Protein AF-0000000081606521 (afdb_homodimer)

Radius of gyration: 26.26 Å; Cα contacts (8 Å, |Δi|>4): 1120; chains: 2; bounding box: 60×81×57 Å

Structure (mmCIF, N/CA/C/O backbone):
data_AF-0000000081606521-model_v1
#
loop_
_entity.id
_entity.type
_entity.pdbx_description
1 polymer 'Uncharacterized protein LOC102197502 isoform X1'
#
loop_
_atom_site.group_PDB
_atom_site.id
_atom_site.type_symbol
_atom_site.label_atom_id
_atom_site.label_alt_id
_atom_site.label_comp_id
_atom_site.label_asym_id
_atom_site.label_entity_id
_atom_site.label_seq_id
_atom_site.pdbx_PDB_ins_code
_atom_site.Cartn_x
_atom_site.Cartn_y
_atom_site.Cartn_z
_atom_site.occupancy
_atom_site.B_iso_or_equiv
_atom_site.auth_seq_id
_atom_site.auth_comp_id
_atom_site.auth_asym_id
_atom_site.auth_atom_id
_atom_site.pdbx_PDB_model_num
ATOM 1 N N . MET A 1 1 ? -26.219 29.359 -15.219 1 22.7 1 MET A N 1
ATOM 2 C CA . MET A 1 1 ? -26.047 30.172 -14.016 1 22.7 1 MET A CA 1
ATOM 3 C C . MET A 1 1 ? -25.797 29.281 -12.797 1 22.7 1 MET A C 1
ATOM 5 O O . MET A 1 1 ? -26.672 28.5 -12.398 1 22.7 1 MET A O 1
ATOM 9 N N . GLY A 1 2 ? -24.594 28.656 -12.562 1 34.66 2 GLY A N 1
ATOM 10 C CA . GLY A 1 2 ? -24.344 27.672 -11.523 1 34.66 2 GLY A CA 1
ATOM 11 C C . GLY A 1 2 ? -24.641 28.188 -10.125 1 34.66 2 GLY A C 1
ATOM 12 O O . GLY A 1 2 ? -24.25 29.312 -9.789 1 34.66 2 GLY A O 1
ATOM 13 N N . ILE A 1 3 ? -25.75 27.969 -9.555 1 41.88 3 ILE A N 1
ATOM 14 C CA . ILE A 1 3 ? -26.125 28.422 -8.219 1 41.88 3 ILE A CA 1
ATOM 15 C C . ILE A 1 3 ? -24.969 28.188 -7.25 1 41.88 3 ILE A C 1
ATOM 17 O O . ILE A 1 3 ? -24.469 27.062 -7.137 1 41.88 3 ILE A O 1
ATOM 21 N N . PRO A 1 4 ? -24.359 29.312 -6.758 1 51.28 4 PRO A N 1
ATOM 22 C CA . PRO A 1 4 ? -23.281 29.188 -5.781 1 51.28 4 PRO A CA 1
ATOM 23 C C . PRO A 1 4 ? -23.656 28.297 -4.59 1 51.28 4 PRO A C 1
ATOM 25 O O . PRO A 1 4 ? -24.734 28.469 -4.008 1 51.28 4 PRO A O 1
ATOM 28 N N . TYR A 1 5 ? -23.391 27.062 -4.586 1 57.47 5 TYR A N 1
ATOM 29 C CA . TYR A 1 5 ? -23.609 26.125 -3.494 1 57.47 5 TYR A CA 1
ATOM 30 C C . TYR A 1 5 ? -23.094 26.688 -2.176 1 57.47 5 TYR A C 1
ATOM 32 O O . TYR A 1 5 ? -22 27.234 -2.119 1 57.47 5 TYR A O 1
ATOM 40 N N . ASN A 1 6 ? -24.125 27.016 -1.238 1 65.62 6 ASN A N 1
ATOM 41 C CA . ASN A 1 6 ? -23.797 27.375 0.134 1 65.62 6 ASN A CA 1
ATOM 42 C C . ASN A 1 6 ? -23.609 26.141 1.013 1 65.62 6 ASN A C 1
ATOM 44 O O . ASN A 1 6 ? -24.594 25.453 1.344 1 65.62 6 ASN A O 1
ATOM 48 N N . PRO A 1 7 ? -22.5 25.797 1.419 1 71.38 7 PRO A N 1
ATOM 49 C CA . PRO A 1 7 ? -22.234 24.578 2.189 1 71.38 7 PRO A CA 1
ATOM 50 C C . PRO A 1 7 ? -22.984 24.547 3.523 1 71.38 7 PRO A C 1
ATOM 52 O O . PRO A 1 7 ? -23.188 23.484 4.105 1 71.38 7 PRO A O 1
ATOM 55 N N . ALA A 1 8 ? -23.391 25.719 3.961 1 75.62 8 ALA A N 1
ATOM 56 C CA . ALA A 1 8 ? -24.125 25.781 5.23 1 75.62 8 ALA A CA 1
ATOM 57 C C . ALA A 1 8 ? -25.562 25.312 5.062 1 75.62 8 ALA A C 1
ATOM 59 O O . ALA A 1 8 ? -26.234 24.984 6.043 1 75.62 8 ALA A O 1
ATOM 60 N N . LYS A 1 9 ? -26 25.25 3.855 1 82.62 9 LYS A N 1
ATOM 61 C CA . LYS A 1 9 ? -27.406 24.953 3.631 1 82.62 9 LYS A CA 1
ATOM 62 C C . LYS A 1 9 ? -27.609 23.484 3.248 1 82.62 9 LYS A C 1
ATOM 64 O O . LYS A 1 9 ? -28.719 22.953 3.318 1 82.62 9 LYS A O 1
ATOM 69 N N . GLY A 1 10 ? -26.625 22.891 2.896 1 88.62 10 GLY A N 1
ATOM 70 C CA . GLY A 1 10 ? -26.797 21.5 2.496 1 88.62 10 GLY A CA 1
ATOM 71 C C . GLY A 1 10 ? -25.516 20.844 2.047 1 88.62 10 GLY A C 1
ATOM 72 O O . GLY A 1 10 ? -24.422 21.406 2.229 1 88.62 10 GLY A O 1
ATOM 73 N N . THR A 1 11 ? -25.75 19.531 1.666 1 90.38 11 THR A N 1
ATOM 74 C CA . THR A 1 11 ? -24.641 18.734 1.149 1 90.38 11 THR A CA 1
ATOM 75 C C . THR A 1 11 ? -24.922 18.312 -0.293 1 90.38 11 THR A C 1
ATOM 77 O O . THR A 1 11 ? -26.031 17.938 -0.637 1 90.38 11 THR A O 1
ATOM 80 N N . ILE A 1 12 ? -23.922 18.5 -1.172 1 90.69 12 ILE A N 1
ATOM 81 C CA . ILE A 1 12 ? -24.062 18.078 -2.562 1 90.69 12 ILE A CA 1
ATOM 82 C C . ILE A 1 12 ? -23.281 16.797 -2.801 1 90.69 12 ILE A C 1
ATOM 84 O O . ILE A 1 12 ? -22.062 16.766 -2.604 1 90.69 12 ILE A O 1
ATOM 88 N N . CYS A 1 13 ? -23.969 15.727 -3.164 1 92.31 13 CYS A N 1
ATOM 89 C CA . CYS A 1 13 ? -23.344 14.453 -3.5 1 92.31 13 CYS A CA 1
ATOM 90 C C . CYS A 1 13 ? -23.531 14.125 -4.977 1 92.31 13 CYS A C 1
ATOM 92 O O . CYS A 1 13 ? -24.656 13.867 -5.422 1 92.31 13 CYS A O 1
ATOM 94 N N . CYS A 1 14 ? -22.438 13.992 -5.746 1 89.88 14 CYS A N 1
ATOM 95 C CA . CYS A 1 14 ? -22.5 13.711 -7.176 1 89.88 14 CYS A CA 1
ATOM 96 C C . CYS A 1 14 ? -23.594 14.539 -7.84 1 89.88 14 CYS A C 1
ATOM 98 O O . CYS A 1 14 ? -24.453 14 -8.539 1 89.88 14 CYS A O 1
ATOM 100 N N . SER A 1 15 ? -23.672 15.875 -7.566 1 86.06 15 SER A N 1
ATOM 101 C CA . SER A 1 15 ? -24.531 16.891 -8.18 1 86.06 15 SER A CA 1
ATOM 102 C C . SER A 1 15 ? -25.953 16.812 -7.625 1 86.06 15 SER A C 1
ATOM 104 O O . SER A 1 15 ? -26.875 17.438 -8.164 1 86.06 15 SER A O 1
ATOM 106 N N . GLN A 1 16 ? -26.234 16.016 -6.766 1 90.62 16 GLN A N 1
ATOM 107 C CA . GLN A 1 16 ? -27.547 15.953 -6.105 1 90.62 16 GLN A CA 1
ATOM 108 C C . GLN A 1 16 ? -27.516 16.688 -4.766 1 90.62 16 GLN A C 1
ATOM 110 O O . GLN A 1 16 ? -26.688 16.375 -3.9 1 90.62 16 GLN A O 1
ATOM 115 N N . PHE A 1 17 ? -28.406 17.547 -4.562 1 92.56 17 PHE A N 1
ATOM 116 C CA . PHE A 1 17 ? -28.453 18.359 -3.359 1 92.56 17 PHE A CA 1
ATOM 117 C C . PHE A 1 17 ? -29.234 17.672 -2.256 1 92.56 17 PHE A C 1
ATOM 119 O O . PHE A 1 17 ? -30.297 17.109 -2.51 1 92.56 17 PHE A O 1
ATOM 126 N N . HIS A 1 18 ? -28.672 17.703 -1.11 1 92.94 18 HIS A N 1
ATOM 127 C CA . HIS A 1 18 ? -29.328 17.234 0.104 1 92.94 18 HIS A CA 1
ATOM 128 C C . HIS A 1 18 ? -29.422 18.344 1.144 1 92.94 18 HIS A C 1
ATOM 130 O O . HIS A 1 18 ? -28.406 18.953 1.511 1 92.94 18 HIS A O 1
ATOM 136 N N . GLY A 1 19 ? -30.453 18.688 1.64 1 89.81 19 GLY A N 1
ATOM 137 C CA . GLY A 1 19 ? -30.703 19.812 2.543 1 89.81 19 GLY A CA 1
ATOM 138 C C . GLY A 1 19 ? -30.109 19.594 3.926 1 89.81 19 GLY A C 1
ATOM 139 O O . GLY A 1 19 ? -30.625 20.125 4.914 1 89.81 19 GLY A O 1
ATOM 140 N N . SER A 1 20 ? -29.266 18.688 4.137 1 89.44 20 SER A N 1
ATOM 141 C CA . SER A 1 20 ? -28.578 18.422 5.391 1 89.44 20 SER A CA 1
ATOM 142 C C . SER A 1 20 ? -27.078 18.734 5.27 1 89.44 20 SER A C 1
ATOM 144 O O . SER A 1 20 ? -26.328 17.969 4.656 1 89.44 20 SER A O 1
ATOM 146 N N . PRO A 1 21 ? -26.734 19.828 5.941 1 86.5 21 PRO A N 1
ATOM 147 C CA . PRO A 1 21 ? -25.328 20.234 5.801 1 86.5 21 PRO A CA 1
ATOM 148 C C . PRO A 1 21 ? -24.375 19.312 6.559 1 86.5 21 PRO A C 1
ATOM 150 O O . PRO A 1 21 ? -24.75 18.719 7.574 1 86.5 21 PRO A O 1
ATOM 153 N N . GLY A 1 22 ? -23.188 19.125 6.105 1 86.94 22 GLY A N 1
ATOM 154 C CA . GLY A 1 22 ? -22.125 18.469 6.832 1 86.94 22 GLY A CA 1
ATOM 155 C C . GLY A 1 22 ? -22.234 16.953 6.82 1 86.94 22 GLY A C 1
ATOM 156 O O . GLY A 1 22 ? -21.703 16.281 7.703 1 86.94 22 GLY A O 1
ATOM 157 N N . GLN A 1 23 ? -22.969 16.438 5.836 1 91.19 23 GLN A N 1
ATOM 158 C CA . GLN A 1 23 ? -23.156 15 5.762 1 91.19 23 GLN A CA 1
ATOM 159 C C . GLN A 1 23 ? -22.094 14.352 4.871 1 91.19 23 GLN A C 1
ATOM 161 O O . GLN A 1 23 ? -21.406 15.039 4.109 1 91.19 23 GLN A O 1
ATOM 166 N N . HIS A 1 24 ? -21.922 13.102 5.012 1 95.19 24 HIS A N 1
ATOM 167 C CA . HIS A 1 24 ? -21.031 12.328 4.152 1 95.19 24 HIS A CA 1
ATOM 168 C C . HIS A 1 24 ? -21.781 11.773 2.941 1 95.19 24 HIS A C 1
ATOM 170 O O . HIS A 1 24 ? -22.953 11.422 3.041 1 95.19 24 HIS A O 1
ATOM 176 N N . CYS A 1 25 ? -21.031 11.781 1.863 1 94.88 25 CYS A N 1
ATOM 177 C CA . CYS A 1 25 ? -21.641 11.289 0.631 1 94.88 25 CYS A CA 1
ATOM 178 C C . CYS A 1 25 ? -21.266 9.836 0.386 1 94.88 25 CYS A C 1
ATOM 180 O O . CYS A 1 25 ? -20.125 9.43 0.63 1 94.88 25 CYS A O 1
ATOM 182 N N . CYS A 1 26 ? -22.172 8.984 -0.071 1 96.06 26 CYS A N 1
ATOM 183 C CA . CYS A 1 26 ? -22.031 7.648 -0.64 1 96.06 26 CYS A CA 1
ATOM 184 C C . CYS A 1 26 ? -22.734 7.555 -1.987 1 96.06 26 CYS A C 1
ATOM 186 O O . CYS A 1 26 ? -23.922 7.242 -2.051 1 96.06 26 CYS A O 1
ATOM 188 N N . GLY A 1 27 ? -21.969 7.77 -3.041 1 93.88 27 GLY A N 1
ATOM 189 C CA . GLY A 1 27 ? -22.609 7.945 -4.332 1 93.88 27 GLY A CA 1
ATOM 190 C C . GLY A 1 27 ? -23.438 9.211 -4.422 1 93.88 27 GLY A C 1
ATOM 191 O O . GLY A 1 27 ? -22.922 10.305 -4.152 1 93.88 27 GLY A O 1
ATOM 192 N N . THR A 1 28 ? -24.688 9.125 -4.742 1 94.31 28 THR A N 1
ATOM 193 C CA . THR A 1 28 ? -25.562 10.281 -4.867 1 94.31 28 THR A CA 1
ATOM 194 C C . THR A 1 28 ? -26.312 10.539 -3.562 1 94.31 28 THR A C 1
ATOM 196 O O . THR A 1 28 ? -27.031 11.531 -3.438 1 94.31 28 THR A O 1
ATOM 199 N N . GLU A 1 29 ? -26.062 9.664 -2.621 1 94.38 29 GLU A N 1
ATOM 200 C CA . GLU A 1 29 ? -26.812 9.766 -1.376 1 94.38 29 GLU A CA 1
ATOM 201 C C . GLU A 1 29 ? -25.906 10.18 -0.217 1 94.38 29 GLU A C 1
ATOM 203 O O . GLU A 1 29 ? -24.688 10.094 -0.315 1 94.38 29 GLU A O 1
ATOM 208 N N . ILE A 1 30 ? -26.562 10.711 0.779 1 95.38 30 ILE A N 1
ATOM 209 C CA . ILE A 1 30 ? -25.859 10.922 2.039 1 95.38 30 ILE A CA 1
ATOM 210 C C . ILE A 1 30 ? -25.922 9.648 2.885 1 95.38 30 ILE A C 1
ATOM 212 O O . ILE A 1 30 ? -26.844 8.836 2.725 1 95.38 30 ILE A O 1
ATOM 216 N N . TYR A 1 31 ? -24.969 9.414 3.736 1 95.38 31 TYR A N 1
ATOM 217 C CA . TYR A 1 31 ? -25 8.281 4.652 1 95.38 31 TYR A CA 1
ATOM 218 C C . TYR A 1 31 ? -24.375 8.648 5.992 1 95.38 31 TYR A C 1
ATOM 220 O O . TYR A 1 31 ? -23.766 9.711 6.133 1 95.38 31 TYR A O 1
ATOM 228 N N . ARG A 1 32 ? -24.625 7.848 7.004 1 94.94 32 ARG A N 1
ATOM 229 C CA . ARG A 1 32 ? 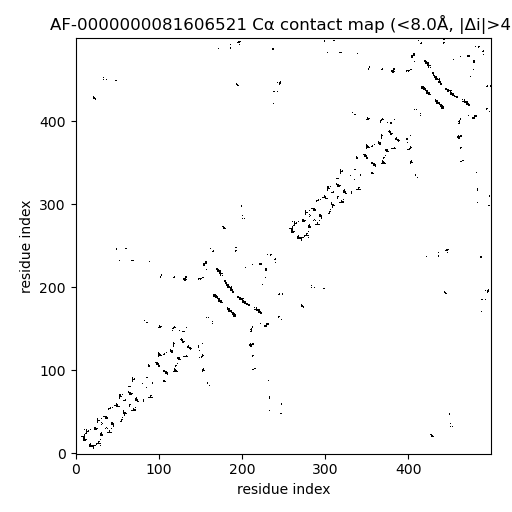-24.109 8.047 8.352 1 94.94 32 ARG A CA 1
ATOM 230 C C . ARG A 1 32 ? -23.016 7.043 8.664 1 94.94 32 ARG A C 1
ATOM 232 O O . ARG A 1 32 ? -23.281 5.891 9.008 1 94.94 32 ARG A O 1
ATOM 239 N N . PRO A 1 33 ? -21.75 7.461 8.594 1 95.56 33 PRO A N 1
ATOM 240 C CA . PRO A 1 33 ? -20.625 6.535 8.742 1 95.56 33 PRO A CA 1
ATOM 241 C C . PRO A 1 33 ? -20.578 5.875 10.117 1 95.56 33 PRO A C 1
ATOM 243 O O . PRO A 1 33 ? -19.875 4.879 10.305 1 95.56 33 PRO A O 1
ATOM 246 N N . ASP A 1 34 ? -21.281 6.395 11.109 1 92.69 34 ASP A N 1
ATOM 247 C CA . ASP A 1 34 ? -21.297 5.816 12.453 1 92.69 34 ASP A CA 1
ATOM 248 C C . ASP A 1 34 ? -22.078 4.504 12.477 1 92.69 34 ASP A C 1
ATOM 250 O O . ASP A 1 34 ? -21.812 3.633 13.312 1 92.69 34 ASP A O 1
ATOM 254 N N . VAL A 1 35 ? -23.031 4.355 11.555 1 95.38 35 VAL A N 1
ATOM 255 C CA . VAL A 1 35 ? -23.875 3.174 11.633 1 95.38 35 VAL A CA 1
ATOM 256 C C . VAL A 1 35 ? -24 2.529 10.25 1 95.38 35 VAL A C 1
ATOM 258 O O . VAL A 1 35 ? -24.734 1.552 10.078 1 95.38 35 VAL A O 1
ATOM 261 N N . GLU A 1 36 ? -23.312 3.154 9.281 1 96.94 36 GLU A N 1
ATOM 262 C CA . GLU A 1 36 ? -23.406 2.639 7.922 1 96.94 36 GLU A CA 1
ATOM 263 C C . GLU A 1 36 ? -22.031 2.529 7.281 1 96.94 36 GLU A C 1
ATOM 265 O O . GLU A 1 36 ? -21.094 3.236 7.676 1 96.94 36 GLU A O 1
ATOM 270 N N . ILE A 1 37 ? -21.906 1.601 6.312 1 96.62 37 ILE A N 1
ATOM 271 C CA . ILE A 1 37 ? -20.734 1.52 5.449 1 96.62 37 ILE A CA 1
ATOM 272 C C . ILE A 1 37 ? -21.141 1.82 4.004 1 96.62 37 ILE A C 1
ATOM 274 O O . ILE A 1 37 ? -22.281 1.582 3.611 1 96.62 37 ILE A O 1
ATOM 278 N N . CYS A 1 38 ? -20.281 2.471 3.293 1 96.56 38 CYS A N 1
ATOM 279 C CA . CYS A 1 38 ? -20.531 2.809 1.895 1 96.56 38 CYS A CA 1
ATOM 280 C C . CYS A 1 38 ? -19.719 1.908 0.969 1 96.56 38 CYS A C 1
ATOM 282 O O . CYS A 1 38 ? -18.484 1.969 0.956 1 96.56 38 CYS A O 1
ATOM 284 N N . CYS A 1 39 ? -20.328 0.996 0.148 1 96.81 39 CYS A N 1
ATOM 285 C CA . CYS A 1 39 ? -19.688 0.102 -0.807 1 96.81 39 CYS A CA 1
ATOM 286 C C . CYS A 1 39 ? -20.016 0.51 -2.24 1 96.81 39 CYS A C 1
ATOM 288 O O . CYS A 1 39 ? -21.062 0.144 -2.773 1 96.81 39 CYS A O 1
ATOM 290 N N . ASN A 1 40 ? -19.094 1.191 -2.846 1 94.88 40 ASN A N 1
ATOM 291 C CA . ASN A 1 40 ? -19.234 1.622 -4.23 1 94.88 40 ASN A CA 1
ATOM 292 C C . ASN A 1 40 ? -20.562 2.33 -4.461 1 94.88 40 ASN A C 1
ATOM 294 O O . ASN A 1 40 ? -21.297 2.004 -5.398 1 94.88 40 ASN A O 1
ATOM 298 N N . GLY A 1 41 ? -20.828 3.246 -3.549 1 94.88 41 GLY A N 1
ATOM 299 C CA . GLY A 1 41 ? -21.984 4.113 -3.703 1 94.88 41 GLY A CA 1
ATOM 300 C C . GLY A 1 41 ? -23.25 3.531 -3.111 1 94.88 41 GLY A C 1
ATOM 301 O O . GLY A 1 41 ? -24.328 4.125 -3.225 1 94.88 41 GLY A O 1
ATOM 302 N N . HIS A 1 42 ? -23.188 2.381 -2.479 1 96.94 42 HIS A N 1
ATOM 303 C CA . HIS A 1 42 ? -24.328 1.731 -1.834 1 96.94 42 HIS A CA 1
ATOM 304 C C . HIS A 1 42 ? -24.125 1.619 -0.327 1 96.94 42 HIS A C 1
ATOM 306 O O . HIS A 1 42 ? -23.094 1.089 0.123 1 96.94 42 HIS A O 1
ATOM 312 N N . ARG A 1 43 ? -25.062 2.152 0.395 1 96.94 43 ARG A N 1
ATOM 313 C CA . ARG A 1 43 ? -24.906 2.164 1.846 1 96.94 43 ARG A CA 1
ATOM 314 C C . ARG A 1 43 ? -25.484 0.899 2.469 1 96.94 43 ARG A C 1
ATOM 316 O O . ARG A 1 43 ? -26.516 0.387 2.008 1 96.94 43 ARG A O 1
ATOM 323 N N . HIS A 1 44 ? -24.859 0.303 3.422 1 97.5 44 HIS A N 1
ATOM 324 C CA . HIS A 1 44 ? -25.266 -0.875 4.176 1 97.5 44 HIS A CA 1
ATOM 325 C C . HIS A 1 44 ? -25.109 -0.653 5.676 1 97.5 44 HIS A C 1
ATOM 327 O O . HIS A 1 44 ? -24.266 0.139 6.102 1 97.5 44 HIS A O 1
ATOM 333 N N . PRO A 1 45 ? -25.922 -1.296 6.469 1 96.81 45 PRO A N 1
ATOM 334 C CA . PRO A 1 45 ? -25.734 -1.171 7.914 1 96.81 45 PRO A CA 1
ATOM 335 C C . PRO A 1 45 ? -24.375 -1.709 8.375 1 96.81 45 PRO A C 1
ATOM 337 O O . PRO A 1 45 ? -23.891 -2.709 7.836 1 96.81 45 PRO A O 1
ATOM 340 N N . LYS A 1 46 ? -23.828 -1.048 9.281 1 94.56 46 LYS A N 1
ATOM 341 C CA . LYS A 1 46 ? -22.594 -1.521 9.906 1 94.56 46 LYS A CA 1
ATOM 342 C C . LYS A 1 46 ? -22.859 -2.752 10.773 1 94.56 46 LYS A C 1
ATOM 344 O O . LYS A 1 46 ? -23.922 -2.875 11.383 1 94.56 46 LYS A O 1
ATOM 349 N N . SER A 1 47 ? -21.938 -3.654 10.727 1 92.38 47 SER A N 1
ATOM 350 C CA . SER A 1 47 ? -21.953 -4.828 11.594 1 92.38 47 SER A CA 1
ATOM 351 C C . SER A 1 47 ? -20.547 -5.34 11.852 1 92.38 47 SER A C 1
ATOM 353 O O . SER A 1 47 ? -19.578 -4.867 11.242 1 92.38 47 SER A O 1
ATOM 355 N N . GLU A 1 48 ? -20.453 -6.234 12.75 1 91.62 48 GLU A N 1
ATOM 356 C CA . GLU A 1 48 ? -19.141 -6.797 13.039 1 91.62 48 GLU A CA 1
ATOM 357 C C . GLU A 1 48 ? -18.562 -7.512 11.828 1 91.62 48 GLU A C 1
ATOM 359 O O . GLU A 1 48 ? -19.281 -8.242 11.133 1 91.62 48 GLU A O 1
ATOM 364 N N . ASN A 1 49 ? -17.359 -7.273 11.539 1 94.5 49 ASN A N 1
ATOM 365 C CA . ASN A 1 49 ? -16.594 -7.949 10.492 1 94.5 49 ASN A CA 1
ATOM 366 C C . ASN A 1 49 ? -17.188 -7.695 9.109 1 94.5 49 ASN A C 1
ATOM 368 O O . ASN A 1 49 ? -17.062 -8.531 8.219 1 94.5 49 ASN A O 1
ATOM 372 N N . ILE A 1 50 ? -17.891 -6.602 8.969 1 95.81 50 ILE A N 1
ATOM 373 C CA . ILE A 1 50 ? -18.531 -6.293 7.699 1 95.81 50 ILE A CA 1
ATOM 374 C C . ILE A 1 50 ? -17.516 -5.648 6.75 1 95.81 50 ILE A C 1
ATOM 376 O O . ILE A 1 50 ? -16.734 -4.793 7.156 1 95.81 50 ILE A O 1
ATOM 380 N N . HIS A 1 51 ? -17.422 -6.105 5.492 1 96.62 51 HIS A N 1
ATOM 381 C CA . HIS A 1 51 ? -16.578 -5.574 4.43 1 96.62 51 HIS A CA 1
ATOM 382 C C . HIS A 1 51 ? -17.359 -5.457 3.121 1 96.62 51 HIS A C 1
ATOM 384 O O . HIS A 1 51 ? -18.469 -5.992 2.996 1 96.62 51 HIS A O 1
ATOM 390 N N . CYS A 1 52 ? -16.812 -4.664 2.254 1 96.31 52 CYS A N 1
ATOM 391 C CA . CYS A 1 52 ? -17.438 -4.516 0.944 1 96.31 52 CYS A CA 1
ATOM 392 C C . CYS A 1 52 ? -16.953 -5.598 -0.014 1 96.31 52 CYS A C 1
ATOM 394 O O . CYS A 1 52 ? -15.773 -5.969 0.002 1 96.31 52 CYS A O 1
ATOM 396 N N . CYS A 1 53 ? -17.781 -6.137 -0.823 1 97.38 53 CYS A N 1
ATOM 397 C CA . CYS A 1 53 ? -17.516 -6.91 -2.031 1 97.38 53 CYS A CA 1
ATOM 398 C C . CYS A 1 53 ? -18.281 -6.336 -3.219 1 97.38 53 CYS A C 1
ATOM 400 O O . CYS A 1 53 ? -19.453 -6.676 -3.436 1 97.38 53 CYS A O 1
ATOM 402 N N . GLY A 1 54 ? -17.609 -5.539 -4.035 1 96.25 54 GLY A N 1
ATOM 403 C CA . GLY A 1 54 ? -18.344 -4.773 -5.031 1 96.25 54 GLY A CA 1
ATOM 404 C C . GLY A 1 54 ? -19.312 -3.787 -4.426 1 96.25 54 GLY A C 1
ATOM 405 O O . GLY A 1 54 ? -18.938 -2.938 -3.617 1 96.25 54 GLY A O 1
ATOM 406 N N . VAL A 1 55 ? -20.547 -3.896 -4.734 1 97.31 55 VAL A N 1
ATOM 407 C CA . VAL A 1 55 ? -21.547 -2.969 -4.23 1 97.31 55 VAL A CA 1
ATOM 408 C C . VAL A 1 55 ? -22.234 -3.564 -2.998 1 97.31 55 VAL A C 1
ATOM 410 O O . VAL A 1 55 ? -23.047 -2.908 -2.355 1 97.31 55 VAL A O 1
ATOM 413 N N . LYS A 1 56 ? -21.828 -4.77 -2.65 1 97.75 56 LYS A N 1
ATOM 414 C CA . LYS A 1 56 ? -22.469 -5.469 -1.538 1 97.75 56 LYS A CA 1
ATOM 415 C C . LYS A 1 56 ? -21.578 -5.457 -0.299 1 97.75 56 LYS A C 1
ATOM 417 O O . LYS A 1 56 ? -20.391 -5.176 -0.39 1 97.75 56 LYS A O 1
ATOM 422 N N . ALA A 1 57 ? -22.219 -5.672 0.842 1 97.56 57 ALA A N 1
ATOM 423 C CA . ALA A 1 57 ? -21.516 -5.84 2.109 1 97.56 57 ALA A CA 1
ATOM 424 C C . ALA A 1 57 ? -21.766 -7.227 2.693 1 97.56 57 ALA A C 1
ATOM 426 O O . ALA A 1 57 ? -22.859 -7.785 2.549 1 97.56 57 ALA A O 1
ATOM 427 N N . TYR A 1 58 ? -20.719 -7.82 3.264 1 97.12 58 TYR A N 1
ATOM 428 C CA . TYR A 1 58 ? -20.875 -9.148 3.842 1 97.12 58 TYR A CA 1
ATOM 429 C C . TYR A 1 58 ? -19.938 -9.352 5.016 1 97.12 58 TYR A C 1
ATOM 431 O O . TYR A 1 58 ? -18.953 -8.609 5.168 1 97.12 58 TYR A O 1
ATOM 439 N N . ASN A 1 59 ? -20.281 -10.227 5.887 1 96.38 59 ASN A N 1
ATOM 440 C CA . ASN A 1 59 ? -19.406 -10.625 6.977 1 96.38 59 ASN A CA 1
ATOM 441 C C . ASN A 1 59 ? -18.266 -11.508 6.48 1 96.38 59 ASN A C 1
ATOM 443 O O . ASN A 1 59 ? -18.484 -12.633 6.027 1 96.38 59 ASN A O 1
ATOM 447 N N . ILE A 1 60 ? -17.016 -11.094 6.559 1 95 60 ILE A N 1
ATOM 448 C CA . ILE A 1 60 ? -15.883 -11.773 5.961 1 95 60 ILE A CA 1
ATOM 449 C C . ILE A 1 60 ? -15.578 -13.055 6.734 1 95 60 ILE A C 1
ATOM 451 O O . ILE A 1 60 ? -14.828 -13.906 6.262 1 95 60 ILE A O 1
ATOM 455 N N . LYS A 1 61 ? -16.156 -13.242 7.875 1 93.75 61 LYS A N 1
ATOM 456 C CA . LYS A 1 61 ? -15.938 -14.438 8.672 1 93.75 61 LYS A CA 1
ATOM 457 C C . LYS A 1 61 ? -17.016 -15.484 8.414 1 93.75 61 LYS A C 1
ATOM 459 O O . LYS A 1 61 ? -16.938 -16.609 8.922 1 93.75 61 LYS A O 1
ATOM 464 N N . ASP A 1 62 ? -18.016 -15.094 7.66 1 92.5 62 ASP A N 1
ATOM 465 C CA . ASP A 1 62 ? -19.062 -16.047 7.277 1 92.5 62 ASP A CA 1
ATOM 466 C C . ASP A 1 62 ? -18.531 -17.062 6.266 1 92.5 62 ASP A C 1
ATOM 468 O O . ASP A 1 62 ? -18.219 -16.703 5.125 1 92.5 62 ASP A O 1
ATOM 472 N N . PRO A 1 63 ? -18.469 -18.297 6.629 1 90.75 63 PRO A N 1
ATOM 473 C CA . PRO A 1 63 ? -17.906 -19.297 5.719 1 90.75 63 PRO A CA 1
ATOM 474 C C . PRO A 1 63 ? -18.828 -19.625 4.551 1 90.75 63 PRO A C 1
ATOM 476 O O . PRO A 1 63 ? -18.422 -20.281 3.596 1 90.75 63 PRO A O 1
ATOM 479 N N . GLN A 1 64 ? -20.062 -19.156 4.633 1 92.31 64 GLN A N 1
ATOM 480 C CA . GLN A 1 64 ? -21.031 -19.453 3.582 1 92.31 64 GLN A CA 1
ATOM 481 C C . GLN A 1 64 ? -21.047 -18.359 2.518 1 92.31 64 GLN A C 1
ATOM 483 O O . GLN A 1 64 ? -21.828 -18.422 1.571 1 92.31 64 GLN A O 1
ATOM 488 N N . MET A 1 65 ? -20.188 -17.422 2.734 1 94.31 65 MET A N 1
ATOM 489 C CA . MET A 1 65 ? -20.094 -16.344 1.748 1 94.31 65 MET A CA 1
ATOM 490 C C . MET A 1 65 ? -18.672 -16.266 1.185 1 94.31 65 MET A C 1
ATOM 492 O O . MET A 1 65 ? -17.703 -16.422 1.92 1 94.31 65 MET A O 1
ATOM 496 N N . LYS A 1 66 ? -18.578 -16.031 -0.08 1 94.38 66 LYS A N 1
ATOM 497 C CA . LYS A 1 66 ? -17.281 -15.867 -0.73 1 94.38 66 LYS A CA 1
ATOM 498 C C . LYS A 1 66 ? -17.297 -14.727 -1.741 1 94.38 66 LYS A C 1
ATOM 500 O O . LYS A 1 66 ? -18.219 -14.641 -2.562 1 94.38 66 LYS A O 1
ATOM 505 N N . CYS A 1 67 ? -16.375 -13.773 -1.57 1 96.31 67 CYS A N 1
ATOM 506 C CA . CYS A 1 67 ? -16.25 -12.656 -2.494 1 96.31 67 CYS A CA 1
ATOM 507 C C . CYS A 1 67 ? -15.219 -12.961 -3.584 1 96.31 67 CYS A C 1
ATOM 509 O O . CYS A 1 67 ? -14.039 -13.172 -3.295 1 96.31 67 CYS A O 1
ATOM 511 N N . CYS A 1 68 ? -15.633 -13.031 -4.867 1 96.75 68 CYS A N 1
ATOM 512 C CA . CYS A 1 68 ? -14.742 -13.258 -5.996 1 96.75 68 CYS A CA 1
ATOM 513 C C . CYS A 1 68 ? -14.648 -12.016 -6.883 1 96.75 68 CYS A C 1
ATOM 515 O O . CYS A 1 68 ? -15.484 -11.82 -7.766 1 96.75 68 CYS A O 1
ATOM 517 N N . ALA A 1 69 ? -13.594 -11.281 -6.723 1 95.06 69 ALA A N 1
ATOM 518 C CA . ALA A 1 69 ? -13.289 -10.086 -7.512 1 95.06 69 ALA A CA 1
ATOM 519 C C . ALA A 1 69 ? -14.531 -9.219 -7.688 1 95.06 69 ALA A C 1
ATOM 521 O O . ALA A 1 69 ? -14.891 -8.859 -8.812 1 95.06 69 ALA A O 1
ATOM 522 N N . GLY A 1 70 ? -15.188 -8.945 -6.531 1 95.88 70 GLY A N 1
ATOM 523 C CA . GLY A 1 70 ? -16.297 -8 -6.512 1 95.88 70 GLY A CA 1
ATOM 524 C C . GLY A 1 70 ? -17.656 -8.672 -6.613 1 95.88 70 GLY A C 1
ATOM 525 O O . GLY A 1 70 ? -18.688 -8.008 -6.5 1 95.88 70 GLY A O 1
ATOM 526 N N . THR A 1 71 ? -17.688 -9.953 -6.879 1 97.12 71 THR A N 1
ATOM 527 C CA . THR A 1 71 ? -18.938 -10.711 -6.922 1 97.12 71 THR A CA 1
ATOM 528 C C . THR A 1 71 ? -19.109 -11.547 -5.66 1 97.12 71 THR A C 1
ATOM 530 O O . THR A 1 71 ? -18.281 -12.43 -5.383 1 97.12 71 THR A O 1
ATOM 533 N N . LEU A 1 72 ? -20.172 -11.281 -4.961 1 97.19 72 LEU A N 1
ATOM 534 C CA . LEU A 1 72 ? -20.422 -11.984 -3.707 1 97.19 72 LEU A CA 1
ATOM 535 C C . LEU A 1 72 ? -21.281 -13.227 -3.934 1 97.19 72 LEU A C 1
ATOM 537 O O . LEU A 1 72 ? -22.344 -13.141 -4.535 1 97.19 72 LEU A O 1
ATOM 541 N N . TYR A 1 73 ? -20.797 -14.367 -3.463 1 96.12 73 TYR A N 1
ATOM 542 C CA . TYR A 1 73 ? -21.516 -15.625 -3.602 1 96.12 73 TYR A CA 1
ATOM 543 C C . TYR A 1 73 ? -22 -16.141 -2.244 1 96.12 73 TYR A C 1
ATOM 545 O O . TYR A 1 73 ? -21.266 -16.062 -1.255 1 96.12 73 TYR A O 1
ATOM 553 N N . THR A 1 74 ? -23.219 -16.516 -2.211 1 94.5 74 THR A N 1
ATOM 554 C CA . THR A 1 74 ? -23.734 -17.281 -1.084 1 94.5 74 THR A CA 1
ATOM 555 C C . THR A 1 74 ? -23.625 -18.781 -1.349 1 94.5 74 THR A C 1
ATOM 557 O O . THR A 1 74 ? -24.344 -19.328 -2.184 1 94.5 74 THR A O 1
ATOM 560 N N . LEU A 1 75 ? -22.812 -19.438 -0.643 1 93.75 75 LEU A N 1
ATOM 561 C CA . LEU A 1 75 ? -22.422 -20.812 -0.96 1 93.75 75 LEU A CA 1
ATOM 562 C C . LEU A 1 75 ? -23.531 -21.781 -0.594 1 93.75 75 LEU A C 1
ATOM 564 O O . LEU A 1 75 ? -23.688 -22.828 -1.237 1 93.75 75 LEU A O 1
ATOM 568 N N . THR A 1 76 ? -24.297 -21.484 0.413 1 89.88 76 THR A N 1
ATOM 569 C CA . THR A 1 76 ? -25.422 -22.344 0.787 1 89.88 76 THR A CA 1
ATOM 570 C C . THR A 1 76 ? -26.406 -22.469 -0.37 1 89.88 76 THR A C 1
ATOM 572 O O . THR A 1 76 ? -26.906 -23.562 -0.653 1 89.88 76 THR A O 1
ATOM 575 N N . SER A 1 77 ? -26.688 -21.438 -1.048 1 88 77 SER A N 1
ATOM 576 C CA . SER A 1 77 ? -27.625 -21.422 -2.158 1 88 77 SER A CA 1
ATOM 577 C C . SER A 1 77 ? -27.109 -22.25 -3.332 1 88 77 SER A C 1
ATOM 579 O O . SER A 1 77 ? -27.891 -22.703 -4.168 1 88 77 SER A O 1
ATOM 581 N N . LEU A 1 78 ? -25.828 -22.484 -3.393 1 87.44 78 LEU A N 1
ATOM 582 C CA . LEU A 1 78 ? -25.203 -23.203 -4.496 1 87.44 78 LEU A CA 1
ATOM 583 C C . LEU A 1 78 ? -24.891 -24.641 -4.094 1 87.44 78 LEU A C 1
ATOM 585 O O . LEU A 1 78 ? -24.266 -25.391 -4.863 1 87.44 78 LEU A O 1
ATOM 589 N N . HIS A 1 79 ? -25.312 -25.016 -2.867 1 85.38 79 HIS A N 1
ATOM 590 C CA . HIS A 1 79 ? -25.062 -26.344 -2.32 1 85.38 79 HIS A CA 1
ATOM 591 C C . HIS A 1 79 ? -23.562 -26.656 -2.281 1 85.38 79 HIS A C 1
ATOM 593 O O . HIS A 1 79 ? -23.141 -27.75 -2.643 1 85.38 79 HIS A O 1
ATOM 599 N N . LYS A 1 80 ? -22.891 -25.594 -2.012 1 80.94 80 LYS A N 1
ATOM 600 C CA . LYS A 1 80 ? -21.438 -25.719 -1.887 1 80.94 80 LYS A CA 1
ATOM 601 C C . LYS A 1 80 ? -20.984 -25.422 -0.457 1 80.94 80 LYS A C 1
ATOM 603 O O . LYS A 1 80 ? -21.688 -24.75 0.299 1 80.94 80 LYS A O 1
ATOM 608 N N . HIS A 1 81 ? -19.875 -26.125 -0.067 1 70.25 81 HIS A N 1
ATOM 609 C CA . HIS A 1 81 ? -19.312 -25.875 1.26 1 70.25 81 HIS A CA 1
ATOM 610 C C . HIS A 1 81 ? -18.047 -25.016 1.183 1 70.25 81 HIS A C 1
ATOM 612 O O . HIS A 1 81 ? -17.266 -25.141 0.236 1 70.25 81 HIS A O 1
ATOM 618 N N . GLY A 1 82 ? -17.953 -23.906 1.946 1 62.62 82 GLY A N 1
ATOM 619 C CA . GLY A 1 82 ? -17.047 -22.766 1.932 1 62.62 82 GLY A CA 1
ATOM 620 C C . GLY A 1 82 ? -15.594 -23.156 1.718 1 62.62 82 GLY A C 1
ATOM 621 O O . GLY A 1 82 ? -14.875 -22.5 0.949 1 62.62 82 GLY A O 1
ATOM 622 N N . GLY A 1 83 ? -15.062 -24.203 2.383 1 65.56 83 GLY A N 1
ATOM 623 C CA . GLY A 1 83 ? -13.625 -24.438 2.438 1 65.56 83 GLY A CA 1
ATOM 624 C C . GLY A 1 83 ? -13.047 -24.922 1.122 1 65.56 83 GLY A C 1
ATOM 625 O O . GLY A 1 83 ? -11.852 -24.766 0.872 1 65.56 83 GLY A O 1
ATOM 626 N N . ASP A 1 84 ? -13.938 -25.297 0.197 1 74.81 84 ASP A N 1
ATOM 627 C CA . ASP A 1 84 ? -13.383 -25.969 -0.976 1 74.81 84 ASP A CA 1
ATOM 628 C C . ASP A 1 84 ? -13.602 -25.141 -2.238 1 74.81 84 ASP A C 1
ATOM 630 O O . ASP A 1 84 ? -13.094 -25.469 -3.307 1 74.81 84 ASP A O 1
ATOM 634 N N . VAL A 1 85 ? -14.281 -24.062 -2.102 1 89 85 VAL A N 1
ATOM 635 C CA . VAL A 1 85 ? -14.641 -23.312 -3.305 1 89 85 VAL A CA 1
ATOM 636 C C . VAL A 1 85 ? -13.555 -22.281 -3.625 1 89 85 VAL A C 1
ATOM 638 O O . VAL A 1 85 ? -13.008 -21.656 -2.721 1 89 85 VAL A O 1
ATOM 641 N N . GLN A 1 86 ? -13.25 -22.25 -4.922 1 93.56 86 GLN A N 1
ATOM 642 C CA . GLN A 1 86 ? -12.188 -21.344 -5.363 1 93.56 86 GLN A CA 1
ATOM 643 C C . GLN A 1 86 ? -12.719 -20.312 -6.355 1 93.56 86 GLN A C 1
ATOM 645 O O . GLN A 1 86 ? -13.625 -20.609 -7.137 1 93.56 86 GLN A O 1
ATOM 650 N N . CYS A 1 87 ? -12.148 -19.109 -6.188 1 95.94 87 CYS A N 1
ATOM 651 C CA . CYS A 1 87 ? -12.438 -18.062 -7.156 1 95.94 87 CYS A CA 1
ATOM 652 C C . CYS A 1 87 ? -11.484 -18.125 -8.344 1 95.94 87 CYS A C 1
ATOM 654 O O . CYS A 1 87 ? -10.305 -18.453 -8.18 1 95.94 87 CYS A O 1
ATOM 656 N N . CYS A 1 88 ? -11.984 -17.828 -9.516 1 96.56 88 CYS A N 1
ATOM 657 C CA . CYS A 1 88 ? -11.211 -17.453 -10.695 1 96.56 88 CYS A CA 1
ATOM 658 C C . CYS A 1 88 ? -11.742 -16.156 -11.312 1 96.56 88 CYS A C 1
ATOM 660 O O . CYS A 1 88 ? -12.727 -16.188 -12.047 1 96.56 88 CYS A O 1
ATOM 662 N N . GLY A 1 89 ? -11.055 -15.109 -10.953 1 93.56 89 GLY A N 1
ATOM 663 C CA . GLY A 1 89 ? -11.656 -13.82 -11.258 1 93.56 89 GLY A CA 1
ATOM 664 C C . GLY A 1 89 ? -12.922 -13.555 -10.477 1 93.56 89 GLY A C 1
ATOM 665 O O . GLY A 1 89 ? -12.945 -13.688 -9.25 1 93.56 89 GLY A O 1
ATOM 666 N N . SER A 1 90 ? -13.93 -13.227 -11.203 1 95.56 90 SER A N 1
ATOM 667 C CA . SER A 1 90 ? -15.188 -12.914 -10.547 1 95.56 90 SER A CA 1
ATOM 668 C C . SER A 1 90 ? -16.109 -14.133 -10.492 1 95.56 90 SER A C 1
ATOM 670 O O . SER A 1 90 ? -17.266 -14.031 -10.094 1 95.56 90 SER A O 1
ATOM 672 N N . THR A 1 91 ? -15.523 -15.305 -10.898 1 95.06 91 THR A N 1
ATOM 673 C CA . THR A 1 91 ? -16.344 -16.5 -11.023 1 95.06 91 THR A CA 1
ATOM 674 C C . THR A 1 91 ? -15.93 -17.562 -10 1 95.06 91 THR A C 1
ATOM 676 O O . THR A 1 91 ? -14.75 -17.672 -9.672 1 95.06 91 THR A O 1
ATOM 679 N N . LEU A 1 92 ? -16.953 -18.25 -9.562 1 94.06 92 LEU A N 1
ATOM 680 C CA . LEU A 1 92 ? -16.656 -19.422 -8.742 1 94.06 92 LEU A CA 1
ATOM 681 C C . LEU A 1 92 ? -16.25 -20.609 -9.617 1 94.06 92 LEU A C 1
ATOM 683 O O . LEU A 1 92 ? -16.984 -20.984 -10.539 1 94.06 92 LEU A O 1
ATOM 687 N N . GLN A 1 93 ? -15.141 -21.109 -9.312 1 94.25 93 GLN A N 1
ATOM 688 C CA . GLN A 1 93 ? -14.602 -22.188 -10.148 1 94.25 93 GLN A CA 1
ATOM 689 C C . GLN A 1 93 ? -15.359 -23.484 -9.922 1 94.25 93 GLN A C 1
ATOM 691 O O . GLN A 1 93 ? -15.57 -23.906 -8.781 1 94.25 93 GLN A O 1
ATOM 696 N N . GLU A 1 94 ? -15.758 -24.188 -11.008 1 92.5 94 GLU A N 1
ATOM 697 C CA . GLU A 1 94 ? -16.375 -25.5 -10.945 1 92.5 94 GLU A CA 1
ATOM 698 C C . GLU A 1 94 ? -15.336 -26.609 -10.953 1 92.5 94 GLU A C 1
ATOM 700 O O . GLU A 1 94 ? -14.219 -26.422 -11.445 1 92.5 94 GLU A O 1
ATOM 705 N N . PRO A 1 95 ? -15.68 -27.75 -10.469 1 89.12 95 PRO A N 1
ATOM 706 C CA . PRO A 1 95 ? -14.727 -28.859 -10.383 1 89.12 95 PRO A CA 1
ATOM 707 C C . PRO A 1 95 ? -14.133 -29.234 -11.734 1 89.12 95 PRO A C 1
ATOM 709 O O . PRO A 1 95 ? -12.977 -29.656 -11.805 1 89.12 95 PRO A O 1
ATOM 712 N N . GLN A 1 96 ? -14.859 -29.141 -12.812 1 92.38 96 GLN A N 1
ATOM 713 C CA . GLN A 1 96 ? -14.406 -29.562 -14.133 1 92.38 96 GLN A CA 1
ATOM 714 C C . GLN A 1 96 ? -13.562 -28.484 -14.797 1 9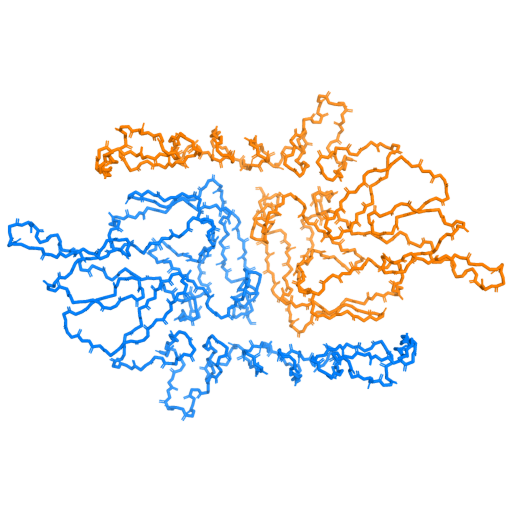2.38 96 GLN A C 1
ATOM 716 O O . GLN A 1 96 ? -13.031 -28.688 -15.891 1 92.38 96 GLN A O 1
ATOM 721 N N . ASP A 1 97 ? -13.492 -27.344 -14.078 1 94.94 97 ASP A N 1
ATOM 722 C CA . ASP A 1 97 ? -12.781 -26.203 -14.672 1 94.94 97 ASP A CA 1
ATOM 723 C C . ASP A 1 97 ? -11.359 -26.109 -14.117 1 94.94 97 ASP A C 1
ATOM 725 O O . ASP A 1 97 ? -11.039 -26.703 -13.094 1 94.94 97 ASP A O 1
ATOM 729 N N . ILE A 1 98 ? -10.508 -25.438 -14.906 1 95 98 ILE A N 1
ATOM 730 C CA . ILE A 1 98 ? -9.156 -25.078 -14.484 1 95 98 ILE A CA 1
ATOM 731 C C . ILE A 1 98 ? -8.969 -23.578 -14.586 1 95 98 ILE A C 1
ATOM 733 O O . ILE A 1 98 ? -9.43 -22.938 -15.539 1 95 98 ILE A O 1
ATOM 737 N N . CYS A 1 99 ? -8.43 -22.969 -13.523 1 95.94 99 CYS A N 1
ATOM 738 C CA . CYS A 1 99 ? -8.141 -21.531 -13.539 1 95.94 99 CYS A CA 1
ATOM 739 C C . CYS A 1 99 ? -6.668 -21.281 -13.828 1 95.94 99 CYS A C 1
ATOM 741 O O . CYS A 1 99 ? -5.797 -21.703 -13.07 1 95.94 99 CYS A O 1
ATOM 743 N N . CYS A 1 100 ? -6.336 -20.656 -14.953 1 95.44 100 CYS A N 1
ATOM 744 C CA . CYS A 1 100 ? -4.977 -20.234 -15.273 1 95.44 100 CYS A CA 1
ATOM 745 C C . CYS A 1 100 ? -4.785 -18.75 -14.992 1 95.44 100 CYS A C 1
ATOM 747 O O . CYS A 1 100 ? -5.598 -17.922 -15.406 1 95.44 100 CYS A O 1
ATOM 749 N N . SER A 1 101 ? -3.771 -18.453 -14.25 1 93.88 101 SER A N 1
ATOM 750 C CA . SER A 1 101 ? -3.654 -17.094 -13.742 1 93.88 101 SER A CA 1
ATOM 751 C C . SER A 1 101 ? -2.254 -16.547 -13.969 1 93.88 101 SER A C 1
ATOM 753 O O . SER A 1 101 ? -1.262 -17.25 -13.797 1 93.88 101 SER A O 1
ATOM 755 N N . SER A 1 102 ? -2.205 -15.32 -14.469 1 91.81 102 SER A N 1
ATOM 756 C CA . SER A 1 102 ? -1.011 -14.484 -14.5 1 91.81 102 SER A CA 1
ATOM 757 C C . SER A 1 102 ? -1.131 -13.312 -13.539 1 91.81 102 SER A C 1
ATOM 759 O O . SER A 1 102 ? -2.047 -13.266 -12.711 1 91.81 102 SER A O 1
ATOM 761 N N . GLU A 1 103 ? -0.213 -12.406 -13.531 1 88.06 103 GLU A N 1
ATOM 762 C CA . GLU A 1 103 ? -0.213 -11.266 -12.625 1 88.06 103 GLU A CA 1
ATOM 763 C C . GLU A 1 103 ? -1.459 -10.406 -12.812 1 88.06 103 GLU A C 1
ATOM 765 O O . GLU A 1 103 ? -2.002 -9.867 -11.844 1 88.06 103 GLU A O 1
ATOM 770 N N . GLU A 1 104 ? -1.952 -10.414 -14.047 1 87.69 104 GLU A N 1
ATOM 771 C CA . GLU A 1 104 ? -2.979 -9.406 -14.32 1 87.69 104 GLU A CA 1
ATOM 772 C C . GLU A 1 104 ? -4.309 -10.062 -14.672 1 87.69 104 GLU A C 1
ATOM 774 O O . GLU A 1 104 ? -5.352 -9.406 -14.68 1 87.69 104 GLU A O 1
ATOM 779 N N . GLU A 1 105 ? -4.227 -11.359 -14.961 1 91.88 105 GLU A N 1
ATOM 780 C CA . GLU A 1 105 ? -5.434 -11.969 -15.5 1 91.88 105 GLU A CA 1
ATOM 781 C C . GLU A 1 105 ? -5.645 -13.375 -14.938 1 91.88 105 GLU A C 1
ATOM 783 O O . GLU A 1 105 ? -4.68 -14.094 -14.672 1 91.88 105 GLU A O 1
ATOM 788 N N . GLU A 1 106 ? -6.812 -13.695 -14.688 1 94.94 106 GLU A N 1
ATOM 789 C CA . GLU A 1 106 ? -7.258 -15.062 -14.414 1 94.94 106 GLU A CA 1
ATOM 790 C C . GLU A 1 106 ? -8.289 -15.523 -15.438 1 94.94 106 GLU A C 1
ATOM 792 O O . GLU A 1 106 ? -9.281 -14.836 -15.68 1 94.94 106 GLU A O 1
ATOM 797 N N . VAL A 1 107 ? -8.023 -16.656 -16.031 1 96.19 107 VAL A N 1
ATOM 798 C CA . VAL A 1 107 ? -8.906 -17.156 -17.078 1 96.19 107 VAL A CA 1
ATOM 799 C C . VAL A 1 107 ? -9.344 -18.578 -16.734 1 96.19 107 VAL A C 1
ATOM 801 O O . VAL A 1 107 ? -8.523 -19.422 -16.375 1 96.19 107 VAL A O 1
ATOM 804 N N . ILE A 1 108 ? -10.617 -18.812 -16.812 1 96.38 108 ILE A N 1
ATOM 805 C CA . ILE A 1 108 ? -11.188 -20.109 -16.516 1 96.38 108 ILE A CA 1
ATOM 806 C C . ILE A 1 108 ? -11.281 -20.938 -17.797 1 96.38 108 ILE A C 1
ATOM 808 O O . ILE A 1 108 ? -11.727 -20.438 -18.844 1 96.38 108 ILE A O 1
ATOM 812 N N . TYR A 1 109 ? -10.797 -22.188 -17.781 1 96.62 109 TYR A N 1
ATOM 813 C CA . TYR A 1 109 ? -10.859 -23.125 -18.906 1 96.62 109 TYR A CA 1
ATOM 814 C C . TYR A 1 109 ? -11.555 -24.406 -18.484 1 96.62 109 TYR A C 1
ATOM 816 O O . TYR A 1 109 ? -11.617 -24.75 -17.297 1 96.62 109 TYR A O 1
ATOM 824 N N . SER A 1 110 ? -12.141 -25.094 -19.5 1 96.75 110 SER A N 1
ATOM 825 C CA . SER A 1 110 ? -12.547 -26.484 -19.234 1 96.75 110 SER A CA 1
ATOM 826 C C . SER A 1 110 ? -11.336 -27.406 -19.219 1 96.75 110 SER A C 1
ATOM 828 O O . SER A 1 110 ? -10.5 -27.375 -20.109 1 96.75 110 SER A O 1
ATOM 830 N N . ALA A 1 111 ? -11.266 -28.219 -18.141 1 95.38 111 ALA A N 1
ATOM 831 C CA . ALA A 1 111 ? -10.109 -29.094 -18 1 95.38 111 ALA A CA 1
ATOM 832 C C . ALA A 1 111 ? -9.992 -30.047 -19.188 1 95.38 111 ALA A C 1
ATOM 834 O O . ALA A 1 111 ? -10.992 -30.625 -19.625 1 95.38 111 ALA A O 1
ATOM 835 N N . LYS A 1 112 ? -8.773 -30.172 -19.688 1 94.75 112 LYS A N 1
ATOM 836 C CA . LYS A 1 112 ? -8.469 -31.047 -20.812 1 94.75 112 LYS A CA 1
ATOM 837 C C . LYS A 1 112 ? -7.203 -31.859 -20.547 1 94.75 112 LYS A C 1
ATOM 839 O O . LYS A 1 112 ? -6.234 -31.328 -20 1 94.75 112 LYS A O 1
ATOM 844 N N . THR A 1 113 ? -7.262 -33.125 -20.875 1 93.62 113 THR A N 1
ATOM 845 C CA . THR A 1 113 ? -6.074 -33.938 -20.75 1 93.62 113 THR A CA 1
ATOM 846 C C . THR A 1 113 ? -4.957 -33.438 -21.672 1 93.62 113 THR A C 1
ATOM 848 O O . THR A 1 113 ? -5.207 -33.062 -22.812 1 93.62 113 THR A O 1
ATOM 851 N N . GLY A 1 114 ? -3.732 -33.438 -21.156 1 92.12 114 GLY A N 1
ATOM 852 C CA . GLY A 1 114 ? -2.578 -33.062 -21.953 1 92.12 114 GLY A CA 1
ATOM 853 C C . GLY A 1 114 ? -2.379 -31.547 -22 1 92.12 114 GLY A C 1
ATOM 854 O O . GLY A 1 114 ? -1.618 -31.047 -22.828 1 92.12 114 GLY A O 1
ATOM 855 N N . PHE A 1 115 ? -3.191 -30.844 -21.219 1 93.75 115 PHE A N 1
ATOM 856 C CA . PHE A 1 115 ? -3.059 -29.391 -21.188 1 93.75 115 PHE A CA 1
ATOM 857 C C . PHE A 1 115 ? -2.562 -28.922 -19.828 1 93.75 115 PHE A C 1
ATOM 859 O O . PHE A 1 115 ? -2.738 -29.609 -18.828 1 93.75 115 PHE A O 1
ATOM 866 N N . SER A 1 116 ? -1.867 -27.703 -19.828 1 93.56 116 SER A N 1
ATOM 867 C CA . SER A 1 116 ? -1.361 -27.094 -18.609 1 93.56 116 SER A CA 1
ATOM 868 C C . SER A 1 116 ? -1.382 -25.578 -18.688 1 93.56 116 SER A C 1
ATOM 870 O O . SER A 1 116 ? -1.597 -25 -19.75 1 93.56 116 SER A O 1
ATOM 872 N N . CYS A 1 117 ? -1.281 -24.953 -17.5 1 93.69 117 CYS A N 1
ATOM 873 C CA . CYS A 1 117 ? -1.299 -23.5 -17.453 1 93.69 117 CYS A CA 1
ATOM 874 C C . CYS A 1 117 ? 0.099 -22.922 -17.672 1 93.69 117 CYS A C 1
ATOM 876 O O . CYS A 1 117 ? 1.075 -23.453 -17.125 1 93.69 117 CYS A O 1
ATOM 878 N N . CYS A 1 118 ? 0.231 -21.969 -18.531 1 93.06 118 CYS A N 1
ATOM 879 C CA . CYS A 1 118 ? 1.368 -21.062 -18.656 1 93.06 118 CYS A CA 1
ATOM 880 C C . CYS A 1 118 ? 0.939 -19.609 -18.453 1 93.06 118 CYS A C 1
ATOM 882 O O . CYS A 1 118 ? 0.55 -18.938 -19.406 1 93.06 118 CYS A O 1
ATOM 884 N N . GLY A 1 119 ? 1.051 -19.141 -17.156 1 92.06 119 GLY A N 1
ATOM 885 C CA . GLY A 1 119 ? 0.338 -17.906 -16.828 1 92.06 119 GLY A CA 1
ATOM 886 C C . GLY A 1 119 ? -1.169 -18.047 -16.922 1 92.06 119 GLY A C 1
ATOM 887 O O . GLY A 1 119 ? -1.752 -18.969 -16.344 1 92.06 119 GLY A O 1
ATOM 888 N N . HIS A 1 120 ? -1.789 -17.172 -17.703 1 94.5 120 HIS A N 1
ATOM 889 C CA . HIS A 1 120 ? -3.236 -17.266 -17.859 1 94.5 120 HIS A CA 1
ATOM 890 C C . HIS A 1 120 ? -3.611 -18.062 -19.109 1 94.5 120 HIS A C 1
ATOM 892 O O . HIS A 1 120 ? -4.793 -18.234 -19.406 1 94.5 120 HIS A O 1
ATOM 898 N N . LEU A 1 121 ? -2.576 -18.562 -19.766 1 94.69 121 LEU A N 1
ATOM 899 C CA . LEU A 1 121 ? -2.816 -19.344 -20.969 1 94.69 121 LEU A CA 1
ATOM 900 C C . LEU A 1 121 ? -2.924 -20.828 -20.641 1 94.69 121 LEU A C 1
ATOM 902 O O . LEU A 1 121 ? -2.244 -21.328 -19.734 1 94.69 121 LEU A O 1
ATOM 906 N N . TYR A 1 122 ? -3.77 -21.5 -21.344 1 96 122 TYR A N 1
ATOM 907 C CA . TYR A 1 122 ? -3.967 -22.938 -21.234 1 96 122 TYR A CA 1
ATOM 908 C C . TYR A 1 122 ? -3.5 -23.656 -22.5 1 96 122 TYR A C 1
ATOM 910 O O . TYR A 1 122 ? -4.137 -23.547 -23.562 1 96 122 TYR A O 1
ATOM 918 N N . TYR A 1 123 ? -2.352 -24.406 -22.438 1 94.19 123 TYR A N 1
ATOM 919 C CA . TYR A 1 123 ? -1.696 -24.844 -23.672 1 94.19 123 TYR A CA 1
ATOM 920 C C . TYR A 1 123 ? -1.623 -26.359 -23.75 1 94.19 123 TYR A C 1
ATOM 922 O O . TYR A 1 123 ? -1.69 -27.031 -22.719 1 94.19 123 TYR A O 1
ATOM 930 N N . ASN A 1 124 ? -1.495 -26.859 -25 1 94.06 124 ASN A N 1
ATOM 931 C CA . ASN A 1 124 ? -1.296 -28.281 -25.297 1 94.06 124 ASN A CA 1
ATOM 932 C C . ASN A 1 124 ? 0.154 -28.703 -25.062 1 94.06 124 ASN A C 1
ATOM 934 O O . ASN A 1 124 ? 1.051 -28.266 -25.797 1 94.06 124 ASN A O 1
ATOM 938 N N . THR A 1 125 ? 0.385 -29.641 -24.109 1 91.81 125 THR A N 1
ATOM 939 C CA . THR A 1 125 ? 1.739 -29.969 -23.672 1 91.81 125 THR A CA 1
ATOM 940 C C . THR A 1 125 ? 2.447 -30.812 -24.719 1 91.81 125 THR A C 1
ATOM 942 O O . THR A 1 125 ? 3.658 -31.031 -24.641 1 91.81 125 THR A O 1
ATOM 945 N N . THR A 1 126 ? 1.767 -31.312 -25.719 1 90.56 126 THR A N 1
ATOM 946 C CA . THR A 1 126 ? 2.389 -32.062 -26.797 1 90.56 126 THR A CA 1
ATOM 947 C C . THR A 1 126 ? 2.979 -31.141 -27.844 1 90.56 126 THR A C 1
ATOM 949 O O . THR A 1 126 ? 3.916 -31.5 -28.562 1 90.56 126 THR A O 1
ATOM 952 N N . LEU A 1 127 ? 2.408 -29.938 -27.922 1 91.69 127 LEU A N 1
ATOM 953 C CA . LEU A 1 127 ? 2.783 -29.031 -29 1 91.69 127 LEU A CA 1
ATOM 954 C C . LEU A 1 127 ? 3.68 -27.922 -28.484 1 91.69 127 LEU A C 1
ATOM 956 O O . LEU A 1 127 ? 4.465 -27.344 -29.234 1 91.69 127 LEU A O 1
ATOM 960 N N . TRP A 1 128 ? 3.445 -27.609 -27.141 1 91.12 128 TRP A N 1
ATOM 961 C CA . TRP A 1 128 ? 4.121 -26.438 -26.594 1 91.12 128 TRP A CA 1
ATOM 962 C C . TRP A 1 128 ? 4.816 -26.766 -25.281 1 91.12 128 TRP A C 1
ATOM 964 O O . TRP A 1 128 ? 4.461 -27.75 -24.609 1 91.12 128 TRP A O 1
ATOM 974 N N . SER A 1 129 ? 5.859 -26 -24.984 1 88.12 129 SER A N 1
ATOM 975 C CA . SER A 1 129 ? 6.477 -25.969 -23.656 1 88.12 129 SER A CA 1
ATOM 976 C C . SER A 1 129 ? 6.375 -24.594 -23.031 1 88.12 129 SER A C 1
ATOM 978 O O . SER A 1 129 ? 6.207 -23.594 -23.734 1 88.12 129 SER A O 1
ATOM 980 N N . CYS A 1 130 ? 6.309 -24.578 -21.734 1 88.62 130 CYS A N 1
ATOM 981 C CA . CYS A 1 130 ? 6.172 -23.328 -21 1 88.62 130 CYS A CA 1
ATOM 982 C C . CYS A 1 130 ? 7.395 -23.062 -20.141 1 88.62 130 CYS A C 1
ATOM 984 O O . CYS A 1 130 ? 7.855 -23.938 -19.406 1 88.62 130 CYS A O 1
ATOM 986 N N . CYS A 1 131 ? 7.984 -21.797 -20.281 1 83.06 131 CYS A N 1
ATOM 987 C CA . CYS A 1 131 ? 9.062 -21.375 -19.406 1 83.06 131 CYS A CA 1
ATOM 988 C C . CYS A 1 131 ? 8.875 -19.922 -18.969 1 83.06 131 CYS A C 1
ATOM 990 O O . CYS A 1 131 ? 8.938 -19.016 -19.797 1 83.06 131 CYS A O 1
ATOM 992 N N . ALA A 1 132 ? 8.68 -19.703 -17.641 1 79.88 132 ALA A N 1
ATOM 993 C CA . ALA A 1 132 ? 8.516 -18.375 -17.062 1 79.88 132 ALA A CA 1
ATOM 994 C C . ALA A 1 132 ? 7.41 -17.609 -17.781 1 79.88 132 ALA A C 1
ATOM 996 O O . ALA A 1 132 ? 7.602 -16.438 -18.156 1 79.88 132 ALA A O 1
ATOM 997 N N . GLY A 1 133 ? 6.32 -18.328 -18.062 1 82.94 133 GLY A N 1
ATOM 998 C CA . GLY A 1 133 ? 5.156 -17.688 -18.656 1 82.94 133 GLY A CA 1
ATOM 999 C C . GLY A 1 133 ? 5.25 -17.547 -20.156 1 82.94 133 GLY A C 1
ATOM 1000 O O . GLY A 1 133 ? 4.379 -16.953 -20.781 1 82.94 133 GLY A O 1
ATOM 1001 N N . ARG A 1 134 ? 6.281 -18.094 -20.75 1 85.75 134 ARG A N 1
ATOM 1002 C CA . ARG A 1 134 ? 6.469 -18.016 -22.188 1 85.75 134 ARG A CA 1
ATOM 1003 C C . ARG A 1 134 ? 6.297 -19.391 -22.844 1 85.75 134 ARG A C 1
ATOM 1005 O O . ARG A 1 134 ? 6.828 -20.391 -22.344 1 85.75 134 ARG A O 1
ATOM 1012 N N . LEU A 1 135 ? 5.57 -19.359 -23.938 1 89.25 135 LEU A N 1
ATOM 1013 C CA . LEU A 1 135 ? 5.332 -20.594 -24.672 1 89.25 135 LEU A CA 1
ATOM 1014 C C . LEU A 1 135 ? 6.301 -20.734 -25.844 1 89.25 135 LEU A C 1
ATOM 1016 O O . LEU A 1 135 ? 6.59 -19.75 -26.531 1 89.25 135 LEU A O 1
ATOM 1020 N N . ARG A 1 136 ? 6.863 -21.938 -25.984 1 88.19 136 ARG A N 1
ATOM 1021 C CA . ARG A 1 136 ? 7.715 -22.281 -27.125 1 88.19 136 ARG A CA 1
ATOM 1022 C C . ARG A 1 136 ? 7.246 -23.562 -27.797 1 88.19 136 ARG A C 1
ATOM 1024 O O . ARG A 1 136 ? 6.824 -24.5 -27.141 1 88.19 136 ARG A O 1
ATOM 1031 N N . SER A 1 137 ? 7.312 -23.531 -29.125 1 89 137 SER A N 1
ATOM 1032 C CA . SER A 1 137 ? 6.91 -24.719 -29.859 1 89 137 SER A CA 1
ATOM 1033 C C . SER A 1 137 ? 7.902 -25.859 -29.656 1 89 137 SER A C 1
ATOM 1035 O O . SER A 1 137 ? 9.117 -25.641 -29.625 1 89 137 SER A O 1
ATOM 1037 N N . ILE A 1 138 ? 7.336 -26.969 -29.359 1 80.12 138 ILE A N 1
ATOM 1038 C CA . ILE A 1 138 ? 8.172 -28.156 -29.219 1 80.12 138 ILE A CA 1
ATOM 1039 C C . ILE A 1 138 ? 8.477 -28.75 -30.594 1 80.12 138 ILE A C 1
ATOM 1041 O O . ILE A 1 138 ? 7.559 -29.078 -31.344 1 80.12 138 ILE A O 1
ATOM 1045 N N . HIS A 1 139 ? 9.352 -28.234 -31.609 1 64.75 139 HIS A N 1
ATOM 1046 C CA . HIS A 1 139 ? 9.688 -28.906 -32.844 1 64.75 139 HIS A CA 1
ATOM 1047 C C . HIS A 1 139 ? 10.094 -30.359 -32.594 1 64.75 139 HIS A C 1
ATOM 1049 O O . HIS A 1 139 ? 10.406 -30.734 -31.453 1 64.75 139 HIS A O 1
ATOM 1055 N N . GLU A 1 140 ? 11.07 -31.219 -33.688 1 51.38 140 GLU A N 1
ATOM 1056 C CA . GLU A 1 140 ? 11.43 -32.625 -33.844 1 51.38 140 GLU A CA 1
ATOM 1057 C C . GLU A 1 140 ? 11.914 -33.219 -32.5 1 51.38 140 GLU A C 1
ATOM 1059 O O . GLU A 1 140 ? 12.43 -32.5 -31.656 1 51.38 140 GLU A O 1
ATOM 1064 N N . PRO A 1 141 ? 11.812 -34.688 -32.25 1 49.31 141 PRO A N 1
ATOM 1065 C CA . PRO A 1 141 ? 11.961 -35.656 -31.172 1 49.31 141 PRO A CA 1
ATOM 1066 C C . PRO A 1 141 ? 13.172 -35.375 -30.281 1 49.31 141 PRO A C 1
ATOM 1068 O O . PRO A 1 141 ? 13.227 -35.812 -29.141 1 49.31 141 PRO A O 1
ATOM 1071 N N . GLY A 1 142 ? 14.367 -35.062 -30.844 1 42.09 142 GLY A N 1
ATOM 1072 C CA . GLY A 1 142 ? 15.609 -35.281 -30.109 1 42.09 142 GLY A CA 1
ATOM 1073 C C . GLY A 1 142 ? 15.789 -34.312 -28.953 1 42.09 142 GLY A C 1
ATOM 1074 O O . GLY A 1 142 ? 16.844 -34.281 -28.312 1 42.09 142 GLY A O 1
ATOM 1075 N N . GLN A 1 143 ? 15.297 -33.156 -29.109 1 45 143 GLN A N 1
ATOM 1076 C CA . GLN A 1 143 ? 15.633 -32.25 -28.031 1 45 143 GLN A CA 1
ATOM 1077 C C . GLN A 1 143 ? 15 -32.688 -26.719 1 45 143 GLN A C 1
ATOM 1079 O O . GLN A 1 143 ? 13.828 -33.062 -26.688 1 45 143 GLN A O 1
ATOM 1084 N N . GLY A 1 144 ? 15.773 -33.219 -25.781 1 42.25 144 GLY A N 1
ATOM 1085 C CA . GLY A 1 144 ? 15.523 -33.719 -24.453 1 42.25 144 GLY A CA 1
ATOM 1086 C C . GLY A 1 144 ? 14.234 -33.219 -23.844 1 42.25 144 GLY A C 1
ATOM 1087 O O . GLY A 1 144 ? 13.891 -32.031 -24.016 1 42.25 144 GLY A O 1
ATOM 1088 N N . GLN A 1 145 ? 13.258 -34.062 -23.766 1 46.19 145 GLN A N 1
ATOM 1089 C CA . GLN A 1 145 ? 12.039 -34 -22.969 1 46.19 145 GLN A CA 1
ATOM 1090 C C . GLN A 1 145 ? 12.242 -33.125 -21.734 1 46.19 145 GLN A C 1
ATOM 1092 O O . GLN A 1 145 ? 12.758 -33.594 -20.703 1 46.19 145 GLN A O 1
ATOM 1097 N N . ARG A 1 146 ? 12.859 -32.062 -21.734 1 47.5 146 ARG A N 1
ATOM 1098 C CA . ARG A 1 146 ? 12.867 -31.375 -20.453 1 47.5 146 ARG A CA 1
ATOM 1099 C C . ARG A 1 146 ? 11.492 -31.438 -19.797 1 47.5 146 ARG A C 1
ATOM 1101 O O . ARG A 1 146 ? 10.484 -31.109 -20.422 1 47.5 146 ARG A O 1
ATOM 1108 N N . LYS A 1 147 ? 11.141 -32.406 -19.016 1 49.09 147 LYS A N 1
ATOM 1109 C CA . LYS A 1 147 ? 10.062 -32.562 -18.047 1 49.09 147 LYS A CA 1
ATOM 1110 C C . LYS A 1 147 ? 9.516 -31.234 -17.578 1 49.09 147 LYS A C 1
ATOM 1112 O O . LYS A 1 147 ? 9.961 -30.703 -16.562 1 49.09 147 LYS A O 1
ATOM 1117 N N . MET A 1 148 ? 9.32 -30.156 -18.344 1 50.5 148 MET A N 1
ATOM 1118 C CA . MET A 1 148 ? 8.867 -28.828 -17.906 1 50.5 148 MET A CA 1
ATOM 1119 C C . MET A 1 148 ? 7.465 -28.891 -17.328 1 50.5 148 MET A C 1
ATOM 1121 O O . MET A 1 148 ? 6.578 -28.141 -17.75 1 50.5 148 MET A O 1
ATOM 1125 N N . ILE A 1 149 ? 6.844 -30.078 -16.891 1 52.25 149 ILE A N 1
ATOM 1126 C CA . ILE A 1 149 ? 5.426 -30.266 -16.625 1 52.25 149 ILE A CA 1
ATOM 1127 C C . ILE A 1 149 ? 4.98 -29.281 -15.539 1 52.25 149 ILE A C 1
ATOM 1129 O O . ILE A 1 149 ? 3.791 -29.188 -15.227 1 52.25 149 ILE A O 1
ATOM 1133 N N . ASN A 1 150 ? 5.789 -28.562 -14.891 1 60.25 150 ASN A N 1
ATOM 1134 C CA . ASN A 1 150 ? 5.051 -28 -13.766 1 60.25 150 ASN A CA 1
ATOM 1135 C C . ASN A 1 150 ? 4.328 -26.719 -14.148 1 60.25 150 ASN A C 1
ATOM 1137 O O . ASN A 1 150 ? 4.789 -25.969 -15.016 1 60.25 150 ASN A O 1
ATOM 1141 N N . GLU A 1 151 ? 2.932 -26.609 -13.805 1 71.31 151 GLU A N 1
ATOM 1142 C CA . GLU A 1 151 ? 2.066 -25.438 -13.977 1 71.31 151 GLU A CA 1
ATOM 1143 C C . GLU A 1 151 ? 2.732 -24.172 -13.445 1 71.31 151 GLU A C 1
ATOM 1145 O O . GLU A 1 151 ? 3.326 -24.188 -12.367 1 71.31 151 GLU A O 1
ATOM 1150 N N . SER A 1 152 ? 2.93 -23.25 -14.391 1 80.5 152 SER A N 1
ATOM 1151 C CA . SER A 1 152 ? 3.439 -21.938 -14.016 1 80.5 152 SER A CA 1
ATOM 1152 C C . SER A 1 152 ? 2.312 -20.906 -13.922 1 80.5 152 SER A C 1
ATOM 1154 O O . SER A 1 152 ? 1.815 -20.422 -14.945 1 80.5 152 SER A O 1
ATOM 1156 N N . ARG A 1 153 ? 1.688 -20.75 -12.703 1 86.56 153 ARG A N 1
ATOM 1157 C CA . ARG A 1 153 ? 0.649 -19.75 -12.531 1 86.56 153 ARG A CA 1
ATOM 1158 C C . ARG A 1 153 ? 0.757 -19.078 -11.156 1 86.56 153 ARG A C 1
ATOM 1160 O O . ARG A 1 153 ? 1.318 -19.656 -10.227 1 86.56 153 ARG A O 1
ATOM 1167 N N . VAL A 1 154 ? 0.341 -17.859 -11.148 1 91.81 154 VAL A N 1
ATOM 1168 C CA . VAL A 1 154 ? 0.247 -17.125 -9.891 1 91.81 154 VAL A CA 1
ATOM 1169 C C . VAL A 1 154 ? -1.075 -17.453 -9.203 1 91.81 154 VAL A C 1
ATOM 1171 O O . VAL A 1 154 ? -2.133 -17.453 -9.836 1 91.81 154 VAL A O 1
ATOM 1174 N N . LEU A 1 155 ? -1.028 -17.781 -7.949 1 93.19 155 LEU A N 1
ATOM 1175 C CA . LEU A 1 155 ? -2.23 -18.156 -7.215 1 93.19 155 LEU A CA 1
ATOM 1176 C C . LEU A 1 155 ? -2.904 -16.938 -6.613 1 93.19 155 LEU A C 1
ATOM 1178 O O . LEU A 1 155 ? -2.346 -15.836 -6.648 1 93.19 155 LEU A O 1
ATOM 1182 N N . SER A 1 156 ? -4.105 -17.125 -6.125 1 93.62 156 SER A N 1
ATOM 1183 C CA . SER A 1 156 ? -4.867 -16.016 -5.562 1 93.62 156 SER A CA 1
ATOM 1184 C C . SER A 1 156 ? -4.922 -16.094 -4.039 1 93.62 156 SER A C 1
ATOM 1186 O O . SER A 1 156 ? -5.246 -17.141 -3.482 1 93.62 156 SER A O 1
ATOM 1188 N N . VAL A 1 157 ? -4.691 -14.977 -3.377 1 94 157 VAL A N 1
ATOM 1189 C CA . VAL A 1 157 ? -4.773 -14.898 -1.923 1 94 157 VAL A CA 1
ATOM 1190 C C . VAL A 1 157 ? -6.188 -15.25 -1.466 1 94 157 VAL A C 1
ATOM 1192 O O . VAL A 1 157 ? -6.371 -15.852 -0.403 1 94 157 VAL A O 1
ATOM 1195 N N . ASN A 1 158 ? -7.137 -14.945 -2.289 1 91.75 158 ASN A N 1
ATOM 1196 C CA . ASN A 1 158 ? -8.547 -15.125 -1.957 1 91.75 158 ASN A CA 1
ATOM 1197 C C . ASN A 1 158 ? -8.914 -16.609 -1.867 1 91.75 158 ASN A C 1
ATOM 1199 O O . ASN A 1 158 ? -9.945 -16.969 -1.302 1 91.75 158 ASN A O 1
ATOM 1203 N N . ASN A 1 159 ? -8.102 -17.453 -2.416 1 93.75 159 ASN A N 1
ATOM 1204 C CA . ASN A 1 159 ? -8.414 -18.875 -2.447 1 93.75 159 ASN A CA 1
ATOM 1205 C C . ASN A 1 159 ? -7.695 -19.625 -1.334 1 93.75 159 ASN A C 1
ATOM 1207 O O . ASN A 1 159 ? -7.832 -20.844 -1.218 1 93.75 159 ASN A O 1
ATOM 1211 N N . LEU A 1 160 ? -6.953 -18.922 -0.518 1 92 160 LEU A N 1
ATOM 1212 C CA . LEU A 1 160 ? -6.316 -19.547 0.64 1 92 160 LEU A CA 1
ATOM 1213 C C . LEU A 1 160 ? -7.332 -19.781 1.754 1 92 160 LEU A C 1
ATOM 1215 O O . LEU A 1 160 ? -8.203 -18.938 1.998 1 92 160 LEU A O 1
ATOM 1219 N N . ASN A 1 161 ? -7.254 -20.938 2.322 1 89.44 161 ASN A N 1
ATOM 1220 C CA . ASN A 1 161 ? -8.094 -21.141 3.5 1 89.44 161 ASN A CA 1
ATOM 1221 C C . ASN A 1 161 ? -7.582 -20.344 4.695 1 89.44 161 ASN A C 1
ATOM 1223 O O . ASN A 1 161 ? -6.469 -19.812 4.664 1 89.44 161 ASN A O 1
ATOM 1227 N N . LYS A 1 162 ? -8.406 -20.25 5.711 1 88.06 162 LYS A N 1
ATOM 1228 C CA . LYS A 1 162 ? -8.094 -19.406 6.855 1 88.06 162 LYS A CA 1
ATOM 1229 C C . LYS A 1 162 ? -6.766 -19.797 7.496 1 88.06 162 LYS A C 1
ATOM 1231 O O . LYS A 1 162 ? -5.977 -18.922 7.875 1 88.06 162 LYS A O 1
ATOM 1236 N N . THR A 1 163 ? -6.508 -21.078 7.625 1 89 163 THR A N 1
ATOM 1237 C CA . THR A 1 163 ? -5.281 -21.562 8.25 1 89 163 THR A CA 1
ATOM 1238 C C . THR A 1 163 ? -4.059 -21.078 7.48 1 89 163 THR A C 1
ATOM 1240 O O . THR A 1 163 ? -3.115 -20.547 8.07 1 89 163 THR A O 1
ATOM 1243 N N . ASP A 1 164 ? -4.094 -21.25 6.176 1 89.5 164 ASP A N 1
ATOM 1244 C CA . ASP A 1 164 ? -2.969 -20.844 5.34 1 89.5 164 ASP A CA 1
ATOM 1245 C C . ASP A 1 164 ? -2.836 -19.312 5.305 1 89.5 164 ASP A C 1
ATOM 1247 O O . ASP A 1 164 ? -1.724 -18.781 5.289 1 89.5 164 ASP A O 1
ATOM 1251 N N . LEU A 1 165 ? -4 -18.672 5.289 1 91.31 165 LEU A N 1
ATOM 1252 C CA . LEU A 1 165 ? -4.02 -17.219 5.227 1 91.31 165 LEU A CA 1
ATOM 1253 C C . LEU A 1 165 ? -3.426 -16.609 6.492 1 91.31 165 LEU A C 1
ATOM 1255 O O . LEU A 1 165 ? -2.711 -15.602 6.43 1 91.31 165 LEU A O 1
ATOM 1259 N N . CYS A 1 166 ? -3.754 -17.188 7.598 1 92.81 166 CYS A N 1
ATOM 1260 C CA . CYS A 1 166 ? -3.373 -16.609 8.875 1 92.81 166 CYS A CA 1
ATOM 1261 C C . CYS A 1 166 ? -2.029 -17.156 9.352 1 92.81 166 CYS A C 1
ATOM 1263 O O . CYS A 1 166 ? -1.55 -16.781 10.422 1 92.81 166 CYS A O 1
ATOM 1265 N N . GLN A 1 167 ? -1.495 -18 8.539 1 89.69 167 GLN A N 1
ATOM 1266 C CA . GLN A 1 167 ? -0.137 -18.453 8.828 1 89.69 167 GLN A CA 1
ATOM 1267 C C . GLN A 1 167 ? 0.887 -17.391 8.453 1 89.69 167 GLN A C 1
ATOM 1269 O O . GLN A 1 167 ? 0.52 -16.281 8.062 1 89.69 167 GLN A O 1
ATOM 1274 N N . LYS A 1 168 ? 2.164 -17.672 8.469 1 89.62 168 LYS A N 1
ATOM 1275 C CA . LYS A 1 168 ? 3.215 -16.719 8.133 1 89.62 168 LYS A CA 1
ATOM 1276 C C . LYS A 1 168 ? 3.229 -16.422 6.633 1 89.62 168 LYS A C 1
ATOM 1278 O O . LYS A 1 168 ? 3.652 -17.266 5.836 1 89.62 168 LYS A O 1
ATOM 1283 N N . MET A 1 169 ? 2.594 -15.305 6.285 1 92.44 169 MET A N 1
ATOM 1284 C CA . MET A 1 169 ? 2.531 -14.852 4.898 1 92.44 169 MET A CA 1
ATOM 1285 C C . MET A 1 169 ? 3.439 -13.648 4.68 1 92.44 169 MET A C 1
ATOM 1287 O O . MET A 1 169 ? 3.463 -12.727 5.496 1 92.44 169 MET A O 1
ATOM 1291 N N . HIS A 1 170 ? 4.215 -13.742 3.566 1 96.25 170 HIS A N 1
ATOM 1292 C CA . HIS A 1 170 ? 5.078 -12.625 3.207 1 96.25 170 HIS A CA 1
ATOM 1293 C C . HIS A 1 170 ? 4.434 -11.75 2.139 1 96.25 170 HIS A C 1
ATOM 1295 O O . HIS A 1 170 ? 3.658 -12.242 1.314 1 96.25 170 HIS A O 1
ATOM 1301 N N . ILE A 1 171 ? 4.621 -10.555 2.184 1 97 171 ILE A N 1
ATOM 1302 C CA . ILE A 1 171 ? 4.285 -9.602 1.127 1 97 171 ILE A CA 1
ATOM 1303 C C . ILE A 1 171 ? 5.508 -8.75 0.798 1 97 171 ILE A C 1
ATOM 1305 O O . ILE A 1 171 ? 6.207 -8.281 1.699 1 97 171 ILE A O 1
ATOM 1309 N N . GLY A 1 172 ? 5.844 -8.578 -0.444 1 97.19 172 GLY A N 1
ATOM 1310 C CA . GLY A 1 172 ? 7.008 -7.812 -0.864 1 97.19 172 GLY A CA 1
ATOM 1311 C C . GLY A 1 172 ? 6.941 -7.371 -2.314 1 97.19 172 GLY A C 1
ATOM 1312 O O . GLY A 1 172 ? 6.086 -7.836 -3.07 1 97.19 172 GLY A O 1
ATOM 1313 N N . THR A 1 173 ? 7.766 -6.449 -2.664 1 97 173 THR A N 1
ATOM 1314 C CA . THR A 1 173 ? 7.848 -5.922 -4.023 1 97 173 THR A CA 1
ATOM 1315 C C . THR A 1 173 ? 9.031 -6.531 -4.77 1 97 173 THR A C 1
ATOM 1317 O O . THR A 1 173 ? 10.141 -6.609 -4.23 1 97 173 THR A O 1
ATOM 1320 N N . VAL A 1 174 ? 8.789 -6.977 -5.984 1 95.75 174 VAL A N 1
ATOM 1321 C CA . VAL A 1 174 ? 9.844 -7.594 -6.781 1 95.75 174 VAL A CA 1
ATOM 1322 C C . VAL A 1 174 ? 10.875 -6.539 -7.18 1 95.75 174 VAL A C 1
ATOM 1324 O O . VAL A 1 174 ? 10.531 -5.535 -7.809 1 95.75 174 VAL A O 1
ATOM 1327 N N . GLU A 1 175 ? 12.109 -6.793 -6.832 1 94.88 175 GLU A N 1
ATOM 1328 C CA . GLU A 1 175 ? 13.18 -5.855 -7.148 1 94.88 175 GLU A CA 1
ATOM 1329 C C . GLU A 1 175 ? 14.062 -6.379 -8.281 1 94.88 175 GLU A C 1
ATOM 1331 O O . GLU A 1 175 ? 14.633 -5.598 -9.039 1 94.88 175 GLU A O 1
ATOM 1336 N N . SER A 1 176 ? 14.211 -7.672 -8.305 1 93.38 176 SER A N 1
ATOM 1337 C CA . SER A 1 176 ? 15.039 -8.297 -9.328 1 93.38 176 SER A CA 1
ATOM 1338 C C . SER A 1 176 ? 14.648 -9.758 -9.531 1 93.38 176 SER A C 1
ATOM 1340 O O . SER A 1 176 ? 14.234 -10.438 -8.586 1 93.38 176 SER A O 1
ATOM 1342 N N . VAL A 1 177 ? 14.734 -10.164 -10.789 1 89.62 177 VAL A N 1
ATOM 1343 C CA . VAL A 1 177 ? 14.43 -11.555 -11.117 1 89.62 177 VAL A CA 1
ATOM 1344 C C . VAL A 1 177 ? 15.617 -12.188 -11.836 1 89.62 177 VAL A C 1
ATOM 1346 O O . VAL A 1 177 ? 16.188 -11.586 -12.75 1 89.62 177 VAL A O 1
ATOM 1349 N N . SER A 1 178 ? 16.078 -13.32 -11.391 1 88.31 178 SER A N 1
ATOM 1350 C CA . SER A 1 178 ? 17.109 -14.109 -12.039 1 88.31 178 SER A CA 1
ATOM 1351 C C . SER A 1 178 ? 16.609 -15.508 -12.383 1 88.31 178 SER A C 1
ATOM 1353 O O . SER A 1 178 ? 15.438 -15.82 -12.172 1 88.31 178 SER A O 1
ATOM 1355 N N . GLN A 1 179 ? 17.531 -16.344 -12.922 1 81.94 179 GLN A N 1
ATOM 1356 C CA . GLN A 1 179 ? 17.156 -17.688 -13.352 1 81.94 179 GLN A CA 1
ATOM 1357 C C . GLN A 1 179 ? 16.875 -18.594 -12.156 1 81.94 179 GLN A C 1
ATOM 1359 O O . GLN A 1 179 ? 16.047 -19.5 -12.234 1 81.94 179 GLN A O 1
ATOM 1364 N N . GLN A 1 180 ? 17.484 -18.219 -11.055 1 85.81 180 GLN A N 1
ATOM 1365 C CA . GLN A 1 180 ? 17.391 -19.172 -9.953 1 85.81 180 GLN A CA 1
ATOM 1366 C C . GLN A 1 180 ? 16.844 -18.516 -8.688 1 85.81 180 GLN A C 1
ATOM 1368 O O . GLN A 1 180 ? 16.812 -19.141 -7.625 1 85.81 180 GLN A O 1
ATOM 1373 N N . SER A 1 181 ? 16.5 -17.234 -8.82 1 91.31 181 SER A N 1
ATOM 1374 C CA . SER A 1 181 ? 15.984 -16.594 -7.613 1 91.31 181 SER A CA 1
ATOM 1375 C C . SER A 1 181 ? 15.266 -15.289 -7.945 1 91.31 181 SER A C 1
ATOM 1377 O O . SER A 1 181 ? 15.43 -14.742 -9.039 1 91.31 181 SER A O 1
ATOM 1379 N N . VAL A 1 182 ? 14.453 -14.906 -7.035 1 92.56 182 VAL A N 1
ATOM 1380 C CA . VAL A 1 182 ? 13.758 -13.625 -7.102 1 92.56 182 VAL A CA 1
ATOM 1381 C C . VAL A 1 182 ? 14.086 -12.797 -5.863 1 92.56 182 VAL A C 1
ATOM 1383 O O . VAL A 1 182 ? 14.078 -13.312 -4.742 1 92.56 182 VAL A O 1
ATOM 1386 N N . VAL A 1 183 ? 14.414 -11.523 -6.09 1 95.62 183 VAL A N 1
ATOM 1387 C CA . VAL A 1 183 ? 14.711 -10.609 -4.992 1 95.62 183 VAL A CA 1
ATOM 1388 C C . VAL A 1 183 ? 13.484 -9.742 -4.699 1 95.62 183 VAL A C 1
ATOM 1390 O O . VAL A 1 183 ? 12.961 -9.07 -5.594 1 95.62 183 VAL A O 1
ATOM 1393 N N . PHE A 1 184 ? 13.047 -9.82 -3.428 1 96.06 184 PHE A N 1
ATOM 1394 C CA . PHE A 1 184 ? 11.93 -8.992 -2.98 1 96.06 184 PHE A CA 1
ATOM 1395 C C . PHE A 1 184 ? 12.414 -7.875 -2.062 1 96.06 184 PHE A C 1
ATOM 1397 O O . PHE A 1 184 ? 13.289 -8.094 -1.223 1 96.06 184 PHE A O 1
ATOM 1404 N N . GLY A 1 185 ? 11.844 -6.691 -2.283 1 95.44 185 GLY A N 1
ATOM 1405 C CA . GLY A 1 185 ? 12.086 -5.574 -1.383 1 95.44 185 GLY A CA 1
ATOM 1406 C C . GLY A 1 185 ? 10.922 -5.289 -0.457 1 95.44 185 GLY A C 1
ATOM 1407 O O . GLY A 1 185 ? 9.781 -5.656 -0.752 1 95.44 185 GLY A O 1
ATOM 1408 N N . ASN A 1 186 ? 11.273 -4.723 0.716 1 95.56 186 ASN A N 1
ATOM 1409 C CA . ASN A 1 186 ? 10.266 -4.262 1.671 1 95.56 186 ASN A CA 1
ATOM 1410 C C . ASN A 1 186 ? 9.328 -5.387 2.084 1 95.56 186 ASN A C 1
ATOM 1412 O O . ASN A 1 186 ? 8.102 -5.234 2.025 1 95.56 186 ASN A O 1
ATOM 1416 N N . VAL A 1 187 ? 9.922 -6.473 2.486 1 96.62 187 VAL A N 1
ATOM 1417 C CA . VAL A 1 187 ? 9.117 -7.66 2.77 1 96.62 187 VAL A CA 1
ATOM 1418 C C . VAL A 1 187 ? 8.562 -7.578 4.188 1 96.62 187 VAL A C 1
ATOM 1420 O O . VAL A 1 187 ? 9.312 -7.387 5.148 1 96.62 187 VAL A O 1
ATOM 1423 N N . LEU A 1 188 ? 7.309 -7.656 4.285 1 96.12 188 LEU A N 1
ATOM 1424 C CA . LEU A 1 188 ? 6.625 -7.797 5.562 1 96.12 188 LEU A CA 1
ATOM 1425 C C . LEU A 1 188 ? 6.09 -9.219 5.742 1 96.12 188 LEU A C 1
ATOM 1427 O O . LEU A 1 188 ? 5.574 -9.812 4.793 1 96.12 188 LEU A O 1
ATOM 1431 N N . THR A 1 189 ? 6.25 -9.719 6.922 1 95.31 189 THR A N 1
ATOM 1432 C CA . THR A 1 189 ? 5.621 -10.984 7.301 1 95.31 189 THR A CA 1
ATOM 1433 C C . THR A 1 189 ? 4.391 -10.734 8.164 1 95.31 189 THR A C 1
ATOM 1435 O O . THR A 1 189 ? 4.465 -10.023 9.172 1 95.31 189 THR A O 1
ATOM 1438 N N . VAL A 1 190 ? 3.312 -11.281 7.688 1 92.31 190 VAL A N 1
ATOM 1439 C CA . VAL A 1 190 ? 2.074 -11.133 8.445 1 92.31 190 VAL A CA 1
ATOM 1440 C C . VAL A 1 190 ? 1.685 -12.477 9.062 1 92.31 190 VAL A C 1
ATOM 1442 O O . VAL A 1 190 ? 1.604 -13.484 8.359 1 92.31 190 VAL A O 1
ATOM 1445 N N . HIS A 1 191 ? 1.529 -12.508 10.32 1 92.06 191 HIS A N 1
ATOM 1446 C CA . HIS A 1 191 ? 1.062 -13.656 11.086 1 92.06 191 HIS A CA 1
ATOM 1447 C C . HIS A 1 191 ? -0.034 -13.258 12.062 1 92.06 191 HIS A C 1
ATOM 1449 O O . HIS A 1 191 ? 0.255 -12.766 13.156 1 92.06 191 HIS A O 1
ATOM 1455 N N . GLY A 1 192 ? -1.273 -13.57 11.656 1 85.44 192 GLY A N 1
ATOM 1456 C CA . GLY A 1 192 ? -2.373 -13.062 12.453 1 85.44 192 GLY A CA 1
ATOM 1457 C C . GLY A 1 192 ? -2.4 -11.547 12.531 1 85.44 192 GLY A C 1
ATOM 1458 O O . GLY A 1 192 ? -2.52 -10.867 11.508 1 85.44 192 GLY A O 1
ATOM 1459 N N . MET A 1 193 ? -2.27 -11.094 13.812 1 84.5 193 MET A N 1
ATOM 1460 C CA . MET A 1 193 ? -2.295 -9.648 14.016 1 84.5 193 MET A CA 1
ATOM 1461 C C . MET A 1 193 ? -0.883 -9.094 14.156 1 84.5 193 MET A C 1
ATOM 1463 O O . MET A 1 193 ? -0.703 -7.918 14.492 1 84.5 193 MET A O 1
ATOM 1467 N N . GLU A 1 194 ? 0.085 -9.844 13.844 1 88.69 194 GLU A N 1
ATOM 1468 C CA . GLU A 1 194 ? 1.479 -9.422 13.953 1 88.69 194 GLU A CA 1
ATOM 1469 C C . GLU A 1 194 ? 2.094 -9.203 12.57 1 88.69 194 GLU A C 1
ATOM 1471 O O . GLU A 1 194 ? 1.825 -9.969 11.641 1 88.69 194 GLU A O 1
ATOM 1476 N N . ALA A 1 195 ? 2.789 -8.164 12.469 1 89.75 195 ALA A N 1
ATOM 1477 C CA . ALA A 1 195 ? 3.543 -7.875 11.258 1 89.75 195 ALA A CA 1
ATOM 1478 C C . ALA A 1 195 ? 5.012 -7.613 11.57 1 89.75 195 ALA A C 1
ATOM 1480 O O . ALA A 1 195 ? 5.336 -6.91 12.531 1 89.75 195 ALA A O 1
ATOM 1481 N N . GLU A 1 196 ? 5.863 -8.219 10.859 1 93.12 196 GLU A N 1
ATOM 1482 C CA . GLU A 1 196 ? 7.305 -8.047 11.023 1 93.12 196 GLU A CA 1
ATOM 1483 C C . GLU A 1 196 ? 7.969 -7.668 9.703 1 93.12 196 GLU A C 1
ATOM 1485 O O . GLU A 1 196 ? 7.629 -8.211 8.648 1 93.12 196 GLU A O 1
ATOM 1490 N N . ALA A 1 197 ? 8.828 -6.668 9.812 1 94.69 197 ALA A N 1
ATOM 1491 C CA . ALA A 1 197 ? 9.609 -6.301 8.641 1 94.69 197 ALA A CA 1
ATOM 1492 C C . ALA A 1 197 ? 10.883 -7.148 8.539 1 94.69 197 ALA A C 1
ATOM 1494 O O . ALA A 1 197 ? 11.664 -7.219 9.492 1 94.69 197 ALA A O 1
ATOM 1495 N N . LEU A 1 198 ? 11.055 -7.797 7.43 1 93.31 198 LEU A N 1
ATOM 1496 C CA . LEU A 1 198 ? 12.25 -8.602 7.227 1 93.31 198 LEU A CA 1
ATOM 1497 C C . LEU A 1 198 ? 13.398 -7.754 6.691 1 93.31 198 LEU A C 1
ATOM 1499 O O . LEU A 1 198 ? 13.172 -6.773 5.98 1 93.31 198 LEU A O 1
ATOM 1503 N N . PRO A 1 199 ? 14.57 -8.148 7.086 1 88.44 199 PRO A N 1
ATOM 1504 C CA . PRO A 1 199 ? 15.727 -7.398 6.594 1 88.44 199 PRO A CA 1
ATOM 1505 C C . PRO A 1 199 ? 15.859 -7.441 5.074 1 88.44 199 PRO A C 1
ATOM 1507 O O . PRO A 1 199 ? 15.508 -8.445 4.449 1 88.44 199 PRO A O 1
ATOM 1510 N N . PHE A 1 200 ? 16.344 -6.293 4.512 1 83.75 200 PHE A N 1
ATOM 1511 C CA . PHE A 1 200 ? 16.578 -6.129 3.08 1 83.75 200 PHE A CA 1
ATOM 1512 C C . PHE A 1 200 ? 17.828 -6.871 2.641 1 83.75 200 PHE A C 1
ATOM 1514 O O . PHE A 1 200 ? 18.844 -6.844 3.336 1 83.75 200 PHE A O 1
ATOM 1521 N N . PRO A 1 201 ? 17.703 -7.285 1.38 1 86.5 201 PRO A N 1
ATOM 1522 C CA . PRO A 1 201 ? 16.641 -7.801 0.514 1 86.5 201 PRO A CA 1
ATOM 1523 C C . PRO A 1 201 ? 16.266 -9.242 0.84 1 86.5 201 PRO A C 1
ATOM 1525 O O . PRO A 1 201 ? 17 -9.938 1.536 1 86.5 201 PRO A O 1
ATOM 1528 N N . TYR A 1 202 ? 15.164 -9.633 0.539 1 92.31 202 TYR A N 1
ATOM 1529 C CA . TYR A 1 202 ? 14.742 -11.016 0.681 1 92.31 202 TYR A CA 1
ATOM 1530 C C . TYR A 1 202 ? 14.914 -11.781 -0.628 1 92.31 202 TYR A C 1
ATOM 1532 O O . TYR A 1 202 ? 14.406 -11.359 -1.67 1 92.31 202 TYR A O 1
ATOM 1540 N N . VAL A 1 203 ? 15.648 -12.891 -0.562 1 93.44 203 VAL A N 1
ATOM 1541 C CA . VAL A 1 203 ? 15.898 -13.688 -1.762 1 93.44 203 VAL A CA 1
ATOM 1542 C C . VAL A 1 203 ? 15.094 -14.984 -1.704 1 93.44 203 VAL A C 1
ATOM 1544 O O . VAL A 1 203 ? 15.266 -15.789 -0.789 1 93.44 203 VAL A O 1
ATOM 1547 N N . LEU A 1 204 ? 14.219 -15.125 -2.58 1 91.94 204 LEU A N 1
ATOM 1548 C CA . LEU A 1 204 ? 13.469 -16.359 -2.74 1 91.94 204 LEU A CA 1
ATOM 1549 C C . LEU A 1 204 ? 14.117 -17.266 -3.787 1 91.94 204 LEU A C 1
ATOM 1551 O O . LEU A 1 204 ? 14.117 -16.938 -4.977 1 91.94 204 LEU A O 1
ATOM 1555 N N . GLU A 1 205 ? 14.617 -18.375 -3.348 1 90.25 205 GLU A N 1
ATOM 1556 C CA . GLU A 1 205 ? 15.25 -19.312 -4.266 1 90.25 205 GLU A CA 1
ATOM 1557 C C . GLU A 1 205 ? 14.211 -20.109 -5.043 1 90.25 205 GLU A C 1
ATOM 1559 O O . GLU A 1 205 ? 13.203 -20.547 -4.477 1 90.25 205 GLU A O 1
ATOM 1564 N N . THR A 1 206 ? 14.453 -20.172 -6.352 1 83.81 206 THR A N 1
ATOM 1565 C CA . THR A 1 206 ? 13.555 -20.938 -7.203 1 83.81 206 THR A CA 1
ATOM 1566 C C . THR A 1 206 ? 14.312 -22.062 -7.91 1 83.81 206 THR A C 1
ATOM 1568 O O . THR A 1 206 ? 15.453 -21.859 -8.344 1 83.81 206 THR A O 1
ATOM 1571 N N . ASP A 1 207 ? 14.008 -23.312 -7.703 1 75.75 207 ASP A N 1
ATOM 1572 C CA . ASP A 1 207 ? 14.719 -24.453 -8.281 1 75.75 207 ASP A CA 1
ATOM 1573 C C . ASP A 1 207 ? 14.625 -24.438 -9.805 1 75.75 207 ASP A C 1
ATOM 1575 O O . ASP A 1 207 ? 15.617 -24.703 -10.492 1 75.75 207 ASP A O 1
ATOM 1579 N N . ASP A 1 208 ? 13.391 -24.328 -10.305 1 73.88 208 ASP A N 1
ATOM 1580 C CA . ASP A 1 208 ? 13.188 -24.344 -11.75 1 73.88 208 ASP A CA 1
ATOM 1581 C C . ASP A 1 208 ? 12.531 -23.047 -12.227 1 73.88 208 ASP A C 1
ATOM 1583 O O . ASP A 1 208 ? 11.406 -22.734 -11.836 1 73.88 208 ASP A O 1
ATOM 1587 N N . ARG A 1 209 ? 13.359 -22.344 -13.078 1 73.69 209 ARG A N 1
ATOM 1588 C CA . ARG A 1 209 ? 12.844 -21.078 -13.594 1 73.69 209 ARG A CA 1
ATOM 1589 C C . ARG A 1 209 ? 11.594 -21.297 -14.438 1 73.69 209 ARG A C 1
ATOM 1591 O O . ARG A 1 209 ? 10.688 -20.469 -14.453 1 73.69 209 ARG A O 1
ATOM 1598 N N . CYS A 1 210 ? 11.539 -22.469 -15.016 1 78.06 210 CYS A N 1
ATOM 1599 C CA . CYS A 1 210 ? 10.469 -22.672 -15.977 1 78.06 210 CYS A CA 1
ATOM 1600 C C . CYS A 1 210 ? 9.172 -23.078 -15.281 1 78.06 210 CYS A C 1
ATOM 1602 O O . CYS A 1 210 ? 8.094 -22.969 -15.859 1 78.06 210 CYS A O 1
ATOM 1604 N N . SER A 1 211 ? 9.266 -23.531 -14.094 1 76.31 211 SER A N 1
ATOM 1605 C CA . SER A 1 211 ? 8.047 -23.891 -13.383 1 76.31 211 SER A CA 1
ATOM 1606 C C . SER A 1 211 ? 7.582 -22.781 -12.469 1 76.31 211 SER A C 1
ATOM 1608 O O . SER A 1 211 ? 6.551 -22.891 -11.797 1 76.31 211 SER A O 1
ATOM 1610 N N . PHE A 1 212 ? 8.312 -21.734 -12.391 1 83.62 212 PHE A N 1
ATOM 1611 C CA . PHE A 1 212 ? 7.973 -20.578 -11.57 1 83.62 212 PHE A CA 1
ATOM 1612 C C . PHE A 1 212 ? 7.297 -19.5 -12.406 1 83.62 212 PHE A C 1
ATOM 1614 O O . PHE A 1 212 ? 7.688 -19.266 -13.555 1 83.62 212 PHE A O 1
ATOM 1621 N N . PRO A 1 213 ? 6.215 -18.969 -11.805 1 87.06 213 PRO A N 1
ATOM 1622 C CA . PRO A 1 213 ? 5.535 -17.938 -12.586 1 87.06 213 PRO A CA 1
ATOM 1623 C C . PRO A 1 213 ? 6.41 -16.719 -12.844 1 87.06 213 PRO A C 1
ATOM 1625 O O . PRO A 1 213 ? 7.305 -16.422 -12.055 1 87.06 213 PRO A O 1
ATOM 1628 N N . LYS A 1 214 ? 6.113 -16.141 -13.969 1 86.69 214 LYS A N 1
ATOM 1629 C CA . LYS A 1 214 ? 6.789 -14.891 -14.297 1 86.69 214 LYS A CA 1
ATOM 1630 C C . LYS A 1 214 ? 6.32 -13.766 -13.383 1 86.69 214 LYS A C 1
ATOM 1632 O O . LYS A 1 214 ? 5.125 -13.484 -13.297 1 86.69 214 LYS A O 1
ATOM 1637 N N . LEU A 1 215 ? 7.266 -13.133 -12.719 1 91.31 215 LEU A N 1
ATOM 1638 C CA . LEU A 1 215 ? 6.938 -12.008 -11.867 1 91.31 215 LEU A CA 1
ATOM 1639 C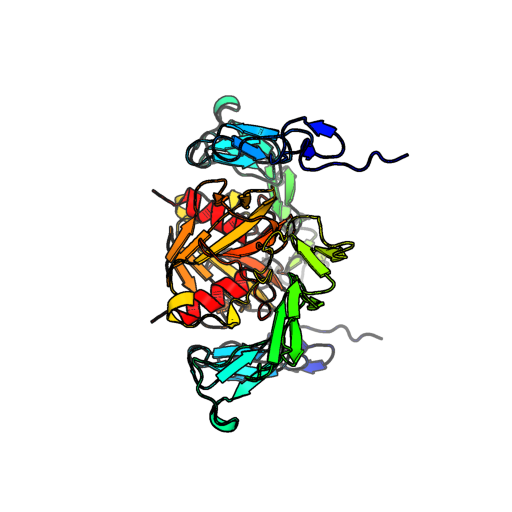 C . LEU A 1 215 ? 7.375 -10.688 -12.5 1 91.31 215 LEU A C 1
ATOM 1641 O O . LEU A 1 215 ? 8.359 -10.656 -13.242 1 91.31 215 LEU A O 1
ATOM 1645 N N . ILE A 1 216 ? 6.629 -9.703 -12.25 1 92.5 216 ILE A N 1
ATOM 1646 C CA . ILE A 1 216 ? 6.863 -8.406 -12.859 1 92.5 216 ILE A CA 1
ATOM 1647 C C . ILE A 1 216 ? 7.637 -7.508 -11.898 1 92.5 216 ILE A C 1
ATOM 1649 O O . ILE A 1 216 ? 7.27 -7.383 -10.727 1 92.5 216 ILE A O 1
ATOM 1653 N N . LEU A 1 217 ? 8.703 -6.906 -12.469 1 92.19 217 LEU A N 1
ATOM 1654 C CA . LEU A 1 217 ? 9.516 -5.98 -11.695 1 92.19 217 LEU A CA 1
ATOM 1655 C C . LEU A 1 217 ? 8.672 -4.84 -11.141 1 92.19 217 LEU A C 1
ATOM 1657 O O . LEU A 1 217 ? 7.84 -4.277 -11.859 1 92.19 217 LEU A O 1
ATOM 1661 N N . GLY A 1 218 ? 8.867 -4.562 -9.844 1 94 218 GLY A N 1
ATOM 1662 C CA . GLY A 1 218 ? 8.195 -3.43 -9.234 1 94 218 GLY A CA 1
ATOM 1663 C C . GLY A 1 218 ? 6.812 -3.771 -8.695 1 94 218 GLY A C 1
ATOM 1664 O O . GLY A 1 218 ? 6.188 -2.957 -8.016 1 94 218 GLY A O 1
ATOM 1665 N N . LYS A 1 219 ? 6.336 -4.898 -8.977 1 95.5 219 LYS A N 1
ATOM 1666 C CA . LYS A 1 219 ? 5.012 -5.301 -8.508 1 95.5 219 LYS A CA 1
ATOM 1667 C C . LYS A 1 219 ? 5.094 -5.992 -7.152 1 95.5 219 LYS A C 1
ATOM 1669 O O . LYS A 1 219 ? 6.121 -6.578 -6.812 1 95.5 219 LYS A O 1
ATOM 1674 N N . THR A 1 220 ? 4.023 -5.859 -6.402 1 96.75 220 THR A N 1
ATOM 1675 C CA . THR A 1 220 ? 3.939 -6.457 -5.074 1 96.75 220 THR A CA 1
ATOM 1676 C C . THR A 1 220 ? 3.207 -7.793 -5.125 1 96.75 220 THR A C 1
ATOM 1678 O O . THR A 1 220 ? 2.188 -7.922 -5.805 1 96.75 220 THR A O 1
ATOM 1681 N N . TYR A 1 221 ? 3.75 -8.828 -4.457 1 96.56 221 TYR A N 1
ATOM 1682 C CA . TYR A 1 221 ? 3.145 -10.156 -4.387 1 96.56 221 TYR A CA 1
ATOM 1683 C C . TYR A 1 221 ? 3.123 -10.672 -2.955 1 96.56 221 TYR A C 1
ATOM 1685 O O . TYR A 1 221 ? 3.945 -10.273 -2.131 1 96.56 221 TYR A O 1
ATOM 1693 N N . PHE A 1 222 ? 2.121 -11.453 -2.693 1 96.44 222 PHE A N 1
ATOM 1694 C CA . PHE A 1 222 ? 2.172 -12.312 -1.517 1 96.44 222 PHE A CA 1
ATOM 1695 C C . PHE A 1 222 ? 2.887 -13.625 -1.833 1 96.44 222 PHE A C 1
ATOM 1697 O O . PHE A 1 222 ? 2.834 -14.109 -2.965 1 96.44 222 PHE A O 1
ATOM 1704 N N . PHE A 1 223 ? 3.637 -14.125 -0.883 1 94.94 223 PHE A N 1
ATOM 1705 C CA . PHE A 1 223 ? 4.32 -15.375 -1.179 1 94.94 223 PHE A CA 1
ATOM 1706 C C . PHE A 1 223 ? 4.672 -16.125 0.105 1 94.94 223 PHE A C 1
ATOM 1708 O O . PHE A 1 223 ? 4.711 -15.523 1.183 1 94.94 223 PHE A O 1
ATOM 1715 N N . ASN A 1 224 ? 4.695 -17.266 -0.065 1 89.25 224 ASN A N 1
ATOM 1716 C CA . ASN A 1 224 ? 5.328 -18.109 0.936 1 89.25 224 ASN A CA 1
ATOM 1717 C C . ASN A 1 224 ? 6.57 -18.812 0.382 1 89.25 224 ASN A C 1
ATOM 1719 O O . ASN A 1 224 ? 7.113 -18.391 -0.64 1 89.25 224 ASN A O 1
ATOM 1723 N N . LYS A 1 225 ? 7.27 -19.719 0.91 1 79.75 225 LYS A N 1
ATOM 1724 C CA . LYS A 1 225 ? 8.531 -20.312 0.471 1 79.75 225 LYS A CA 1
ATOM 1725 C C . LYS A 1 225 ? 8.352 -21.094 -0.822 1 79.75 225 LYS A C 1
ATOM 1727 O O . LYS A 1 225 ? 9.32 -21.328 -1.554 1 79.75 225 LYS A O 1
ATOM 1732 N N . VAL A 1 226 ? 7.07 -21.328 -1.216 1 79.62 226 VAL A N 1
ATOM 1733 C CA . VAL A 1 226 ? 6.844 -22.234 -2.336 1 79.62 226 VAL A CA 1
ATOM 1734 C C . VAL A 1 226 ? 6.031 -21.531 -3.418 1 79.62 226 VAL A C 1
ATOM 1736 O O . VAL A 1 226 ? 6.371 -21.594 -4.602 1 79.62 226 VAL A O 1
ATOM 1739 N N . ASN A 1 227 ? 4.992 -20.75 -2.998 1 87.94 227 ASN A N 1
ATOM 1740 C CA . ASN A 1 227 ? 4.027 -20.188 -3.936 1 87.94 227 ASN A CA 1
ATOM 1741 C C . ASN A 1 227 ? 4.012 -18.672 -3.881 1 87.94 227 ASN A C 1
ATOM 1743 O O . ASN A 1 227 ? 4.375 -18.078 -2.865 1 87.94 227 ASN A O 1
ATOM 1747 N N . VAL A 1 228 ? 3.607 -18.109 -4.98 1 92.62 228 VAL A N 1
ATOM 1748 C CA . VAL A 1 228 ? 3.379 -16.672 -5.086 1 92.62 228 VAL A CA 1
ATOM 1749 C C . VAL A 1 228 ? 1.899 -16.406 -5.352 1 92.62 228 VAL A C 1
ATOM 1751 O O . VAL A 1 228 ? 1.256 -17.125 -6.109 1 92.62 228 VAL A O 1
ATOM 1754 N N . PHE A 1 229 ? 1.405 -15.352 -4.707 1 94.88 229 PHE A N 1
ATOM 1755 C CA . PHE A 1 229 ? -0.023 -15.062 -4.77 1 94.88 229 PHE A CA 1
ATOM 1756 C C . PHE A 1 229 ? -0.264 -13.617 -5.184 1 94.88 229 PHE A C 1
ATOM 1758 O O . PHE A 1 229 ? 0.53 -12.734 -4.855 1 94.88 229 PHE A O 1
ATOM 1765 N N . THR A 1 230 ? -1.322 -13.422 -5.871 1 94.56 230 THR A N 1
ATOM 1766 C CA . THR A 1 230 ? -1.85 -12.086 -6.156 1 94.56 230 THR A CA 1
ATOM 1767 C C . THR A 1 230 ? -3.236 -11.914 -5.543 1 94.56 230 THR A C 1
ATOM 1769 O O . THR A 1 230 ? -3.877 -12.891 -5.152 1 94.56 230 THR A O 1
ATOM 1772 N N . ASP A 1 231 ? -3.637 -10.727 -5.281 1 94.81 231 ASP A N 1
ATOM 1773 C CA . ASP A 1 231 ? -4.949 -10.406 -4.723 1 94.81 231 ASP A CA 1
ATOM 1774 C C . ASP A 1 231 ? -5.809 -9.656 -5.742 1 94.81 231 ASP A C 1
ATOM 1776 O O . ASP A 1 231 ? -5.57 -8.477 -6.016 1 94.81 231 ASP A O 1
ATOM 1780 N N . PHE A 1 232 ? -6.812 -10.281 -6.227 1 91.69 232 PHE A N 1
ATOM 1781 C CA . PHE A 1 232 ? -7.672 -9.68 -7.242 1 91.69 232 PHE A CA 1
ATOM 1782 C C . PHE A 1 232 ? -8.906 -9.047 -6.605 1 91.69 232 PHE A C 1
ATOM 1784 O O . PHE A 1 232 ? -9.695 -8.391 -7.285 1 91.69 232 PHE A O 1
ATOM 1791 N N . ASN A 1 233 ? -9.039 -9.211 -5.328 1 92.62 233 ASN A N 1
ATOM 1792 C CA . ASN A 1 233 ? -10.219 -8.703 -4.633 1 92.62 233 ASN A CA 1
ATOM 1793 C C . ASN A 1 233 ? -9.992 -7.289 -4.105 1 92.62 233 ASN A C 1
ATOM 1795 O O . ASN A 1 233 ? -10.953 -6.586 -3.789 1 92.62 233 ASN A O 1
ATOM 1799 N N . HIS A 1 234 ? -8.75 -6.934 -3.98 1 94.06 234 HIS A N 1
ATOM 1800 C CA . HIS A 1 234 ? -8.445 -5.645 -3.373 1 94.06 234 HIS A CA 1
ATOM 1801 C C . HIS A 1 234 ? -7.574 -4.793 -4.293 1 94.06 234 HIS A C 1
ATOM 1803 O O . HIS A 1 234 ? -6.727 -5.324 -5.016 1 94.06 234 HIS A O 1
ATOM 1809 N N . ASP A 1 235 ? -7.738 -3.457 -4.152 1 91.62 235 ASP A N 1
ATOM 1810 C CA . ASP A 1 235 ? -7.125 -2.539 -5.105 1 91.62 235 ASP A CA 1
ATOM 1811 C C . ASP A 1 235 ? -5.781 -2.029 -4.586 1 91.62 235 ASP A C 1
ATOM 1813 O O . ASP A 1 235 ? -5.027 -1.392 -5.32 1 91.62 235 ASP A O 1
ATOM 1817 N N . SER A 1 236 ? -5.551 -2.234 -3.295 1 95.44 236 SER A N 1
ATOM 1818 C CA . SER A 1 236 ? -4.32 -1.71 -2.711 1 95.44 236 SER A CA 1
ATOM 1819 C C . SER A 1 236 ? -3.756 -2.666 -1.664 1 95.44 236 SER A C 1
ATOM 1821 O O . SER A 1 236 ? -4.477 -3.516 -1.137 1 95.44 236 SER A O 1
ATOM 1823 N N . VAL A 1 237 ? -2.494 -2.502 -1.41 1 96.06 237 VAL A N 1
ATOM 1824 C CA . VAL A 1 237 ? -1.819 -3.297 -0.389 1 96.06 237 VAL A CA 1
ATOM 1825 C C . VAL A 1 237 ? -2.494 -3.08 0.963 1 96.06 237 VAL A C 1
ATOM 1827 O O . VAL A 1 237 ? -2.678 -4.027 1.731 1 96.06 237 VAL A O 1
ATOM 1830 N N . LEU A 1 238 ? -2.863 -1.83 1.245 1 96.94 238 LEU A N 1
ATOM 1831 C CA . LEU A 1 238 ? -3.502 -1.517 2.52 1 96.94 238 LEU A CA 1
ATOM 1832 C C . LEU A 1 238 ? -4.816 -2.273 2.67 1 96.94 238 LEU A C 1
ATOM 1834 O O . LEU A 1 238 ? -5.105 -2.818 3.736 1 96.94 238 LEU A O 1
ATOM 1838 N N . GLN A 1 239 ? -5.57 -2.309 1.604 1 95.94 239 GLN A N 1
ATOM 1839 C CA . GLN A 1 239 ? -6.836 -3.037 1.631 1 95.94 239 GLN A CA 1
ATOM 1840 C C . GLN A 1 239 ? -6.605 -4.527 1.861 1 95.94 239 GLN A C 1
ATOM 1842 O O . GLN A 1 239 ? -7.32 -5.16 2.641 1 95.94 239 GLN A O 1
ATOM 1847 N N . SER A 1 240 ? -5.605 -5.086 1.18 1 96.31 240 SER A N 1
ATOM 1848 C CA . SER A 1 240 ? -5.289 -6.5 1.33 1 96.31 240 SER A CA 1
ATOM 1849 C C . SER A 1 240 ? -4.887 -6.828 2.766 1 96.31 240 SER A C 1
ATOM 1851 O O . SER A 1 240 ? -5.375 -7.801 3.346 1 96.31 240 SER A O 1
ATOM 1853 N N . LEU A 1 241 ? -3.996 -6.004 3.309 1 96.06 241 LEU A N 1
ATOM 1854 C CA . LEU A 1 241 ? -3.518 -6.227 4.668 1 96.06 241 LEU A CA 1
ATOM 1855 C C . LEU A 1 241 ? -4.656 -6.09 5.676 1 96.06 241 LEU A C 1
ATOM 1857 O O . LEU A 1 241 ? -4.762 -6.883 6.613 1 96.06 241 LEU A O 1
ATOM 1861 N N . HIS A 1 242 ? -5.477 -5.008 5.465 1 96.25 242 HIS A N 1
ATOM 1862 C CA . HIS A 1 242 ? -6.621 -4.824 6.348 1 96.25 242 HIS A CA 1
ATOM 1863 C C . HIS A 1 242 ? -7.527 -6.051 6.34 1 96.25 242 HIS A C 1
ATOM 1865 O O . HIS A 1 242 ? -7.973 -6.504 7.395 1 96.25 242 HIS A O 1
ATOM 1871 N N . PHE A 1 243 ? -7.824 -6.633 5.199 1 95.94 243 PHE A N 1
ATOM 1872 C CA . PHE A 1 243 ? -8.672 -7.809 5.047 1 95.94 243 PHE A CA 1
ATOM 1873 C C . PHE A 1 243 ? -8.07 -9.008 5.758 1 95.94 243 PHE A C 1
ATOM 1875 O O . PHE A 1 243 ? -8.75 -9.688 6.531 1 95.94 243 PHE A O 1
ATOM 1882 N N . ILE A 1 244 ? -6.785 -9.281 5.473 1 94.88 244 ILE A N 1
ATOM 1883 C CA . ILE A 1 244 ? -6.113 -10.453 6.016 1 94.88 244 ILE A CA 1
ATOM 1884 C C . ILE A 1 244 ? -6.09 -10.375 7.539 1 94.88 244 ILE A C 1
ATOM 1886 O O . ILE A 1 244 ? -6.438 -11.344 8.227 1 94.88 244 ILE A O 1
ATOM 1890 N N . ILE A 1 245 ? -5.727 -9.227 8.078 1 94.69 245 ILE A N 1
ATOM 1891 C CA . ILE A 1 245 ? -5.621 -9.062 9.523 1 94.69 245 ILE A CA 1
ATOM 1892 C C . ILE A 1 245 ? -7.008 -9.164 10.156 1 94.69 245 ILE A C 1
ATOM 1894 O O . ILE A 1 245 ? -7.172 -9.758 11.219 1 94.69 245 ILE A O 1
ATOM 1898 N N . SER A 1 246 ? -8.016 -8.578 9.492 1 94.44 246 SER A N 1
ATOM 1899 C CA . SER A 1 246 ? -9.383 -8.664 9.992 1 94.44 246 SER A CA 1
ATOM 1900 C C . SER A 1 246 ? -9.875 -10.102 10.023 1 94.44 246 SER A C 1
ATOM 1902 O O . SER A 1 246 ? -10.492 -10.531 11.008 1 94.44 246 SER A O 1
ATOM 1904 N N . LYS A 1 247 ? -9.602 -10.789 8.938 1 92.88 247 LYS A N 1
ATOM 1905 C CA . LYS A 1 247 ? -10.062 -12.172 8.82 1 92.88 247 LYS A CA 1
ATOM 1906 C C . LYS A 1 247 ? -9.375 -13.062 9.852 1 92.88 247 LYS A C 1
ATOM 1908 O O . LYS A 1 247 ? -9.969 -14.031 10.336 1 92.88 247 LYS A O 1
ATOM 1913 N N . CYS A 1 248 ? -8.141 -12.75 10.203 1 93.31 248 CYS A N 1
ATOM 1914 C CA . CYS A 1 248 ? -7.355 -13.594 11.109 1 93.31 248 CYS A CA 1
ATOM 1915 C C . CYS A 1 248 ? -7.531 -13.148 12.555 1 93.31 248 CYS A C 1
ATOM 1917 O O . CYS A 1 248 ? -7.02 -13.797 13.469 1 93.31 248 CYS A O 1
ATOM 1919 N N . SER A 1 249 ? -8.164 -12.062 12.805 1 89.94 249 SER A N 1
ATOM 1920 C CA . SER A 1 249 ? -8.406 -11.602 14.164 1 89.94 249 SER A CA 1
ATOM 1921 C C . SER A 1 249 ? -9.391 -12.508 14.898 1 89.94 249 SER A C 1
ATOM 1923 O O . SER A 1 249 ? -10.203 -13.188 14.258 1 89.94 249 SER A O 1
ATOM 1925 N N . PRO A 1 250 ? -9.227 -12.641 16.234 1 84.25 250 PRO A N 1
ATOM 1926 C CA . PRO A 1 250 ? -10.141 -13.492 17 1 84.25 250 PRO A CA 1
ATOM 1927 C C . PRO A 1 250 ? -11.594 -13.023 16.922 1 84.25 250 PRO A C 1
ATOM 1929 O O . PRO A 1 250 ? -11.852 -11.828 16.734 1 84.25 250 PRO A O 1
ATOM 1932 N N . MET B 1 1 ? 21.484 -6.047 -36.531 1 22.98 1 MET B N 1
ATOM 1933 C CA . MET B 1 1 ? 21.438 -7.492 -36.344 1 22.98 1 MET B CA 1
ATOM 1934 C C . MET B 1 1 ? 21.453 -7.848 -34.844 1 22.98 1 MET B C 1
ATOM 1936 O O . MET B 1 1 ? 22.422 -7.574 -34.156 1 22.98 1 MET B O 1
ATOM 1940 N N . GLY B 1 2 ? 20.359 -7.695 -34.031 1 34.59 2 GLY B N 1
ATOM 1941 C CA . GLY B 1 2 ? 20.328 -7.867 -32.594 1 34.59 2 GLY B CA 1
ATOM 1942 C C . GLY B 1 2 ? 20.781 -9.25 -32.156 1 34.59 2 GLY B C 1
ATOM 1943 O O . GLY B 1 2 ? 20.344 -10.258 -32.719 1 34.59 2 GLY B O 1
ATOM 1944 N N . ILE B 1 3 ? 21.984 -9.484 -31.812 1 41.78 3 ILE B N 1
ATOM 1945 C CA . ILE B 1 3 ? 22.516 -10.773 -31.375 1 41.78 3 ILE B CA 1
ATOM 1946 C C . ILE B 1 3 ? 21.547 -11.414 -30.391 1 41.78 3 ILE B C 1
ATOM 1948 O O . ILE B 1 3 ? 21.156 -10.805 -29.391 1 41.78 3 ILE B O 1
ATOM 1952 N N . PRO B 1 4 ? 20.906 -12.531 -30.828 1 51.56 4 PRO B N 1
ATOM 1953 C CA . PRO B 1 4 ? 20 -13.258 -29.922 1 51.56 4 PRO B CA 1
ATOM 1954 C C . PRO B 1 4 ? 20.641 -13.57 -28.578 1 51.56 4 PRO B C 1
ATOM 1956 O O . PRO B 1 4 ? 21.766 -14.062 -28.516 1 51.56 4 PRO B O 1
ATOM 1959 N N . TYR B 1 5 ? 20.469 -12.797 -27.578 1 57.91 5 TYR B N 1
ATOM 1960 C CA . TYR B 1 5 ? 20.953 -13.008 -26.219 1 57.91 5 TYR B CA 1
ATOM 1961 C C . TYR B 1 5 ? 20.594 -14.406 -25.719 1 57.91 5 TYR B C 1
ATOM 1963 O O . TYR B 1 5 ? 19.469 -14.875 -25.922 1 57.91 5 TYR B O 1
ATOM 1971 N N . ASN B 1 6 ? 21.75 -15.234 -25.547 1 65.94 6 ASN B N 1
ATOM 1972 C CA . ASN B 1 6 ? 21.594 -16.531 -24.891 1 65.94 6 ASN B CA 1
ATOM 1973 C C . ASN B 1 6 ? 21.672 -16.422 -23.375 1 65.94 6 ASN B C 1
ATOM 1975 O O . ASN B 1 6 ? 22.734 -16.156 -22.812 1 65.94 6 ASN B O 1
ATOM 1979 N N . PRO B 1 7 ? 20.656 -16.578 -22.672 1 71.5 7 PRO B N 1
ATOM 1980 C CA . PRO B 1 7 ? 20.641 -16.391 -21.219 1 71.5 7 PRO B CA 1
ATOM 1981 C C . PRO B 1 7 ? 21.578 -17.328 -20.484 1 71.5 7 PRO B C 1
ATOM 1983 O O . PRO B 1 7 ? 21.953 -17.062 -19.344 1 71.5 7 PRO B O 1
ATOM 1986 N N . ALA B 1 8 ? 21.953 -18.391 -21.156 1 75.75 8 ALA B N 1
ATOM 1987 C CA . ALA B 1 8 ? 22.875 -19.344 -20.531 1 75.75 8 ALA B CA 1
ATOM 1988 C C . ALA B 1 8 ? 24.297 -18.797 -20.516 1 75.75 8 ALA B C 1
ATOM 1990 O O . ALA B 1 8 ? 25.156 -19.281 -19.766 1 75.75 8 ALA B O 1
ATOM 1991 N N . LYS B 1 9 ? 24.547 -17.812 -21.312 1 82.56 9 LYS B N 1
ATOM 1992 C CA . LYS B 1 9 ? 25.906 -17.344 -21.453 1 82.56 9 LYS B CA 1
ATOM 1993 C C . LYS B 1 9 ? 26.156 -16.078 -20.625 1 82.56 9 LYS B C 1
ATOM 1995 O O . LYS B 1 9 ? 27.297 -15.703 -20.375 1 82.56 9 LYS B O 1
ATOM 2000 N N . GLY B 1 10 ? 25.188 -15.492 -20.234 1 88.5 10 GLY B N 1
ATOM 2001 C CA . GLY B 1 10 ? 25.391 -14.273 -19.469 1 88.5 10 GLY B CA 1
ATOM 2002 C C . GLY B 1 10 ? 24.109 -13.609 -19.047 1 88.5 10 GLY B C 1
ATOM 2003 O O . GLY B 1 10 ? 23.031 -14.188 -19.188 1 88.5 10 GLY B O 1
ATOM 2004 N N . THR B 1 11 ? 24.391 -12.461 -18.328 1 90.38 11 THR B N 1
ATOM 2005 C CA . THR B 1 11 ? 23.281 -11.625 -17.859 1 90.38 11 THR B CA 1
ATOM 2006 C C . THR B 1 11 ? 23.344 -10.242 -18.5 1 90.38 11 THR B C 1
ATOM 2008 O O . THR B 1 11 ? 24.406 -9.656 -18.625 1 90.38 11 THR B O 1
ATOM 2011 N N . ILE B 1 12 ? 22.219 -9.773 -19.031 1 90.62 12 ILE B N 1
ATOM 2012 C CA . ILE B 1 12 ? 22.156 -8.438 -19.625 1 90.62 12 ILE B CA 1
ATOM 2013 C C . ILE B 1 12 ? 21.438 -7.484 -18.672 1 90.62 12 ILE B C 1
ATOM 2015 O O . ILE B 1 12 ? 20.281 -7.711 -18.297 1 90.62 12 ILE B O 1
ATOM 2019 N N . CYS B 1 13 ? 22.156 -6.457 -18.203 1 92.19 13 CYS B N 1
ATOM 2020 C CA . CYS B 1 13 ? 21.578 -5.422 -17.344 1 92.19 13 CYS B CA 1
ATOM 2021 C C . CYS B 1 13 ? 21.547 -4.078 -18.062 1 92.19 13 CYS B C 1
ATOM 2023 O O . CYS B 1 13 ? 22.594 -3.486 -18.328 1 92.19 13 CYS B O 1
ATOM 2025 N N . CYS B 1 14 ? 20.344 -3.498 -18.266 1 89.81 14 CYS B N 1
ATOM 2026 C CA . CYS B 1 14 ? 20.203 -2.229 -18.969 1 89.81 14 CYS B CA 1
ATOM 2027 C C . CYS B 1 14 ? 21.094 -2.18 -20.203 1 89.81 14 CYS B C 1
ATOM 2029 O O . CYS B 1 14 ? 21.859 -1.236 -20.375 1 89.81 14 CYS B O 1
ATOM 2031 N N . SER B 1 15 ? 21.109 -3.24 -21.062 1 86.12 15 SER B N 1
ATOM 2032 C CA . SER B 1 15 ? 21.766 -3.365 -22.359 1 86.12 15 SER B CA 1
ATOM 2033 C C . SER B 1 15 ? 23.266 -3.635 -22.188 1 86.12 15 SER B C 1
ATOM 2035 O O . SER B 1 15 ? 24.016 -3.553 -23.156 1 86.12 15 SER B O 1
ATOM 2037 N N . GLN B 1 16 ? 23.75 -3.746 -21.078 1 90.5 16 GLN B N 1
ATOM 2038 C CA . GLN B 1 16 ? 25.156 -4.105 -20.844 1 90.5 16 GLN B CA 1
ATOM 2039 C C . GLN B 1 16 ? 25.281 -5.598 -20.547 1 90.5 16 GLN B C 1
ATOM 2041 O O . GLN B 1 16 ? 24.656 -6.113 -19.625 1 90.5 16 GLN B O 1
ATOM 2046 N N . PHE B 1 17 ? 26.125 -6.246 -21.219 1 92.44 17 PHE B N 1
ATOM 2047 C CA . PHE B 1 17 ? 26.312 -7.688 -21.094 1 92.44 17 PHE B CA 1
ATOM 2048 C C . PHE B 1 17 ? 27.328 -8.008 -20 1 92.44 17 PHE B C 1
ATOM 2050 O O . PHE B 1 17 ? 28.375 -7.371 -19.906 1 92.44 17 PHE B O 1
ATOM 2057 N N . HIS B 1 18 ? 26.953 -8.961 -19.219 1 92.94 18 HIS B N 1
ATOM 2058 C CA . HIS B 1 18 ? 27.828 -9.523 -18.203 1 92.94 18 HIS B CA 1
ATOM 2059 C C . HIS B 1 18 ? 28.016 -11.023 -18.406 1 92.94 18 HIS B C 1
ATOM 2061 O O . HIS B 1 18 ? 27.031 -11.766 -18.453 1 92.94 18 HIS B O 1
ATOM 2067 N N . GLY B 1 19 ? 29.078 -11.523 -18.531 1 89.69 19 GLY B N 1
ATOM 2068 C CA . GLY B 1 19 ? 29.391 -12.906 -18.828 1 89.69 19 GLY B CA 1
ATOM 2069 C C . GLY B 1 19 ? 29.062 -13.859 -17.703 1 89.69 19 GLY B C 1
ATOM 2070 O O . GLY B 1 19 ? 29.688 -14.906 -17.547 1 89.69 19 GLY B O 1
ATOM 2071 N N . SER B 1 20 ? 28.328 -13.5 -16.734 1 89.19 20 SER B N 1
ATOM 2072 C CA . SER B 1 20 ? 27.875 -14.336 -15.633 1 89.19 20 SER B CA 1
ATOM 2073 C C . SER B 1 20 ? 26.359 -14.555 -15.688 1 89.19 20 SER B C 1
ATOM 2075 O O . SER B 1 20 ? 25.578 -13.656 -15.359 1 89.19 20 SER B O 1
ATOM 2077 N N . PRO B 1 21 ? 26.047 -15.797 -16.047 1 86.25 21 PRO B N 1
ATOM 2078 C CA . PRO B 1 21 ? 24.609 -16.062 -16.203 1 86.25 21 PRO B CA 1
ATOM 2079 C C . PRO B 1 21 ? 23.875 -16.109 -14.867 1 86.25 21 PRO B C 1
ATOM 2081 O O . PRO B 1 21 ? 24.469 -16.469 -13.844 1 86.25 21 PRO B O 1
ATOM 2084 N N . GLY B 1 22 ? 22.641 -15.766 -14.812 1 87.06 22 GLY B N 1
ATOM 2085 C CA . GLY B 1 22 ? 21.766 -15.969 -13.672 1 87.06 22 GLY B CA 1
ATOM 2086 C C . GLY B 1 22 ? 22 -14.969 -12.555 1 87.06 22 GLY B C 1
ATOM 2087 O O . GLY B 1 22 ? 21.672 -15.234 -11.398 1 87.06 22 GLY B O 1
ATOM 2088 N N . GLN B 1 23 ? 22.594 -13.836 -12.898 1 91.12 23 GLN B N 1
ATOM 2089 C CA . GLN B 1 23 ? 22.875 -12.828 -11.883 1 91.12 23 GLN B CA 1
ATOM 2090 C C . GLN B 1 23 ? 21.734 -11.812 -11.781 1 91.12 23 GLN B C 1
ATOM 2092 O O . GLN B 1 23 ? 20.891 -11.734 -12.672 1 91.12 23 GLN B O 1
ATOM 2097 N N . HIS B 1 24 ? 21.703 -11.117 -10.711 1 95.25 24 HIS B N 1
ATOM 2098 C CA . HIS B 1 24 ? 20.734 -10.031 -10.523 1 95.25 24 HIS B CA 1
ATOM 2099 C C . HIS B 1 24 ? 21.312 -8.695 -10.992 1 95.25 24 HIS B C 1
ATOM 2101 O O . HIS B 1 24 ? 22.516 -8.453 -10.852 1 95.25 24 HIS B O 1
ATOM 2107 N N . CYS B 1 25 ? 20.406 -7.934 -11.555 1 94.81 25 CYS B N 1
ATOM 2108 C CA . CYS B 1 25 ? 20.844 -6.637 -12.055 1 94.81 25 CYS B CA 1
ATOM 2109 C C . CYS B 1 25 ? 20.547 -5.535 -11.047 1 94.81 25 CYS B C 1
ATOM 2111 O O . CYS B 1 25 ? 19.5 -5.547 -10.391 1 94.81 25 CYS B O 1
ATOM 2113 N N . CYS B 1 26 ? 21.422 -4.574 -10.852 1 96.12 26 CYS B N 1
ATOM 2114 C CA . CYS B 1 26 ? 21.297 -3.287 -10.172 1 96.12 26 CYS B CA 1
ATOM 2115 C C . CYS B 1 26 ? 21.781 -2.152 -11.07 1 96.12 26 CYS B C 1
ATOM 2117 O O . CYS B 1 26 ? 22.969 -1.82 -11.07 1 96.12 26 CYS B O 1
ATOM 2119 N N . GLY B 1 27 ? 20.828 -1.537 -11.773 1 93.88 27 GLY B N 1
ATOM 2120 C CA . GLY B 1 27 ? 21.234 -0.625 -12.828 1 93.88 27 GLY B CA 1
ATOM 2121 C C . GLY B 1 27 ? 21.938 -1.322 -13.984 1 93.88 27 GLY B C 1
ATOM 2122 O O . GLY B 1 27 ? 21.391 -2.275 -14.555 1 93.88 27 GLY B O 1
ATOM 2123 N N . THR B 1 28 ? 23.109 -0.932 -14.328 1 94.38 28 THR B N 1
ATOM 2124 C CA . THR B 1 28 ? 23.859 -1.525 -15.43 1 94.38 28 THR B CA 1
ATOM 2125 C C . THR B 1 28 ? 24.797 -2.623 -14.922 1 94.38 28 THR B C 1
ATOM 2127 O O . THR B 1 28 ? 25.438 -3.312 -15.719 1 94.38 28 THR B O 1
ATOM 2130 N N . GLU B 1 29 ? 24.766 -2.781 -13.633 1 94.38 29 GLU B N 1
ATOM 2131 C CA . GLU B 1 29 ? 25.719 -3.736 -13.055 1 94.38 29 GLU B CA 1
ATOM 2132 C C . GLU B 1 29 ? 24.984 -4.953 -12.492 1 94.38 29 GLU B C 1
ATOM 2134 O O . GLU B 1 29 ? 23.766 -4.914 -12.281 1 94.38 29 GLU B O 1
ATOM 2139 N N . ILE B 1 30 ? 25.75 -6 -12.367 1 95.38 30 ILE B N 1
ATOM 2140 C CA . ILE B 1 30 ? 25.25 -7.148 -11.609 1 95.38 30 ILE B CA 1
ATOM 2141 C C . ILE B 1 30 ? 25.562 -6.965 -10.125 1 95.38 30 ILE B C 1
ATOM 2143 O O . ILE B 1 30 ? 26.5 -6.258 -9.766 1 95.38 30 ILE B O 1
ATOM 2147 N N . TYR B 1 31 ? 24.766 -7.527 -9.25 1 95.44 31 TYR B N 1
ATOM 2148 C CA . TYR B 1 31 ? 25.047 -7.484 -7.816 1 95.44 31 TYR B CA 1
ATOM 2149 C C . TYR B 1 31 ? 24.625 -8.781 -7.141 1 95.44 31 TYR B C 1
ATOM 2151 O O . TYR B 1 31 ? 23.969 -9.625 -7.758 1 95.44 31 TYR B O 1
ATOM 2159 N N . ARG B 1 32 ? 25.109 -9 -5.945 1 94.94 32 ARG B N 1
ATOM 2160 C CA . ARG B 1 32 ? 24.828 -10.188 -5.152 1 94.94 32 ARG B CA 1
ATOM 2161 C C . ARG B 1 32 ? 23.859 -9.867 -4.012 1 94.94 32 ARG B C 1
ATOM 2163 O O . ARG B 1 32 ? 24.281 -9.352 -2.969 1 94.94 32 ARG B O 1
ATOM 2170 N N . PRO B 1 33 ? 22.578 -10.195 -4.176 1 95.56 33 PRO B N 1
ATOM 2171 C CA . PRO B 1 33 ? 21.562 -9.789 -3.197 1 95.56 33 PRO B CA 1
ATOM 2172 C C . PRO B 1 33 ? 21.781 -10.414 -1.82 1 95.56 33 PRO B C 1
ATOM 2174 O O . PRO B 1 33 ? 21.203 -9.969 -0.832 1 95.56 33 PRO B O 1
ATOM 2177 N N . ASP B 1 34 ? 22.609 -11.438 -1.699 1 92.62 34 ASP B N 1
ATOM 2178 C CA . ASP B 1 34 ? 22.875 -12.078 -0.417 1 92.62 34 ASP B CA 1
ATOM 2179 C C . ASP B 1 34 ? 23.75 -11.188 0.465 1 92.62 34 ASP B C 1
ATOM 2181 O O . ASP B 1 34 ? 23.703 -11.273 1.693 1 92.62 34 ASP B O 1
ATOM 2185 N N . VAL B 1 35 ? 24.547 -10.32 -0.159 1 95.38 35 VAL B N 1
ATOM 2186 C CA . VAL B 1 35 ? 25.484 -9.547 0.645 1 95.38 35 VAL B CA 1
ATOM 2187 C C . VAL B 1 35 ? 25.422 -8.078 0.246 1 95.38 35 VAL B C 1
ATOM 2189 O O . VAL B 1 35 ? 26.172 -7.254 0.759 1 95.38 35 VAL B O 1
ATOM 2192 N N . GLU B 1 36 ? 24.531 -7.797 -0.728 1 97 36 GLU B N 1
ATOM 2193 C CA . GLU B 1 36 ? 24.438 -6.422 -1.209 1 97 36 GLU B CA 1
ATOM 2194 C C . GLU B 1 36 ? 22.984 -5.973 -1.304 1 97 36 GLU B C 1
ATOM 2196 O O . GLU B 1 36 ? 22.078 -6.801 -1.438 1 97 36 GLU B O 1
ATOM 2201 N N . ILE B 1 37 ? 22.781 -4.645 -1.186 1 96.62 37 ILE B N 1
ATOM 2202 C CA . ILE B 1 37 ? 21.5 -4.031 -1.479 1 96.62 37 ILE B CA 1
ATOM 2203 C C . ILE B 1 37 ? 21.625 -3.104 -2.684 1 96.62 37 ILE B C 1
ATOM 2205 O O . ILE B 1 37 ? 22.703 -2.559 -2.939 1 96.62 37 ILE B O 1
ATOM 2209 N N . CYS B 1 38 ? 20.625 -3.047 -3.488 1 96.56 38 CYS B N 1
ATOM 2210 C CA . CYS B 1 38 ? 20.594 -2.188 -4.668 1 96.56 38 CYS B CA 1
ATOM 2211 C C . CYS B 1 38 ? 19.719 -0.966 -4.43 1 96.56 38 CYS B C 1
ATOM 2213 O O . CYS B 1 38 ? 18.5 -1.093 -4.281 1 96.56 38 CYS B O 1
ATOM 2215 N N . CYS B 1 39 ? 20.25 0.288 -4.359 1 96.88 39 CYS B N 1
ATOM 2216 C CA . CYS B 1 39 ? 19.531 1.538 -4.176 1 96.88 39 CYS B CA 1
ATOM 2217 C C . CYS B 1 39 ? 19.578 2.387 -5.441 1 96.88 39 CYS B C 1
ATOM 2219 O O . CYS B 1 39 ? 20.547 3.111 -5.672 1 96.88 39 CYS B O 1
ATOM 2221 N N . ASN B 1 40 ? 18.516 2.34 -6.188 1 94.94 40 ASN B N 1
ATOM 2222 C CA . ASN B 1 40 ? 18.391 3.125 -7.41 1 94.94 40 ASN B CA 1
ATOM 2223 C C . ASN B 1 40 ? 19.609 2.945 -8.312 1 94.94 40 ASN B C 1
ATOM 2225 O O . ASN B 1 40 ? 20.203 3.926 -8.781 1 94.94 40 ASN B O 1
ATOM 2229 N N . GLY B 1 41 ? 19.969 1.673 -8.477 1 94.94 41 GLY B N 1
ATOM 2230 C CA . GLY B 1 41 ? 21 1.319 -9.43 1 94.94 41 GLY B CA 1
ATOM 2231 C C . GLY B 1 41 ? 22.391 1.348 -8.828 1 94.94 41 GLY B C 1
ATOM 2232 O O . GLY B 1 41 ? 23.391 1.135 -9.523 1 94.94 41 GLY B O 1
ATOM 2233 N N . HIS B 1 42 ? 22.531 1.604 -7.543 1 96.94 42 HIS B N 1
ATOM 2234 C CA . HIS B 1 42 ? 23.797 1.625 -6.832 1 96.94 42 HIS B CA 1
ATOM 2235 C C . HIS B 1 42 ? 23.844 0.543 -5.758 1 96.94 42 HIS B C 1
ATOM 2237 O O . HIS B 1 42 ? 22.969 0.464 -4.91 1 96.94 42 HIS B O 1
ATOM 2243 N N . ARG B 1 43 ? 24.859 -0.267 -5.867 1 96.94 43 ARG B N 1
ATOM 2244 C CA . ARG B 1 43 ? 24.953 -1.387 -4.934 1 96.94 43 ARG B CA 1
ATOM 2245 C C . ARG B 1 43 ? 25.719 -0.995 -3.676 1 96.94 43 ARG B C 1
ATOM 2247 O O . ARG B 1 43 ? 26.688 -0.234 -3.748 1 96.94 43 ARG B O 1
ATOM 2254 N N . HIS B 1 44 ? 25.312 -1.388 -2.52 1 97.5 44 HIS B N 1
ATOM 2255 C CA . HIS B 1 44 ? 25.922 -1.167 -1.217 1 97.5 44 HIS B CA 1
ATOM 2256 C C . HIS B 1 44 ? 26 -2.461 -0.414 1 97.5 44 HIS B C 1
ATOM 2258 O O . HIS B 1 44 ? 25.172 -3.361 -0.606 1 97.5 44 HIS B O 1
ATOM 2264 N N . PRO B 1 45 ? 26.984 -2.57 0.442 1 96.81 45 PRO B N 1
ATOM 2265 C CA . PRO B 1 45 ? 27.016 -3.762 1.292 1 96.81 45 PRO B CA 1
ATOM 2266 C C . PRO B 1 45 ? 25.797 -3.863 2.211 1 96.81 45 PRO B C 1
ATOM 2268 O O . PRO B 1 45 ? 25.312 -2.848 2.713 1 96.81 45 PRO B O 1
ATOM 2271 N N . LYS B 1 46 ? 25.359 -5.043 2.371 1 94.5 46 LYS B N 1
ATOM 2272 C CA . LYS B 1 46 ? 24.281 -5.305 3.328 1 94.5 46 LYS B CA 1
ATOM 2273 C C . LYS B 1 46 ? 24.781 -5.145 4.762 1 94.5 46 LYS B C 1
ATOM 2275 O O . LYS B 1 46 ? 25.938 -5.449 5.066 1 94.5 46 LYS B O 1
ATOM 2280 N N . SER B 1 47 ? 23.953 -4.586 5.574 1 92.31 47 SER B N 1
ATOM 2281 C CA . SER B 1 47 ? 24.203 -4.484 7.008 1 92.31 47 SER B CA 1
ATOM 2282 C C . SER B 1 47 ? 22.906 -4.453 7.793 1 92.31 47 SER B C 1
ATOM 2284 O O . SER B 1 47 ? 21.812 -4.359 7.207 1 92.31 47 SER B O 1
ATOM 2286 N N . GLU B 1 48 ? 23.031 -4.562 9.047 1 91.56 48 GLU B N 1
ATOM 2287 C CA . GLU B 1 48 ? 21.844 -4.52 9.875 1 91.56 48 GLU B CA 1
ATOM 2288 C C . GLU B 1 48 ? 21.125 -3.176 9.742 1 91.56 48 GLU B C 1
ATOM 2290 O O . GLU B 1 48 ? 21.766 -2.123 9.742 1 91.56 48 GLU B O 1
ATOM 2295 N N . ASN B 1 49 ? 19.875 -3.207 9.586 1 94.44 49 ASN B N 1
ATOM 2296 C CA . ASN B 1 49 ? 19 -2.037 9.57 1 94.44 49 ASN B CA 1
ATOM 2297 C C . ASN B 1 49 ? 19.344 -1.105 8.406 1 94.44 49 ASN B C 1
ATOM 2299 O O . ASN B 1 49 ? 19.125 0.106 8.5 1 94.44 49 ASN B O 1
ATOM 2303 N N . ILE B 1 50 ? 19.906 -1.652 7.371 1 95.81 50 ILE B N 1
ATOM 2304 C CA . ILE B 1 50 ? 20.312 -0.837 6.23 1 95.81 50 ILE B CA 1
ATOM 2305 C C . ILE B 1 50 ? 19.109 -0.612 5.312 1 95.81 50 ILE B C 1
ATOM 2307 O O . ILE B 1 50 ? 18.344 -1.537 5.051 1 95.81 50 ILE B O 1
ATOM 2311 N N . HIS B 1 51 ? 18.828 0.628 4.875 1 96.62 51 HIS B N 1
ATOM 2312 C CA . HIS B 1 51 ? 17.781 1.024 3.938 1 96.62 51 HIS B CA 1
ATOM 2313 C C . HIS B 1 51 ? 18.328 1.996 2.893 1 96.62 51 HIS B C 1
ATOM 2315 O O . HIS B 1 51 ? 19.422 2.527 3.039 1 96.62 51 HIS B O 1
ATOM 2321 N N . CYS B 1 52 ? 17.578 2.09 1.843 1 96.31 52 CYS B N 1
ATOM 2322 C CA . CYS B 1 52 ? 17.969 3.035 0.8 1 96.31 52 CYS B CA 1
ATOM 2323 C C . CYS B 1 52 ? 17.406 4.426 1.093 1 96.31 52 CYS B C 1
ATOM 2325 O O . CYS B 1 52 ? 16.297 4.562 1.584 1 96.31 52 CYS B O 1
ATOM 2327 N N . CYS B 1 53 ? 18.125 5.453 0.839 1 97.38 53 CYS B N 1
ATOM 2328 C CA . CYS B 1 53 ? 17.734 6.852 0.709 1 97.38 53 CYS B CA 1
ATOM 2329 C C . CYS B 1 53 ? 18.25 7.441 -0.601 1 97.38 53 CYS B C 1
ATOM 2331 O O . CYS B 1 53 ? 19.375 7.918 -0.671 1 97.38 53 CYS B O 1
ATOM 2333 N N . GLY B 1 54 ? 17.375 7.484 -1.611 1 96.25 54 GLY B N 1
ATOM 2334 C CA . GLY B 1 54 ? 17.875 7.801 -2.941 1 96.25 54 GLY B CA 1
ATOM 2335 C C . GLY B 1 54 ? 18.859 6.781 -3.471 1 96.25 54 GLY B C 1
ATOM 2336 O O . GLY B 1 54 ? 18.562 5.59 -3.547 1 96.25 54 GLY B O 1
ATOM 2337 N N . VAL B 1 55 ? 20.031 7.188 -3.771 1 97.31 55 VAL B N 1
ATOM 2338 C CA . VAL B 1 55 ? 21.031 6.281 -4.324 1 97.31 55 VAL B CA 1
ATOM 2339 C C . VAL B 1 55 ? 21.953 5.785 -3.207 1 97.31 55 VAL B C 1
ATOM 2341 O O . VAL B 1 55 ? 22.812 4.934 -3.436 1 97.31 55 VAL B O 1
ATOM 2344 N N . LYS B 1 56 ? 21.719 6.273 -2.008 1 97.75 56 LYS B N 1
ATOM 2345 C CA . LYS B 1 56 ? 22.578 5.934 -0.882 1 97.75 56 LYS B CA 1
ATOM 2346 C C . LYS B 1 56 ? 21.906 4.918 0.039 1 97.75 56 LYS B C 1
ATOM 2348 O O . LYS B 1 56 ? 20.703 4.703 -0.039 1 97.75 56 LYS B O 1
ATOM 2353 N N . ALA B 1 57 ? 22.75 4.238 0.811 1 97.56 57 ALA B N 1
ATOM 2354 C CA . ALA B 1 57 ? 22.281 3.334 1.857 1 97.56 57 ALA B CA 1
ATOM 2355 C C . ALA B 1 57 ? 22.734 3.814 3.236 1 97.56 57 ALA B C 1
ATOM 2357 O O . ALA B 1 57 ? 23.812 4.371 3.383 1 97.56 57 ALA B O 1
ATOM 2358 N N . TYR B 1 58 ? 21.844 3.684 4.223 1 97.06 58 TYR B N 1
ATOM 2359 C CA . TYR B 1 58 ? 22.203 4.125 5.57 1 97.06 58 TYR B CA 1
ATOM 2360 C C . TYR B 1 58 ? 21.484 3.287 6.621 1 97.06 58 TYR B C 1
ATOM 2362 O O . TYR B 1 58 ? 20.5 2.605 6.316 1 97.06 58 TYR B O 1
ATOM 2370 N N . ASN B 1 59 ? 22.047 3.229 7.773 1 96.31 59 ASN B N 1
ATOM 2371 C CA . ASN B 1 59 ? 21.391 2.594 8.914 1 96.31 59 ASN B CA 1
ATOM 2372 C C . ASN B 1 59 ? 20.25 3.447 9.453 1 96.31 59 ASN B C 1
ATOM 2374 O O . ASN B 1 59 ? 20.484 4.543 9.969 1 96.31 59 ASN B O 1
ATOM 2378 N N . ILE B 1 60 ? 19 3.016 9.391 1 95 60 ILE B N 1
ATOM 2379 C CA . ILE B 1 60 ? 17.828 3.814 9.711 1 95 60 ILE B CA 1
ATOM 2380 C C . ILE B 1 60 ? 17.75 4.043 11.219 1 95 60 ILE B C 1
ATOM 2382 O O . ILE B 1 60 ? 17 4.895 11.695 1 95 60 ILE B O 1
ATOM 2386 N N . LYS B 1 61 ? 18.547 3.35 11.992 1 93.81 61 LYS B N 1
ATOM 2387 C CA . LYS B 1 61 ? 18.531 3.51 13.438 1 93.81 61 LYS B CA 1
ATOM 2388 C C . LYS B 1 61 ? 19.641 4.473 13.891 1 93.81 61 LYS B C 1
ATOM 2390 O O . LYS B 1 61 ? 19.719 4.805 15.07 1 93.81 61 LYS B O 1
ATOM 2395 N N . ASP B 1 62 ? 20.469 4.867 12.953 1 92.62 62 ASP B N 1
ATOM 2396 C CA . ASP B 1 62 ? 21.5 5.855 13.258 1 92.62 62 ASP B CA 1
ATOM 2397 C C . ASP B 1 62 ? 20.891 7.238 13.477 1 92.62 62 ASP B C 1
ATOM 2399 O O . ASP B 1 62 ? 20.359 7.844 12.539 1 92.62 62 ASP B O 1
ATOM 2403 N N . PRO B 1 63 ? 20.969 7.762 14.656 1 90.94 63 PRO B N 1
ATOM 2404 C CA . PRO B 1 63 ? 20.344 9.055 14.93 1 90.94 63 PRO B CA 1
ATOM 2405 C C . PRO B 1 63 ? 21.078 10.219 14.273 1 90.94 63 PRO B C 1
ATOM 2407 O O . PRO B 1 63 ? 20.562 11.344 14.242 1 90.94 63 PRO B O 1
ATOM 2410 N N . GLN B 1 64 ? 22.281 9.961 13.773 1 92.56 64 GLN B N 1
ATOM 2411 C CA . GLN B 1 64 ? 23.078 11.023 13.172 1 92.56 64 GLN B CA 1
ATOM 2412 C C . GLN B 1 64 ? 22.828 11.117 11.664 1 92.56 64 GLN B C 1
ATOM 2414 O O . GLN B 1 64 ? 23.469 11.914 10.977 1 92.56 64 GLN B O 1
ATOM 2419 N N . MET B 1 65 ? 21.953 10.273 11.242 1 94.38 65 MET B N 1
ATOM 2420 C CA . MET B 1 65 ? 21.609 10.312 9.828 1 94.38 65 MET B CA 1
ATOM 2421 C C . MET B 1 65 ? 20.125 10.578 9.641 1 94.38 65 MET B C 1
ATOM 2423 O O . MET B 1 65 ? 19.297 10.055 10.391 1 94.38 65 MET B O 1
ATOM 2427 N N . LYS B 1 66 ? 19.797 11.367 8.672 1 94.5 66 LYS B N 1
ATOM 2428 C CA . LYS B 1 66 ? 18.391 11.656 8.352 1 94.5 66 LYS B CA 1
ATOM 2429 C C . LYS B 1 66 ? 18.172 11.688 6.844 1 94.5 66 LYS B C 1
ATOM 2431 O O . LYS B 1 66 ? 18.922 12.312 6.105 1 94.5 66 LYS B O 1
ATOM 2436 N N . CYS B 1 67 ? 17.203 10.875 6.395 1 96.31 67 CYS B N 1
ATOM 2437 C CA . CYS B 1 67 ? 16.844 10.836 4.984 1 96.31 67 CYS B CA 1
ATOM 2438 C C . CYS B 1 67 ? 15.68 11.781 4.699 1 96.31 67 CYS B C 1
ATOM 2440 O O . CYS B 1 67 ? 14.586 11.609 5.238 1 96.31 67 CYS B O 1
ATOM 2442 N N . CYS B 1 68 ? 15.875 12.82 3.861 1 96.75 68 CYS B N 1
ATOM 2443 C CA . CYS B 1 68 ? 14.828 13.758 3.469 1 96.75 68 CYS B CA 1
ATOM 2444 C C . CYS B 1 68 ? 14.5 13.617 1.986 1 96.75 68 CYS B C 1
ATOM 2446 O O . CYS B 1 68 ? 15.164 14.219 1.141 1 96.75 68 CYS B O 1
ATOM 2448 N N . ALA B 1 69 ? 13.43 12.93 1.706 1 95.12 69 ALA B N 1
ATOM 2449 C CA . ALA B 1 69 ? 12.922 12.734 0.353 1 95.12 69 ALA B CA 1
ATOM 2450 C C . ALA B 1 69 ? 14.047 12.391 -0.618 1 95.12 69 ALA B C 1
ATOM 2452 O O . ALA B 1 69 ? 14.188 13.031 -1.664 1 95.12 69 ALA B O 1
ATOM 2453 N N . GLY B 1 70 ? 14.852 11.383 -0.193 1 95.81 70 GLY B N 1
ATOM 2454 C CA . GLY B 1 70 ? 15.867 10.836 -1.076 1 95.81 70 GLY B CA 1
ATOM 2455 C C . GLY B 1 70 ? 17.234 11.453 -0.855 1 95.81 70 GLY B C 1
ATOM 2456 O O . GLY B 1 70 ? 18.219 11.016 -1.453 1 95.81 70 GLY B O 1
ATOM 2457 N N . THR B 1 71 ? 17.328 12.5 -0.065 1 97.12 71 THR B N 1
ATOM 2458 C CA . THR B 1 71 ? 18.609 13.117 0.275 1 97.12 71 THR B CA 1
ATOM 2459 C C . THR B 1 71 ? 19.047 12.719 1.682 1 97.12 71 THR B C 1
ATOM 2461 O O . THR B 1 71 ? 18.359 13.016 2.66 1 97.12 71 THR B O 1
ATOM 2464 N N . LEU B 1 72 ? 20.188 12.102 1.745 1 97.19 72 LEU B N 1
ATOM 2465 C CA . LEU B 1 72 ? 20.688 11.633 3.029 1 97.19 72 LEU B CA 1
ATOM 2466 C C . LEU B 1 72 ? 21.594 12.672 3.682 1 97.19 72 LEU B C 1
ATOM 2468 O O . LEU B 1 72 ? 22.547 13.156 3.059 1 97.19 72 LEU B O 1
ATOM 2472 N N . TYR B 1 73 ? 21.297 13.023 4.906 1 96.19 73 TYR B N 1
ATOM 2473 C CA . TYR B 1 73 ? 22.078 14 5.652 1 96.19 73 TYR B CA 1
ATOM 2474 C C . TYR B 1 73 ? 22.812 13.336 6.812 1 96.19 73 TYR B C 1
ATOM 2476 O O . TYR B 1 73 ? 22.25 12.484 7.5 1 96.19 73 TYR B O 1
ATOM 2484 N N . THR B 1 74 ? 24.062 13.664 6.922 1 94.75 74 THR B N 1
ATOM 2485 C CA . THR B 1 74 ? 24.812 13.344 8.125 1 94.75 74 THR B CA 1
ATOM 2486 C C . THR B 1 74 ? 24.781 14.508 9.109 1 94.75 74 THR B C 1
ATOM 2488 O O . THR B 1 74 ? 25.391 15.555 8.875 1 94.75 74 THR B O 1
ATOM 2491 N N . LEU B 1 75 ? 24.141 14.336 10.18 1 94.06 75 LEU B N 1
ATOM 2492 C CA . LEU B 1 75 ? 23.812 15.438 11.086 1 94.06 75 LEU B CA 1
ATOM 2493 C C . LEU B 1 75 ? 25.047 15.883 11.867 1 94.06 75 LEU B C 1
ATOM 2495 O O . LEU B 1 75 ? 25.172 17.062 12.219 1 94.06 75 LEU B O 1
ATOM 2499 N N . THR B 1 76 ? 25.953 14.992 12.156 1 90.38 76 THR B N 1
ATOM 2500 C CA . THR B 1 76 ? 27.188 15.344 12.852 1 90.38 76 THR B CA 1
ATOM 2501 C C . THR B 1 76 ? 27.969 16.391 12.055 1 90.38 76 THR B C 1
ATOM 2503 O O . THR B 1 76 ? 28.484 17.344 12.625 1 90.38 76 THR B O 1
ATOM 2506 N N . SER B 1 77 ? 28.031 16.234 10.797 1 88.75 77 SER B N 1
ATOM 2507 C CA . SER B 1 77 ? 28.781 17.141 9.93 1 88.75 77 SER B CA 1
ATOM 2508 C C . SER B 1 77 ? 28.141 18.531 9.898 1 88.75 77 SER B C 1
ATOM 2510 O O . SER B 1 77 ? 28.812 19.516 9.594 1 88.75 77 SER B O 1
ATOM 2512 N N . LEU B 1 78 ? 26.891 18.625 10.258 1 88.5 78 LEU B N 1
ATOM 2513 C CA . LEU B 1 78 ? 26.156 19.891 10.211 1 88.5 78 LEU B CA 1
ATOM 2514 C C . LEU B 1 78 ? 26.016 20.484 11.609 1 88.5 78 LEU B C 1
ATOM 2516 O O . LEU B 1 78 ? 25.328 21.484 11.797 1 88.5 78 LEU B O 1
ATOM 2520 N N . HIS B 1 79 ? 26.656 19.812 12.602 1 86.56 79 HIS B N 1
ATOM 2521 C CA . HIS B 1 79 ? 26.594 20.234 13.992 1 86.56 79 HIS B CA 1
ATOM 2522 C C . HIS B 1 79 ? 25.156 20.281 14.5 1 86.56 79 HIS B C 1
ATOM 2524 O O . HIS B 1 79 ? 24.766 21.234 15.18 1 86.56 79 HIS B O 1
ATOM 2530 N N . LYS B 1 80 ? 24.453 19.328 13.984 1 82.81 80 LYS B N 1
ATOM 2531 C CA . LYS B 1 80 ? 23.047 19.188 14.383 1 82.81 80 LYS B CA 1
ATOM 2532 C C . LYS B 1 80 ? 22.828 17.875 15.125 1 82.81 80 LYS B C 1
ATOM 2534 O O . LYS B 1 80 ? 23.594 16.922 14.984 1 82.81 80 LYS B O 1
ATOM 2539 N N . HIS B 1 81 ? 21.797 17.922 16.031 1 72.88 81 HIS B N 1
ATOM 2540 C CA . HIS B 1 81 ? 21.438 16.719 16.766 1 72.88 81 HIS B CA 1
ATOM 2541 C C . HIS B 1 81 ? 20.125 16.125 16.281 1 72.88 81 HIS B C 1
ATOM 2543 O O . HIS B 1 81 ? 19.203 16.875 15.914 1 72.88 81 HIS B O 1
ATOM 2549 N N . GLY B 1 82 ? 20.031 14.828 15.945 1 63.34 82 GLY B N 1
ATOM 2550 C CA . GLY B 1 82 ? 19.047 14.039 15.234 1 63.34 82 GLY B CA 1
ATOM 2551 C C . GLY B 1 82 ? 17.609 14.359 15.648 1 63.34 82 GLY B C 1
ATOM 2552 O O . GLY B 1 82 ? 16.734 14.492 14.797 1 63.34 82 GLY B O 1
ATOM 2553 N N . GLY B 1 83 ? 17.297 14.508 16.953 1 66.62 83 GLY B N 1
ATOM 2554 C CA . GLY B 1 83 ? 15.93 14.555 17.422 1 66.62 83 GLY B CA 1
ATOM 2555 C C . GLY B 1 83 ? 15.227 15.859 17.078 1 66.62 83 GLY B C 1
ATOM 2556 O O . GLY B 1 83 ? 14 15.914 17.031 1 66.62 83 GLY B O 1
ATOM 2557 N N . ASP B 1 84 ? 15.984 16.828 16.609 1 75.69 84 ASP B N 1
ATOM 2558 C CA . ASP B 1 84 ? 15.367 18.141 16.484 1 75.69 84 ASP B CA 1
ATOM 2559 C C . ASP B 1 84 ? 15.281 18.562 15.023 1 75.69 84 ASP B C 1
ATOM 2561 O O . ASP B 1 84 ? 14.633 19.562 14.695 1 75.69 84 ASP B O 1
ATOM 2565 N N . VAL B 1 85 ? 15.859 17.797 14.172 1 89.12 85 VAL B N 1
ATOM 2566 C CA . VAL B 1 85 ? 15.945 18.25 12.789 1 89.12 85 VAL B CA 1
ATOM 2567 C C . VAL B 1 85 ? 14.75 17.75 11.992 1 89.12 85 VAL B C 1
ATOM 2569 O O . VAL B 1 85 ? 14.312 16.609 12.188 1 89.12 85 VAL B O 1
ATOM 2572 N N . GLN B 1 86 ? 14.234 18.656 11.195 1 93.62 86 GLN B N 1
ATOM 2573 C CA . GLN B 1 86 ? 13.047 18.328 10.414 1 93.62 86 GLN B CA 1
ATOM 2574 C C . GLN B 1 86 ? 13.328 18.438 8.914 1 93.62 86 GLN B C 1
ATOM 2576 O O . GLN B 1 86 ? 14.109 19.281 8.492 1 93.62 86 GLN B O 1
ATOM 2581 N N . CYS B 1 87 ? 12.695 17.5 8.219 1 96 87 CYS B N 1
ATOM 2582 C CA . CYS B 1 87 ? 12.742 17.578 6.766 1 96 87 CYS B CA 1
ATOM 2583 C C . CYS B 1 87 ? 11.609 18.438 6.223 1 96 87 CYS B C 1
ATOM 2585 O O . CYS B 1 87 ? 10.5 18.422 6.762 1 96 87 CYS B O 1
ATOM 2587 N N . CYS B 1 88 ? 11.891 19.156 5.168 1 96.62 88 CYS B N 1
ATOM 2588 C CA . CYS B 1 88 ? 10.898 19.75 4.266 1 96.62 88 CYS B CA 1
ATOM 2589 C C . CYS B 1 88 ? 11.227 19.422 2.814 1 96.62 88 CYS B C 1
ATOM 2591 O O . CYS B 1 88 ? 12.078 20.062 2.203 1 96.62 88 CYS B O 1
ATOM 2593 N N . GLY B 1 89 ? 10.523 18.438 2.361 1 93.69 89 GLY B N 1
ATOM 2594 C CA . GLY B 1 89 ? 10.961 17.875 1.093 1 93.69 89 GLY B CA 1
ATOM 2595 C C . GLY B 1 89 ? 12.328 17.203 1.174 1 93.69 89 GLY B C 1
ATOM 2596 O O . GLY B 1 89 ? 12.562 16.359 2.041 1 93.69 89 GLY B O 1
ATOM 2597 N N . SER B 1 90 ? 13.164 17.625 0.299 1 95.62 90 SER B N 1
ATOM 2598 C CA . SER B 1 90 ? 14.5 17.031 0.269 1 95.62 90 SER B CA 1
ATOM 2599 C C . SER B 1 90 ? 15.492 17.844 1.085 1 95.62 90 SER B C 1
ATOM 2601 O O . SER B 1 90 ? 16.688 17.578 1.07 1 95.62 90 SER B O 1
ATOM 2603 N N . THR B 1 91 ? 14.953 18.859 1.813 1 95.12 91 THR B N 1
ATOM 2604 C CA . THR B 1 91 ? 15.836 19.797 2.51 1 95.12 91 THR B CA 1
ATOM 2605 C C . THR B 1 91 ? 15.664 19.656 4.023 1 95.12 91 THR B C 1
ATOM 2607 O O . THR B 1 91 ? 14.57 19.391 4.512 1 95.12 91 THR B O 1
ATOM 2610 N N . LEU B 1 92 ? 16.781 19.875 4.664 1 94.25 92 LEU B N 1
ATOM 2611 C CA . LEU B 1 92 ? 16.719 20 6.117 1 94.25 92 LEU B CA 1
ATOM 2612 C C . LEU B 1 92 ? 16.266 21.391 6.531 1 94.25 92 LEU B C 1
ATOM 2614 O O . LEU B 1 92 ? 16.844 22.391 6.109 1 94.25 92 LEU B O 1
ATOM 2618 N N . GLN B 1 93 ? 15.258 21.391 7.281 1 94.44 93 GLN B N 1
ATOM 2619 C CA . GLN B 1 93 ? 14.672 22.672 7.66 1 94.44 93 GLN B CA 1
ATOM 2620 C C . GLN B 1 93 ? 15.555 23.406 8.664 1 94.44 93 GLN B C 1
ATOM 2622 O O . GLN B 1 93 ? 15.992 22.828 9.656 1 94.44 93 GLN B O 1
ATOM 2627 N N . GLU B 1 94 ? 15.805 24.719 8.438 1 92.75 94 GLU B N 1
ATOM 2628 C CA . GLU B 1 94 ? 16.531 25.578 9.367 1 92.75 94 GLU B CA 1
ATOM 2629 C C . GLU B 1 94 ? 15.578 26.219 10.375 1 92.75 94 GLU B C 1
ATOM 2631 O O . GLU B 1 94 ? 14.391 26.375 10.102 1 92.75 94 GLU B O 1
ATOM 2636 N N . PRO B 1 95 ? 16.078 26.625 11.484 1 89.44 95 PRO B N 1
ATOM 2637 C CA . PRO B 1 95 ? 15.25 27.203 12.539 1 89.44 95 PRO B CA 1
ATOM 2638 C C . PRO B 1 95 ? 14.461 28.422 12.07 1 89.44 95 PRO B C 1
ATOM 2640 O O . PRO B 1 95 ? 13.352 28.656 12.539 1 89.44 95 PRO B O 1
ATOM 2643 N N . GLN B 1 96 ? 14.992 29.234 11.195 1 92.75 96 GLN B N 1
ATOM 2644 C CA . GLN B 1 96 ? 14.359 30.469 10.758 1 92.75 96 GLN B CA 1
ATOM 2645 C C . GLN B 1 96 ? 13.328 30.203 9.664 1 92.75 96 GLN B C 1
ATOM 2647 O O . GLN B 1 96 ? 12.641 31.125 9.219 1 92.75 96 GLN B O 1
ATOM 2652 N N . ASP B 1 97 ? 13.289 28.906 9.273 1 95.06 97 ASP B N 1
ATOM 2653 C CA . ASP B 1 97 ? 12.406 28.562 8.164 1 95.06 97 ASP B CA 1
ATOM 2654 C C . ASP B 1 97 ? 11.094 27.969 8.672 1 95.06 97 ASP B C 1
ATOM 2656 O O . ASP B 1 97 ? 11 27.562 9.828 1 95.06 97 ASP B O 1
ATOM 2660 N N . ILE B 1 98 ? 10.078 28.047 7.805 1 95 98 ILE B N 1
ATOM 2661 C CA . ILE B 1 98 ? 8.805 27.375 8.031 1 95 98 ILE B CA 1
ATOM 2662 C C . ILE B 1 98 ? 8.477 26.469 6.844 1 95 98 ILE B C 1
ATOM 2664 O O . ILE B 1 98 ? 8.719 26.828 5.691 1 95 98 ILE B O 1
ATOM 2668 N N . CYS B 1 99 ? 8.086 25.234 7.141 1 96 99 CYS B N 1
ATOM 2669 C CA . CYS B 1 99 ? 7.699 24.297 6.094 1 96 99 CYS B CA 1
ATOM 2670 C C . CYS B 1 99 ? 6.184 24.234 5.957 1 96 99 CYS B C 1
ATOM 2672 O O . CYS B 1 99 ? 5.488 23.859 6.898 1 96 99 CYS B O 1
ATOM 2674 N N . CYS B 1 100 ? 5.621 24.656 4.828 1 95.56 100 CYS B N 1
ATOM 2675 C CA . CYS B 1 100 ? 4.199 24.516 4.531 1 95.56 100 CYS B CA 1
ATOM 2676 C C . CYS B 1 100 ? 3.947 23.328 3.617 1 95.56 100 CYS B C 1
ATOM 2678 O O . CYS B 1 100 ? 4.605 23.188 2.586 1 95.56 100 CYS B O 1
ATOM 2680 N N . SER B 1 101 ? 3.051 22.484 4.043 1 93.88 101 SER B N 1
ATOM 2681 C CA . SER B 1 101 ? 2.918 21.219 3.348 1 93.88 101 SER B CA 1
ATOM 2682 C C . SER B 1 101 ? 1.46 20.906 3.018 1 93.88 101 SER B C 1
ATOM 2684 O O . SER B 1 101 ? 0.57 21.156 3.834 1 93.88 101 SER B O 1
ATOM 2686 N N . SER B 1 102 ? 1.245 20.516 1.784 1 91.88 102 SER B N 1
ATOM 2687 C CA . SER B 1 102 ? 0.001 19.906 1.329 1 91.88 102 SER B CA 1
ATOM 2688 C C . SER B 1 102 ? 0.189 18.422 1.045 1 91.88 102 SER B C 1
ATOM 2690 O O . SER B 1 102 ? 1.218 17.844 1.397 1 91.88 102 SER B O 1
ATOM 2692 N N . GLU B 1 103 ? -0.787 17.766 0.498 1 88.06 103 GLU B N 1
ATOM 2693 C CA . GLU B 1 103 ? -0.721 16.328 0.215 1 88.06 103 GLU B CA 1
ATOM 2694 C C . GLU B 1 103 ? 0.407 16.016 -0.762 1 88.06 103 GLU B C 1
ATOM 2696 O O . GLU B 1 103 ? 1.058 14.969 -0.648 1 88.06 103 GLU B O 1
ATOM 2701 N N . GLU B 1 104 ? 0.69 16.984 -1.617 1 87.62 104 GLU B N 1
ATOM 2702 C CA . GLU B 1 104 ? 1.573 16.625 -2.723 1 87.62 104 GLU B CA 1
ATOM 2703 C C . GLU B 1 104 ? 2.875 17.422 -2.67 1 87.62 104 GLU B C 1
ATOM 2705 O O . GLU B 1 104 ? 3.852 17.062 -3.336 1 87.62 104 GLU B O 1
ATOM 2710 N N . GLU B 1 105 ? 2.85 18.469 -1.853 1 91.88 105 GLU B N 1
ATOM 2711 C CA . GLU B 1 105 ? 3.994 19.375 -1.938 1 91.88 105 GLU B CA 1
ATOM 2712 C C . GLU B 1 105 ? 4.402 19.875 -0.557 1 91.88 105 GLU B C 1
ATOM 2714 O O . GLU B 1 105 ? 3.553 20.078 0.313 1 91.88 105 GLU B O 1
ATOM 2719 N N . GLU B 1 106 ? 5.621 19.984 -0.351 1 95 106 GLU B N 1
ATOM 2720 C CA . GLU B 1 106 ? 6.211 20.703 0.779 1 95 106 GLU B CA 1
ATOM 2721 C C . GLU B 1 106 ? 7.082 21.859 0.307 1 95 106 GLU B C 1
ATOM 2723 O O . GLU B 1 106 ? 7.965 21.672 -0.534 1 95 106 GLU B O 1
ATOM 2728 N N . VAL B 1 107 ? 6.812 23.016 0.829 1 96.31 107 VAL B N 1
ATOM 2729 C CA . VAL B 1 107 ? 7.543 24.203 0.41 1 96.31 107 VAL B CA 1
ATOM 2730 C C . VAL B 1 107 ? 8.133 24.906 1.632 1 96.31 107 VAL B C 1
ATOM 2732 O O . VAL B 1 107 ? 7.441 25.109 2.633 1 96.31 107 VAL B O 1
ATOM 2735 N N . ILE B 1 108 ? 9.383 25.219 1.542 1 96.56 108 ILE B N 1
ATOM 2736 C CA . ILE B 1 108 ? 10.086 25.891 2.629 1 96.56 108 ILE B CA 1
ATO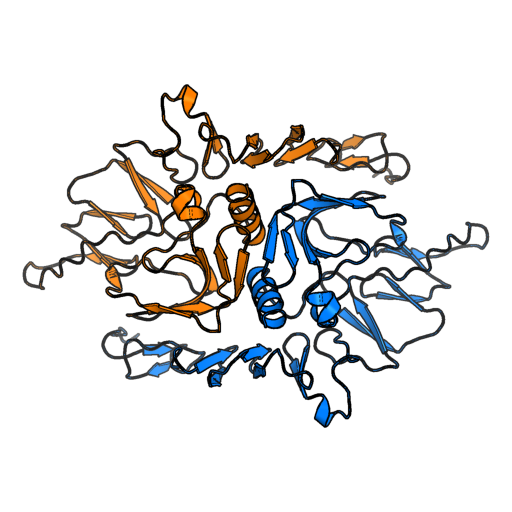M 2737 C C . ILE B 1 108 ? 10.023 27.406 2.426 1 96.56 108 ILE B C 1
ATOM 2739 O O . ILE B 1 108 ? 10.25 27.891 1.318 1 96.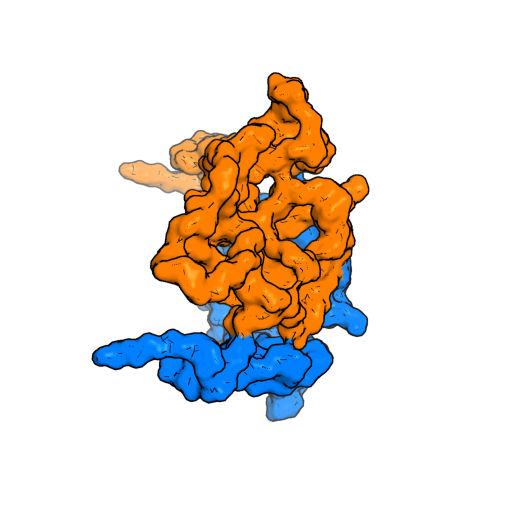56 108 ILE B O 1
ATOM 2743 N N . TYR B 1 109 ? 9.641 28.141 3.465 1 96.69 109 TYR B N 1
ATOM 2744 C CA . TYR B 1 109 ? 9.594 29.609 3.455 1 96.69 109 TYR B CA 1
ATOM 2745 C C . TYR B 1 109 ? 10.438 30.188 4.582 1 96.69 109 TYR B C 1
ATOM 2747 O O . TYR B 1 109 ? 10.719 29.5 5.566 1 96.69 109 TYR B O 1
ATOM 2755 N N . SER B 1 110 ? 10.891 31.438 4.371 1 96.88 110 SER B N 1
ATOM 2756 C CA . SER B 1 110 ? 11.43 32.188 5.512 1 96.88 110 SER B CA 1
ATOM 2757 C C . SER B 1 110 ? 10.312 32.656 6.434 1 96.88 110 SER B C 1
ATOM 2759 O O . SER B 1 110 ? 9.336 33.25 5.977 1 96.88 110 SER B O 1
ATOM 2761 N N . ALA B 1 111 ? 10.477 32.344 7.727 1 95.31 111 ALA B N 1
ATOM 2762 C CA . ALA B 1 111 ? 9.43 32.719 8.672 1 95.31 111 ALA B CA 1
ATOM 2763 C C . ALA B 1 111 ? 9.195 34.219 8.68 1 95.31 111 ALA B C 1
ATOM 2765 O O . ALA B 1 111 ? 10.156 35 8.688 1 95.31 111 ALA B O 1
ATOM 2766 N N . LYS B 1 112 ? 7.914 34.594 8.656 1 94.81 112 LYS B N 1
ATOM 2767 C CA . LYS B 1 112 ? 7.504 36 8.672 1 94.81 112 LYS B CA 1
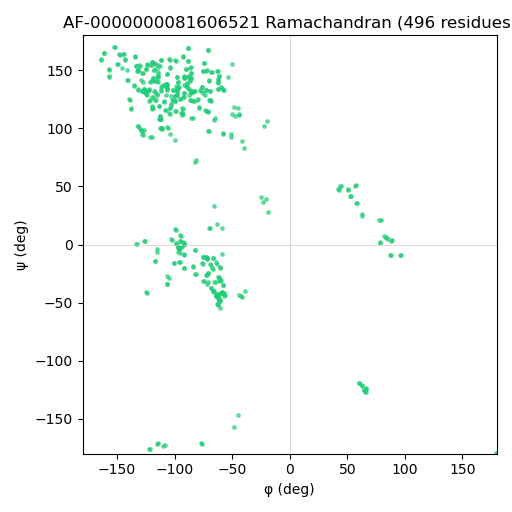ATOM 2768 C C . LYS B 1 112 ? 6.355 36.219 9.648 1 94.81 112 LYS B C 1
ATOM 2770 O O . LYS B 1 112 ? 5.449 35.375 9.75 1 94.81 112 LYS B O 1
ATOM 2775 N N . THR B 1 113 ? 6.457 37.281 10.383 1 93.5 113 THR B N 1
ATOM 2776 C CA . THR B 1 113 ? 5.367 37.625 11.281 1 93.5 113 THR B CA 1
ATOM 2777 C C . THR B 1 113 ? 4.086 37.906 10.5 1 93.5 113 THR B C 1
ATOM 2779 O O . THR B 1 113 ? 4.117 38.562 9.461 1 93.5 113 THR B O 1
ATOM 2782 N N . GLY B 1 114 ? 2.963 37.438 11.023 1 92.25 114 GLY B N 1
ATOM 2783 C CA . GLY B 1 114 ? 1.671 37.688 10.406 1 92.25 114 GLY B CA 1
ATOM 2784 C C . GLY B 1 114 ? 1.356 36.75 9.266 1 92.25 114 GLY B C 1
ATOM 2785 O O . GLY B 1 114 ? 0.434 37 8.484 1 92.25 114 GLY B O 1
ATOM 2786 N N . PHE B 1 115 ? 2.221 35.75 9.102 1 93.81 115 PHE B N 1
ATOM 2787 C CA . PHE B 1 115 ? 1.988 34.781 8.039 1 93.81 115 PHE B CA 1
ATOM 2788 C C . PHE B 1 115 ? 1.695 33.406 8.625 1 93.81 115 PHE B C 1
ATOM 2790 O O . PHE B 1 115 ? 2.094 33.125 9.758 1 93.81 115 PHE B O 1
ATOM 2797 N N . SER B 1 116 ? 0.927 32.562 7.805 1 93.75 116 SER B N 1
ATOM 2798 C CA . SER B 1 116 ? 0.592 31.203 8.211 1 93.75 116 SER B CA 1
ATOM 2799 C C . SER B 1 116 ? 0.489 30.281 7.004 1 93.75 116 SER B C 1
ATOM 2801 O O . SER B 1 116 ? 0.457 30.734 5.859 1 93.75 116 SER B O 1
ATOM 2803 N N . CYS B 1 117 ? 0.531 28.969 7.309 1 93.88 117 CYS B N 1
ATOM 2804 C CA . CYS B 1 117 ? 0.45 28 6.227 1 93.88 117 CYS B CA 1
ATOM 2805 C C . CYS B 1 117 ? -1 27.672 5.887 1 93.88 117 CYS B C 1
ATOM 2807 O O . CYS B 1 117 ? -1.832 27.516 6.785 1 93.88 117 CYS B O 1
ATOM 2809 N N . CYS B 1 118 ? -1.335 27.672 4.641 1 93.19 118 CYS B N 1
ATOM 2810 C CA . CYS B 1 118 ? -2.541 27.094 4.062 1 93.19 118 CYS B CA 1
ATOM 2811 C C . CYS B 1 118 ? -2.191 26.047 3.02 1 93.19 118 CYS B C 1
ATOM 2813 O O . CYS B 1 118 ? -2.02 26.359 1.842 1 93.19 118 CYS B O 1
ATOM 2815 N N . GLY B 1 119 ? -2.119 24.734 3.508 1 92.12 119 GLY B N 1
ATOM 2816 C CA . GLY B 1 119 ? -1.456 23.75 2.668 1 92.12 119 GLY B CA 1
ATOM 2817 C C . GLY B 1 119 ? 0.019 24.047 2.461 1 92.12 119 GLY B C 1
ATOM 2818 O O . GLY B 1 119 ? 0.76 24.234 3.426 1 92.12 119 GLY B O 1
ATOM 2819 N N . HIS B 1 120 ? 0.425 24.125 1.187 1 94.69 120 HIS B N 1
ATOM 2820 C CA . HIS B 1 120 ? 1.829 24.406 0.923 1 94.69 120 HIS B CA 1
ATOM 2821 C C . HIS B 1 120 ? 2.049 25.906 0.684 1 94.69 120 HIS B C 1
ATOM 2823 O O . HIS B 1 120 ? 3.172 26.328 0.418 1 94.69 120 HIS B O 1
ATOM 2829 N N . LEU B 1 121 ? 0.965 26.641 0.817 1 94.75 121 LEU B N 1
ATOM 2830 C CA . LEU B 1 121 ? 1.055 28.094 0.615 1 94.75 121 LEU B CA 1
ATOM 2831 C C . LEU B 1 121 ? 1.326 28.812 1.932 1 94.75 121 LEU B C 1
ATOM 2833 O O . LEU B 1 121 ? 0.853 28.375 2.986 1 94.75 121 LEU B O 1
ATOM 2837 N N . TYR B 1 122 ? 2.078 29.844 1.853 1 96.06 122 TYR B N 1
ATOM 2838 C CA . TYR B 1 122 ? 2.396 30.703 2.982 1 96.06 122 TYR B CA 1
ATOM 2839 C C . TYR B 1 122 ? 1.782 32.094 2.803 1 96.06 122 TYR B C 1
ATOM 2841 O O . TYR B 1 122 ? 2.229 32.875 1.956 1 96.06 122 TYR B O 1
ATOM 2849 N N . TYR B 1 123 ? 0.733 32.438 3.582 1 94.25 123 TYR B N 1
ATOM 2850 C CA . TYR B 1 123 ? -0.084 33.594 3.242 1 94.25 123 TYR B CA 1
ATOM 2851 C C . TYR B 1 123 ? -0.055 34.625 4.359 1 94.25 123 TYR B C 1
ATOM 2853 O O . TYR B 1 123 ? 0.233 34.281 5.512 1 94.25 123 TYR B O 1
ATOM 2861 N N . ASN B 1 124 ? -0.357 35.906 3.971 1 94.06 124 ASN B N 1
ATOM 2862 C CA . ASN B 1 124 ? -0.498 37.031 4.891 1 94.06 124 ASN B CA 1
ATOM 2863 C C . ASN B 1 124 ? -1.854 37 5.59 1 94.06 124 ASN B C 1
ATOM 2865 O O . ASN B 1 124 ? -2.889 37.188 4.953 1 94.06 124 ASN B O 1
ATOM 2869 N N . THR B 1 125 ? -1.854 36.875 6.945 1 91.88 125 THR B N 1
ATOM 2870 C CA . THR B 1 125 ? -3.09 36.656 7.688 1 91.88 125 THR B CA 1
ATOM 2871 C C . THR B 1 125 ? -3.898 37.938 7.781 1 91.88 125 THR B C 1
ATOM 2873 O O . THR B 1 125 ? -5.062 37.938 8.188 1 91.88 125 THR B O 1
ATOM 2876 N N . THR B 1 126 ? -3.352 39.094 7.418 1 90.31 126 THR B N 1
ATOM 2877 C CA . THR B 1 126 ? -4.086 40.344 7.406 1 90.31 126 THR B CA 1
ATOM 2878 C C . THR B 1 126 ? -4.914 40.469 6.133 1 90.31 126 THR B C 1
ATOM 2880 O O . THR B 1 126 ? -5.93 41.156 6.113 1 90.31 126 THR B O 1
ATOM 2883 N N . LEU B 1 127 ? -4.457 39.781 5.082 1 91.5 127 LEU B N 1
ATOM 2884 C CA . LEU B 1 127 ? -5.074 40 3.771 1 91.5 127 LEU B CA 1
ATOM 2885 C C . LEU B 1 127 ? -5.953 38.781 3.404 1 91.5 127 LEU B C 1
ATOM 2887 O O . LEU B 1 127 ? -6.891 38.938 2.613 1 91.5 127 LEU B O 1
ATOM 2891 N N . TRP B 1 128 ? -5.52 37.625 3.99 1 91.12 128 TRP B N 1
ATOM 2892 C CA . TRP B 1 128 ? -6.188 36.375 3.559 1 91.12 128 TRP B CA 1
ATOM 2893 C C . TRP B 1 128 ? -6.621 35.562 4.758 1 91.12 128 TRP B C 1
ATOM 2895 O O . TRP B 1 128 ? -6.094 35.719 5.863 1 91.12 128 TRP B O 1
ATOM 2905 N N . SER B 1 129 ? -7.656 34.75 4.535 1 88 129 SER B N 1
ATOM 2906 C CA . SER B 1 129 ? -8.039 33.688 5.457 1 88 129 SER B CA 1
ATOM 2907 C C . SER B 1 129 ? -7.938 32.312 4.793 1 88 129 SER B C 1
ATOM 2909 O O . SER B 1 129 ? -7.965 32.188 3.566 1 88 129 SER B O 1
ATOM 2911 N N . CYS B 1 130 ? -7.652 31.328 5.617 1 88.62 130 CYS B N 1
ATOM 2912 C CA . CYS B 1 130 ? -7.492 29.969 5.098 1 88.62 130 CYS B CA 1
ATOM 2913 C C . CYS B 1 130 ? -8.57 29.047 5.652 1 88.62 130 CYS B C 1
ATOM 2915 O O . CYS B 1 130 ? -8.828 29.031 6.855 1 88.62 130 CYS B O 1
ATOM 2917 N N . CYS B 1 131 ? -9.266 28.297 4.699 1 82.75 131 CYS B N 1
ATOM 2918 C CA . CYS B 1 131 ? -10.203 27.266 5.125 1 82.75 131 CYS B CA 1
ATOM 2919 C C . CYS B 1 131 ? -10.055 26.016 4.273 1 82.75 131 CYS B C 1
ATOM 2921 O O . CYS B 1 131 ? -10.328 26.031 3.07 1 82.75 131 CYS B O 1
ATOM 2923 N N . ALA B 1 132 ? -9.664 24.875 4.93 1 79.69 132 ALA B N 1
ATOM 2924 C CA . ALA B 1 132 ? -9.5 23.578 4.27 1 79.69 132 ALA B CA 1
ATOM 2925 C C . ALA B 1 132 ? -8.594 23.703 3.047 1 79.69 132 ALA B C 1
ATOM 2927 O O . ALA B 1 132 ? -8.93 23.219 1.966 1 79.69 132 ALA B O 1
ATOM 2928 N N . GLY B 1 133 ? -7.527 24.484 3.229 1 82.94 133 GLY B N 1
ATOM 2929 C CA . GLY B 1 133 ? -6.527 24.594 2.178 1 82.94 133 GLY B CA 1
ATOM 2930 C C . GLY B 1 133 ? -6.887 25.641 1.132 1 82.94 133 GLY B C 1
ATOM 2931 O O . GLY B 1 133 ? -6.18 25.797 0.132 1 82.94 133 GLY B O 1
ATOM 2932 N N . ARG B 1 134 ? -7.957 26.344 1.347 1 85.5 134 ARG B N 1
ATOM 2933 C CA . ARG B 1 134 ? -8.391 27.375 0.404 1 85.5 134 ARG B CA 1
ATOM 2934 C C . ARG B 1 134 ? -8.227 28.766 0.997 1 85.5 134 ARG B C 1
ATOM 2936 O O . ARG B 1 134 ? -8.586 29 2.152 1 85.5 134 ARG B O 1
ATOM 2943 N N . LEU B 1 135 ? -7.711 29.625 0.145 1 89.19 135 LEU B N 1
ATOM 2944 C CA . LEU B 1 135 ? -7.504 31 0.575 1 89.19 135 LEU B CA 1
ATOM 2945 C C . LEU B 1 135 ? -8.6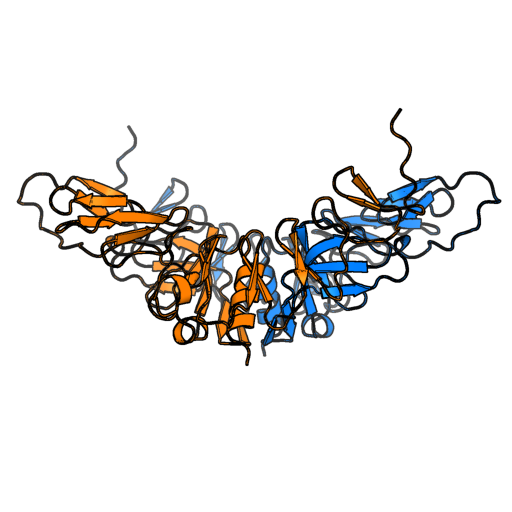41 31.906 0.097 1 89.19 135 LEU B C 1
ATOM 2947 O O . LEU B 1 135 ? -9.125 31.75 -1.029 1 89.19 135 LEU B O 1
ATOM 2951 N N . ARG B 1 136 ? -9.117 32.781 1.007 1 87.94 136 ARG B N 1
ATOM 2952 C CA . ARG B 1 136 ? -10.125 33.781 0.678 1 87.94 136 ARG B CA 1
ATOM 2953 C C . ARG B 1 136 ? -9.68 35.156 1.142 1 87.94 136 ARG B C 1
ATOM 2955 O O . ARG B 1 136 ? -9.086 35.312 2.213 1 87.94 136 ARG B O 1
ATOM 2962 N N . SER B 1 137 ? -9.984 36.125 0.306 1 88.75 137 SER B N 1
ATOM 2963 C CA . SER B 1 137 ? -9.633 37.5 0.666 1 88.75 137 SER B CA 1
ATOM 2964 C C . SER B 1 137 ? -10.484 38 1.827 1 88.75 137 SER B C 1
ATOM 2966 O O . SER B 1 137 ? -11.68 37.719 1.892 1 88.75 137 SER B O 1
ATOM 2968 N N . ILE B 1 138 ? -9.797 38.562 2.748 1 80.12 138 ILE B N 1
ATOM 2969 C CA . ILE B 1 138 ? -10.508 39.125 3.883 1 80.12 138 ILE B CA 1
ATOM 2970 C C . ILE B 1 138 ? -11.031 40.531 3.51 1 80.12 138 ILE B C 1
ATOM 2972 O O . ILE B 1 138 ? -10.258 41.375 3.102 1 80.12 138 ILE B O 1
ATOM 2976 N N . HIS B 1 139 ? -12.117 40.875 2.594 1 65.12 139 HIS B N 1
ATOM 2977 C CA . HIS B 1 139 ? -12.617 42.219 2.361 1 65.12 139 HIS B CA 1
ATOM 2978 C C . HIS B 1 139 ? -12.789 42.969 3.672 1 65.12 139 HIS B C 1
ATOM 2980 O O . HIS B 1 139 ? -12.703 42.375 4.75 1 65.12 139 HIS B O 1
ATOM 2986 N N . GLU B 1 140 ? -14.086 44.125 3.807 1 51.34 140 GLU B N 1
ATOM 2987 C CA . GLU B 1 140 ? -14.344 45.188 4.781 1 51.34 140 GLU B CA 1
ATOM 2988 C C . GLU B 1 140 ? -14.32 44.625 6.207 1 51.34 140 GLU B C 1
ATOM 2990 O O . GLU B 1 140 ? -14.711 43.5 6.441 1 51.34 140 GLU B O 1
ATOM 2995 N N . PRO B 1 141 ? -13.781 45.438 7.316 1 49.38 141 PRO B N 1
ATOM 2996 C CA . PRO B 1 141 ? -13.555 45.25 8.75 1 49.38 141 PRO B CA 1
ATOM 2997 C C . PRO B 1 141 ? -14.656 44.469 9.422 1 49.38 141 PRO B C 1
ATOM 2999 O O . PRO B 1 141 ? -14.445 43.875 10.492 1 49.38 141 PRO B O 1
ATOM 3002 N N . GLY B 1 142 ? -15.953 44.656 9.117 1 42.31 142 GLY B N 1
ATOM 3003 C CA . GLY B 1 142 ? -17.031 44.25 10 1 42.31 142 GLY B CA 1
ATOM 3004 C C . GLY B 1 142 ? -17.203 42.75 10.062 1 42.31 142 GLY B C 1
ATOM 3005 O O . GLY B 1 142 ? -18.141 42.25 10.688 1 42.31 142 GLY B O 1
ATOM 3006 N N . GLN B 1 143 ? -16.969 42.125 9.016 1 44.81 143 GLN B N 1
ATOM 3007 C CA . GLN B 1 143 ? -17.297 40.719 9.125 1 44.81 143 GLN B CA 1
ATOM 3008 C C . GLN B 1 143 ? -16.391 40.031 10.148 1 44.81 143 GLN B C 1
ATOM 3010 O O . GLN B 1 143 ? -15.195 40.281 10.203 1 44.81 143 GLN B O 1
ATOM 3015 N N . GLY B 1 144 ? -16.938 39.656 11.305 1 41.62 144 GLY B N 1
ATOM 3016 C CA . GLY B 1 144 ? -16.375 39 12.469 1 41.62 144 GLY B CA 1
ATOM 3017 C C . GLY B 1 144 ? -15.109 38.219 12.156 1 41.62 144 GLY B C 1
ATOM 3018 O O . GLY B 1 144 ? -15.039 37.531 11.148 1 41.62 144 GLY B O 1
ATOM 3019 N N . GLN B 1 145 ? -14 38.781 12.492 1 46.25 145 GLN B N 1
ATOM 3020 C CA . GLN B 1 145 ? -12.672 38.219 12.656 1 46.25 145 GLN B CA 1
ATOM 3021 C C . GLN B 1 145 ? -12.758 36.719 12.938 1 46.25 145 GLN B C 1
ATOM 3023 O O . GLN B 1 145 ? -12.961 36.312 14.086 1 46.25 145 GLN B O 1
ATOM 3028 N N . ARG B 1 146 ? -13.562 35.969 12.438 1 46.91 146 ARG B N 1
ATOM 3029 C CA . ARG B 1 146 ? -13.344 34.594 12.852 1 46.91 146 ARG B CA 1
ATOM 3030 C C . ARG B 1 146 ? -11.852 34.281 12.898 1 46.91 146 ARG B C 1
ATOM 3032 O O . ARG B 1 146 ? -11.141 34.438 11.906 1 46.91 146 ARG B O 1
ATOM 3039 N N . LYS B 1 147 ? -11.07 34.562 13.914 1 49.09 147 LYS B N 1
ATOM 3040 C CA . LYS B 1 147 ? -9.766 34.125 14.391 1 49.09 147 LYS B CA 1
ATOM 3041 C C . LYS B 1 147 ? -9.375 32.781 13.773 1 49.09 147 LYS B C 1
ATOM 3043 O O . LYS B 1 147 ? -9.359 31.766 14.461 1 49.09 147 LYS B O 1
ATOM 3048 N N . MET B 1 148 ? -9.789 32.344 12.594 1 50.25 148 MET B N 1
ATOM 3049 C CA . MET B 1 148 ? -9.477 30.984 12.18 1 50.25 148 MET B CA 1
ATOM 3050 C C . MET B 1 148 ? -7.977 30.812 11.984 1 50.25 148 MET B C 1
ATOM 3052 O O . MET B 1 148 ? -7.469 30.953 10.875 1 50.25 148 MET B O 1
ATOM 3056 N N . ILE B 1 149 ? -7.012 31.484 12.75 1 52.94 149 ILE B N 1
ATOM 3057 C CA . ILE B 1 149 ? -5.566 31.453 12.555 1 52.94 149 ILE B CA 1
ATOM 3058 C C . ILE B 1 149 ? -5.062 30.016 12.664 1 52.94 149 ILE B C 1
ATOM 3060 O O . ILE B 1 149 ? -4.242 29.703 13.531 1 52.94 149 ILE B O 1
ATOM 3064 N N . ASN B 1 150 ? -5.801 29.047 12.625 1 61.84 150 ASN B N 1
ATOM 3065 C CA . ASN B 1 150 ? -4.957 27.875 12.891 1 61.84 150 ASN B CA 1
ATOM 3066 C C . ASN B 1 150 ? -4.34 27.344 11.602 1 61.84 150 ASN B C 1
ATOM 3068 O O . ASN B 1 150 ? -4.922 27.469 10.523 1 61.84 150 ASN B O 1
ATOM 3072 N N . GLU B 1 151 ? -2.91 27.125 11.57 1 73 151 GLU B N 1
ATOM 3073 C CA . GLU B 1 151 ? -2.121 26.484 10.516 1 73 151 GLU B CA 1
ATOM 3074 C C . GLU B 1 151 ? -2.785 25.203 10.016 1 73 151 GLU B C 1
ATOM 3076 O O . GLU B 1 151 ? -3.256 24.391 10.82 1 73 151 GLU B O 1
ATOM 3081 N N . SER B 1 152 ? -3.129 25.266 8.719 1 80.88 152 SER B N 1
ATOM 3082 C CA . SER B 1 152 ? -3.654 24.078 8.062 1 80.88 152 SER B CA 1
ATOM 3083 C C . SER B 1 152 ? -2.609 23.438 7.152 1 80.88 152 SER B C 1
ATOM 3085 O O . SER B 1 152 ? -2.312 23.969 6.074 1 80.88 152 SER B O 1
ATOM 3087 N N . ARG B 1 153 ? -1.871 22.438 7.664 1 86.88 153 ARG B N 1
ATOM 3088 C CA . ARG B 1 153 ? -0.906 21.734 6.832 1 86.88 153 ARG B CA 1
ATOM 3089 C C . ARG B 1 153 ? -0.83 20.25 7.223 1 86.88 153 ARG B C 1
ATOM 3091 O O . ARG B 1 153 ? -1.182 19.891 8.344 1 86.88 153 ARG B O 1
ATOM 3098 N N . VAL B 1 154 ? -0.485 19.484 6.238 1 91.94 154 VAL B N 1
ATOM 3099 C CA . VAL B 1 154 ? -0.243 18.062 6.469 1 91.94 154 VAL B CA 1
ATOM 3100 C C . VAL B 1 154 ? 1.196 17.859 6.934 1 91.94 154 VAL B C 1
ATOM 3102 O O . VAL B 1 154 ? 2.129 18.422 6.363 1 91.94 154 VAL B O 1
ATOM 3105 N N . LEU B 1 155 ? 1.374 17.109 7.984 1 93.19 155 LEU B N 1
ATOM 3106 C CA . LEU B 1 155 ? 2.709 16.891 8.531 1 93.19 155 LEU B CA 1
ATOM 3107 C C . LEU B 1 155 ? 3.373 15.688 7.863 1 93.19 155 LEU B C 1
ATOM 3109 O O . LEU B 1 155 ? 2.729 14.961 7.105 1 93.19 155 LEU B O 1
ATOM 3113 N N . SER B 1 156 ? 4.652 15.531 8.109 1 93.69 156 SER B N 1
ATOM 3114 C CA . SER B 1 156 ? 5.402 14.445 7.496 1 93.69 156 SER B CA 1
ATOM 3115 C C . SER B 1 156 ? 5.723 13.352 8.508 1 93.69 156 SER B C 1
ATOM 3117 O O . SER B 1 156 ? 6.223 13.641 9.602 1 93.69 156 SER B O 1
ATOM 3119 N N . VAL B 1 157 ? 5.516 12.109 8.109 1 94 157 VAL B N 1
ATOM 3120 C CA . VAL B 1 157 ? 5.84 10.969 8.953 1 94 157 VAL B CA 1
ATOM 3121 C C . VAL B 1 157 ? 7.332 10.961 9.273 1 94 157 VAL B C 1
ATOM 3123 O O . VAL B 1 157 ? 7.742 10.555 10.359 1 94 157 VAL B O 1
ATOM 3126 N N . ASN B 1 158 ? 8.102 11.453 8.367 1 91.75 158 ASN B N 1
ATOM 3127 C CA . ASN B 1 158 ? 9.555 11.43 8.477 1 91.75 158 ASN B CA 1
ATOM 3128 C C . ASN B 1 158 ? 10.047 12.359 9.586 1 91.75 158 ASN B C 1
ATOM 3130 O O . ASN B 1 158 ? 11.188 12.242 10.031 1 91.75 158 ASN B O 1
ATOM 3134 N N . ASN B 1 159 ? 9.227 13.242 10.016 1 93.75 159 ASN B N 1
ATOM 3135 C CA . ASN B 1 159 ? 9.641 14.219 11.023 1 93.75 159 ASN B CA 1
ATOM 3136 C C . ASN B 1 159 ? 9.188 13.812 12.422 1 93.75 159 ASN B C 1
ATOM 3138 O O . ASN B 1 159 ? 9.445 14.516 13.391 1 93.75 159 ASN B O 1
ATOM 3142 N N . LEU B 1 160 ? 8.531 12.68 12.516 1 91.94 160 LEU B N 1
ATOM 3143 C CA . LEU B 1 160 ? 8.156 12.156 13.828 1 91.94 160 LEU B CA 1
ATOM 3144 C C . LEU B 1 160 ? 9.359 11.547 14.539 1 91.94 160 LEU B C 1
ATOM 3146 O O . LEU B 1 160 ? 10.188 10.891 13.906 1 91.94 160 LEU B O 1
ATOM 3150 N N . ASN B 1 161 ? 9.477 11.867 15.805 1 89.5 161 ASN B N 1
ATOM 3151 C CA . ASN B 1 161 ? 10.508 11.172 16.562 1 89.5 161 ASN B CA 1
ATOM 3152 C C . ASN B 1 161 ? 10.141 9.711 16.797 1 89.5 161 ASN B C 1
ATOM 3154 O O . ASN B 1 161 ? 9 9.305 16.562 1 89.5 161 ASN B O 1
ATOM 3158 N N . LYS B 1 162 ? 11.109 8.938 17.234 1 88.06 162 LYS B N 1
ATOM 3159 C CA . LYS B 1 162 ? 10.93 7.492 17.359 1 88.06 162 LYS B CA 1
ATOM 3160 C C . LYS B 1 162 ? 9.766 7.16 18.281 1 88.06 162 LYS B C 1
ATOM 3162 O O . LYS B 1 162 ? 8.984 6.25 18 1 88.06 162 LYS B O 1
ATOM 3167 N N . THR B 1 163 ? 9.648 7.875 19.375 1 88.88 163 THR B N 1
ATOM 3168 C CA . THR B 1 163 ? 8.586 7.609 20.344 1 88.88 163 THR B CA 1
ATOM 3169 C C . THR B 1 163 ? 7.215 7.789 19.703 1 88.88 163 THR B C 1
ATOM 3171 O O . THR B 1 163 ? 6.348 6.922 19.828 1 88.88 163 THR B O 1
ATOM 3174 N N . ASP B 1 164 ? 7.035 8.891 19 1 89.56 164 ASP B N 1
ATOM 3175 C CA . ASP B 1 164 ? 5.758 9.172 18.359 1 89.56 164 ASP B CA 1
ATOM 3176 C C . ASP B 1 164 ? 5.5 8.195 17.203 1 89.56 164 ASP B C 1
ATOM 3178 O O . ASP B 1 164 ? 4.363 7.773 17 1 89.56 164 ASP B O 1
ATOM 3182 N N . LEU B 1 165 ? 6.578 7.887 16.516 1 91.25 165 LEU B N 1
ATOM 3183 C CA . LEU B 1 165 ? 6.469 6.992 15.359 1 91.25 165 LEU B CA 1
ATOM 3184 C C . LEU B 1 165 ? 6.059 5.59 15.797 1 91.25 165 LEU B C 1
ATOM 3186 O O . LEU B 1 165 ? 5.27 4.93 15.117 1 91.25 165 LEU B O 1
ATOM 3190 N N . CYS B 1 166 ? 6.621 5.164 16.891 1 92.69 166 CYS B N 1
ATOM 3191 C CA . CYS B 1 166 ? 6.418 3.783 17.312 1 92.69 166 CYS B CA 1
ATOM 3192 C C . CYS B 1 166 ? 5.219 3.67 18.25 1 92.69 166 CYS B C 1
ATOM 3194 O O . CYS B 1 166 ? 4.902 2.58 18.719 1 92.69 166 CYS B O 1
ATOM 3196 N N . GLN B 1 167 ? 4.648 4.805 18.469 1 89.5 167 GLN B N 1
ATOM 3197 C CA . GLN B 1 167 ? 3.398 4.77 19.234 1 89.5 167 GLN B CA 1
ATOM 3198 C C . GLN B 1 167 ? 2.244 4.285 18.359 1 89.5 167 GLN B C 1
ATOM 3200 O O . GLN B 1 167 ? 2.445 3.92 17.188 1 89.5 167 GLN B O 1
ATOM 3205 N N . LYS B 1 168 ? 1.005 4.34 18.797 1 89.5 168 LYS B N 1
ATOM 3206 C CA . LYS B 1 168 ? -0.164 3.902 18.031 1 89.5 168 LYS B CA 1
ATOM 3207 C C . LYS B 1 168 ? -0.445 4.844 16.859 1 89.5 168 LYS B C 1
ATOM 3209 O O . LYS B 1 168 ? -0.93 5.961 17.062 1 89.5 168 LYS B O 1
ATOM 3214 N N . MET B 1 169 ? 0.042 4.426 15.68 1 92.5 169 MET B N 1
ATOM 3215 C CA . MET B 1 169 ? -0.164 5.184 14.445 1 92.5 169 MET B CA 1
ATOM 3216 C C . MET B 1 169 ? -1.188 4.496 13.555 1 92.5 169 MET B C 1
ATOM 3218 O O . MET B 1 169 ? -1.15 3.275 13.383 1 92.5 169 MET B O 1
ATOM 3222 N N . HIS B 1 170 ? -2.127 5.344 13.07 1 96.25 170 HIS B N 1
ATOM 3223 C CA . HIS B 1 170 ? -3.127 4.824 12.141 1 96.25 170 HIS B CA 1
ATOM 3224 C C . HIS B 1 170 ? -2.744 5.113 10.695 1 96.25 170 HIS B C 1
ATOM 3226 O O . HIS B 1 170 ? -2.084 6.113 10.414 1 96.25 170 HIS B O 1
ATOM 3232 N N . ILE B 1 171 ? -3.016 4.285 9.844 1 97 171 ILE B N 1
ATOM 3233 C CA . ILE B 1 171 ? -2.939 4.496 8.398 1 97 171 ILE B CA 1
ATOM 3234 C C . ILE B 1 171 ? -4.262 4.09 7.75 1 97 171 ILE B C 1
ATOM 3236 O O . ILE B 1 171 ? -4.832 3.051 8.086 1 97 171 ILE B O 1
ATOM 3240 N N . GLY B 1 172 ? -4.809 4.895 6.895 1 97.25 172 GLY B N 1
ATOM 3241 C CA . GLY B 1 172 ? -6.086 4.629 6.25 1 97.25 172 GLY B CA 1
ATOM 3242 C C . GLY B 1 172 ? -6.301 5.445 4.988 1 97.25 172 GLY B C 1
ATOM 3243 O O . GLY B 1 172 ? -5.551 6.387 4.719 1 97.25 172 GLY B O 1
ATOM 3244 N N . THR B 1 173 ? -7.246 5.043 4.211 1 97 173 THR B N 1
ATOM 3245 C CA . THR B 1 173 ? -7.602 5.723 2.971 1 97 173 THR B CA 1
ATOM 3246 C C . THR B 1 173 ? -8.844 6.586 3.162 1 97 173 THR B C 1
ATOM 3248 O O . THR B 1 173 ? -9.836 6.141 3.746 1 97 173 THR B O 1
ATOM 3251 N N . VAL B 1 174 ? -8.781 7.82 2.684 1 95.81 174 VAL B N 1
ATOM 3252 C CA . VAL B 1 174 ? -9.906 8.734 2.832 1 95.81 174 VAL B CA 1
ATOM 3253 C C . VAL B 1 174 ? -11.07 8.273 1.958 1 95.81 174 VAL B C 1
ATOM 3255 O O . VAL B 1 174 ? -10.922 8.125 0.744 1 95.81 174 VAL B O 1
ATOM 3258 N N . GLU B 1 175 ? -12.203 8.078 2.578 1 95 175 GLU B N 1
ATOM 3259 C CA . GLU B 1 175 ? -13.391 7.617 1.854 1 95 175 GLU B CA 1
ATOM 3260 C C . GLU B 1 175 ? -14.398 8.75 1.682 1 95 175 GLU B C 1
ATOM 3262 O O . GLU B 1 175 ? -15.164 8.766 0.71 1 95 175 GLU B O 1
ATOM 3267 N N . SER B 1 176 ? -14.445 9.594 2.67 1 93.44 176 SER B N 1
ATOM 3268 C CA . SER B 1 176 ? -15.375 10.719 2.635 1 93.44 176 SER B CA 1
ATOM 3269 C C . SER B 1 176 ? -14.914 11.852 3.549 1 93.44 176 SER B C 1
ATOM 3271 O O . SER B 1 176 ? -14.289 11.602 4.582 1 93.44 176 SER B O 1
ATOM 3273 N N . VAL B 1 177 ? -15.188 13.055 3.08 1 89.62 177 VAL B N 1
ATOM 3274 C CA . VAL B 1 177 ? -14.836 14.227 3.871 1 89.62 177 VAL B CA 1
ATOM 3275 C C . VAL B 1 177 ? -16.078 15.094 4.098 1 89.62 177 VAL B C 1
ATOM 3277 O O . VAL B 1 177 ? -16.844 15.344 3.164 1 89.62 177 VAL B O 1
ATOM 3280 N N . SER B 1 178 ? -16.344 15.461 5.32 1 88.31 178 SER B N 1
ATOM 3281 C CA . SER B 1 178 ? -17.406 16.391 5.68 1 88.31 178 SER B CA 1
ATOM 3282 C C . SER B 1 178 ? -16.875 17.594 6.445 1 88.31 178 SER B C 1
ATOM 3284 O O . SER B 1 178 ? -15.656 17.719 6.625 1 88.31 178 SER B O 1
ATOM 3286 N N . GLN B 1 179 ? -17.797 18.469 6.891 1 81.81 179 GLN B N 1
ATOM 3287 C CA . GLN B 1 179 ? -17.391 19.688 7.574 1 81.81 179 GLN B CA 1
ATOM 3288 C C . GLN B 1 179 ? -16.844 19.391 8.961 1 81.81 179 GLN B C 1
ATOM 3290 O O . GLN B 1 179 ? -15.961 20.094 9.453 1 81.81 179 GLN B O 1
ATOM 3295 N N . GLN B 1 180 ? -17.281 18.266 9.484 1 85.69 180 GLN B N 1
ATOM 3296 C CA . GLN B 1 180 ? -16.906 18.062 10.891 1 85.69 180 GLN B CA 1
ATOM 3297 C C . GLN B 1 180 ? -16.219 16.719 11.086 1 85.69 180 GLN B C 1
ATOM 3299 O O . GLN B 1 180 ? -15.961 16.312 12.219 1 85.69 180 GLN B O 1
ATOM 3304 N N . SER B 1 181 ? -16.016 16.016 9.977 1 91.25 181 SER B N 1
ATOM 3305 C CA . SER B 1 181 ? -15.359 14.734 10.164 1 91.25 181 SER B CA 1
ATOM 3306 C C . SER B 1 181 ? -14.812 14.195 8.844 1 91.25 181 SER B C 1
ATOM 3308 O O . SER B 1 181 ? -15.211 14.648 7.77 1 91.25 181 SER B O 1
ATOM 3310 N N . VAL B 1 182 ? -13.883 13.328 8.984 1 92.5 182 VAL B N 1
ATOM 3311 C CA . VAL B 1 182 ? -13.32 12.609 7.855 1 92.5 182 VAL B CA 1
ATOM 3312 C C . VAL B 1 182 ? -13.492 11.102 8.062 1 92.5 182 VAL B C 1
ATOM 3314 O O . VAL B 1 182 ? -13.25 10.594 9.156 1 92.5 182 VAL B O 1
ATOM 3317 N N . VAL B 1 183 ? -13.953 10.422 7.016 1 95.62 183 VAL B N 1
ATOM 3318 C CA . VAL B 1 183 ? -14.133 8.977 7.07 1 95.62 183 VAL B CA 1
ATOM 3319 C C . VAL B 1 183 ? -12.953 8.281 6.391 1 95.62 183 VAL B C 1
ATOM 3321 O O . VAL B 1 183 ? -12.648 8.562 5.227 1 95.62 183 VAL B O 1
ATOM 3324 N N . PHE B 1 184 ? -12.297 7.398 7.172 1 96.06 184 PHE B N 1
ATOM 3325 C CA . PHE B 1 184 ? -11.195 6.609 6.637 1 96.06 184 PHE B CA 1
ATOM 3326 C C . PHE B 1 184 ? -11.609 5.156 6.457 1 96.06 184 PHE B C 1
ATOM 3328 O O . PHE B 1 184 ? -12.305 4.594 7.305 1 96.06 184 PHE B O 1
ATOM 3335 N N . GLY B 1 185 ? -11.18 4.598 5.324 1 95.44 185 GLY B N 1
ATOM 3336 C CA . GLY B 1 185 ? -11.359 3.174 5.09 1 95.44 185 GLY B CA 1
ATOM 3337 C C . GLY B 1 185 ? -10.078 2.377 5.266 1 95.44 185 GLY B C 1
ATOM 3338 O O . GLY B 1 185 ? -8.977 2.928 5.168 1 95.44 185 GLY B O 1
ATOM 3339 N N . ASN B 1 186 ? -10.266 1.085 5.637 1 95.56 186 ASN B N 1
ATOM 3340 C CA . ASN B 1 186 ? -9.156 0.139 5.723 1 95.56 186 ASN B CA 1
ATOM 3341 C C . ASN B 1 186 ? -8.07 0.633 6.676 1 95.56 186 ASN B C 1
ATOM 3343 O O . ASN B 1 186 ? -6.891 0.667 6.312 1 95.56 186 ASN B O 1
ATOM 3347 N N . VAL B 1 187 ? -8.5 1.002 7.855 1 96.62 187 VAL B N 1
ATOM 3348 C CA . VAL B 1 187 ? -7.566 1.619 8.789 1 96.62 187 VAL B CA 1
ATOM 3349 C C . VAL B 1 187 ? -6.785 0.536 9.531 1 96.62 187 VAL B C 1
ATOM 3351 O O . VAL B 1 187 ? -7.375 -0.37 10.125 1 96.62 187 VAL B O 1
ATOM 3354 N N . LEU B 1 188 ? -5.535 0.609 9.438 1 96.12 188 LEU B N 1
ATOM 3355 C CA . LEU B 1 188 ? -4.637 -0.215 10.234 1 96.12 188 LEU B CA 1
ATOM 3356 C C . LEU B 1 188 ? -3.969 0.612 11.328 1 96.12 188 LEU B C 1
ATOM 3358 O O . LEU B 1 188 ? -3.572 1.756 11.094 1 96.12 188 LEU B O 1
ATOM 3362 N N . THR B 1 189 ? -3.898 0.036 12.484 1 95.38 189 THR B N 1
ATOM 3363 C CA . THR B 1 189 ? -3.117 0.616 13.57 1 95.38 189 THR B CA 1
ATOM 3364 C C . THR B 1 189 ? -1.78 -0.103 13.719 1 95.38 189 THR B C 1
ATOM 3366 O O . THR B 1 189 ? -1.737 -1.33 13.836 1 95.38 189 THR B O 1
ATOM 3369 N N . VAL B 1 190 ? -0.756 0.688 13.648 1 92.38 190 VAL B N 1
ATOM 3370 C CA . VAL B 1 190 ? 0.578 0.118 13.805 1 92.38 190 VAL B CA 1
ATOM 3371 C C . VAL B 1 190 ? 1.167 0.55 15.148 1 92.38 190 VAL B C 1
ATOM 3373 O O . VAL B 1 190 ? 1.212 1.743 15.453 1 92.38 190 VAL B O 1
ATOM 3376 N N . HIS B 1 191 ? 1.521 -0.359 15.93 1 92.06 191 HIS B N 1
ATOM 3377 C CA . HIS B 1 191 ? 2.193 -0.156 17.203 1 92.06 191 HIS B CA 1
ATOM 3378 C C . HIS B 1 191 ? 3.404 -1.073 17.344 1 92.06 191 HIS B C 1
ATOM 3380 O O . HIS B 1 191 ? 3.264 -2.242 17.719 1 92.06 191 HIS B O 1
ATOM 3386 N N . GLY B 1 192 ? 4.574 -0.462 17.125 1 85.38 192 GLY B N 1
ATOM 3387 C CA . GLY B 1 192 ? 5.754 -1.311 17.062 1 85.38 192 GLY B CA 1
ATOM 3388 C C . GLY B 1 192 ? 5.68 -2.354 15.961 1 85.38 192 GLY B C 1
ATOM 3389 O O . GLY B 1 192 ? 5.57 -2.012 14.781 1 85.38 192 GLY B O 1
ATOM 3390 N N . MET B 1 193 ? 5.734 -3.633 16.453 1 84.62 193 MET B N 1
ATOM 3391 C CA . MET B 1 193 ? 5.691 -4.723 15.484 1 84.62 193 MET B CA 1
ATOM 3392 C C . MET B 1 193 ? 4.285 -5.309 15.391 1 84.62 193 MET B C 1
ATOM 3394 O O . MET B 1 193 ? 4.082 -6.348 14.758 1 84.62 193 MET B O 1
ATOM 3398 N N . GLU B 1 194 ? 3.34 -4.66 15.906 1 88.69 194 GLU B N 1
ATOM 3399 C CA . GLU B 1 194 ? 1.955 -5.121 15.883 1 88.69 194 GLU B CA 1
ATOM 3400 C C . GLU B 1 194 ? 1.102 -4.262 14.953 1 88.69 194 GLU B C 1
ATOM 3402 O O . GLU B 1 194 ? 1.269 -3.041 14.906 1 88.69 194 GLU B O 1
ATOM 3407 N N . ALA B 1 195 ? 0.31 -4.906 14.227 1 89.81 195 ALA B N 1
ATOM 3408 C CA . ALA B 1 195 ? -0.66 -4.227 13.375 1 89.81 195 ALA B CA 1
ATOM 3409 C C . ALA B 1 195 ? -2.072 -4.746 13.625 1 89.81 195 ALA B C 1
ATOM 3411 O O . ALA B 1 195 ? -2.281 -5.957 13.75 1 89.81 195 ALA B O 1
ATOM 3412 N N . GLU B 1 196 ? -2.982 -3.885 13.773 1 93.12 196 GLU B N 1
ATOM 3413 C CA . GLU B 1 196 ? -4.383 -4.234 13.992 1 93.12 196 GLU B CA 1
ATOM 3414 C C . GLU B 1 196 ? -5.289 -3.535 12.984 1 93.12 196 GLU B C 1
ATOM 3416 O O . GLU B 1 196 ? -5.09 -2.359 12.672 1 93.12 196 GLU B O 1
ATOM 3421 N N . ALA B 1 197 ? -6.184 -4.336 12.438 1 94.69 197 ALA B N 1
ATOM 3422 C CA . ALA B 1 197 ? -7.188 -3.75 11.555 1 94.69 197 ALA B CA 1
ATOM 3423 C C . ALA B 1 197 ? -8.383 -3.225 12.344 1 94.69 197 ALA B C 1
ATOM 3425 O O . ALA B 1 197 ? -8.984 -3.961 13.125 1 94.69 197 ALA B O 1
ATOM 3426 N N . LEU B 1 198 ? -8.68 -1.974 12.164 1 93.31 198 LEU B N 1
ATOM 3427 C CA . LEU B 1 198 ? -9.82 -1.389 12.859 1 93.31 198 LEU B CA 1
ATOM 3428 C C . LEU B 1 198 ? -11.109 -1.627 12.078 1 93.31 198 LEU B C 1
ATOM 3430 O O . LEU B 1 198 ? -11.086 -1.706 10.844 1 93.31 198 LEU B O 1
ATOM 3434 N N . PRO B 1 199 ? -12.164 -1.767 12.82 1 88.56 199 PRO B N 1
ATOM 3435 C CA . PRO B 1 199 ? -13.445 -1.972 12.141 1 88.56 199 PRO B CA 1
ATOM 3436 C C . PRO B 1 199 ? -13.828 -0.8 11.242 1 88.56 199 PRO B C 1
ATOM 3438 O O . PRO B 1 199 ? -13.508 0.351 11.547 1 88.56 199 PRO B O 1
ATOM 3441 N N . PHE B 1 200 ? -14.5 -1.153 10.102 1 83.56 200 PHE B N 1
ATOM 3442 C CA . PHE B 1 200 ? -14.977 -0.191 9.109 1 83.56 200 PHE B CA 1
ATOM 3443 C C . PHE B 1 200 ? -16.219 0.537 9.617 1 83.56 200 PHE B C 1
ATOM 3445 O O . PHE B 1 200 ? -17.109 -0.078 10.211 1 83.56 200 PHE B O 1
ATOM 3452 N N . PRO B 1 201 ? -16.266 1.756 9.109 1 86.25 201 PRO B N 1
ATOM 3453 C CA . PRO B 1 201 ? -15.312 2.82 8.766 1 86.25 201 PRO B CA 1
ATOM 3454 C C . PRO B 1 201 ? -14.781 3.549 9.992 1 86.25 201 PRO B C 1
ATOM 3456 O O . PRO B 1 201 ? -15.336 3.422 11.086 1 86.25 201 PRO B O 1
ATOM 3459 N N . TYR B 1 202 ? -13.727 4.113 9.922 1 92.12 202 TYR B N 1
ATOM 3460 C CA . TYR B 1 202 ? -13.172 4.941 10.984 1 92.12 202 TYR B CA 1
ATOM 3461 C C . TYR B 1 202 ? -13.508 6.414 10.758 1 92.12 202 TYR B C 1
ATOM 3463 O O . TYR B 1 202 ? -13.219 6.961 9.688 1 92.12 202 TYR B O 1
ATOM 3471 N N . VAL B 1 203 ? -14.117 7.035 11.75 1 93.44 203 VAL B N 1
ATOM 3472 C CA . VAL B 1 203 ? -14.508 8.438 11.633 1 93.44 203 VAL B CA 1
ATOM 3473 C C . VAL B 1 203 ? -13.602 9.297 12.516 1 93.44 203 VAL B C 1
ATOM 3475 O O . VAL B 1 203 ? -13.555 9.117 13.734 1 93.44 203 VAL B O 1
ATOM 3478 N N . LEU B 1 204 ? -12.867 10.117 11.93 1 91.88 204 LEU B N 1
ATOM 3479 C CA . LEU B 1 204 ? -12.055 11.102 12.633 1 91.88 204 LEU B CA 1
ATOM 3480 C C . LEU B 1 204 ? -12.797 12.422 12.766 1 91.88 204 LEU B C 1
ATOM 3482 O O . LEU B 1 204 ? -13.023 13.117 11.773 1 91.88 204 LEU B O 1
ATOM 3486 N N . GLU B 1 205 ? -13.133 12.773 13.969 1 90.25 205 GLU B N 1
ATOM 3487 C CA . GLU B 1 205 ? -13.836 14.031 14.211 1 90.25 205 GLU B CA 1
ATOM 3488 C C . GLU B 1 205 ? -12.875 15.219 14.148 1 90.25 205 GLU B C 1
ATOM 3490 O O . GLU B 1 205 ? -11.758 15.148 14.672 1 90.25 205 GLU B O 1
ATOM 3495 N N . THR B 1 206 ? -13.336 16.203 13.406 1 83.75 206 THR B N 1
ATOM 3496 C CA . THR B 1 206 ? -12.531 17.422 13.305 1 83.75 206 THR B CA 1
ATOM 3497 C C . THR B 1 206 ? -13.305 18.625 13.836 1 83.75 206 THR B C 1
ATOM 3499 O O . THR B 1 206 ? -14.516 18.734 13.625 1 83.75 206 THR B O 1
ATOM 3502 N N . ASP B 1 207 ? -12.859 19.312 14.852 1 75.56 207 ASP B N 1
ATOM 3503 C CA . ASP B 1 207 ? -13.555 20.438 15.477 1 75.56 207 ASP B CA 1
ATOM 3504 C C . ASP B 1 207 ? -13.773 21.578 14.469 1 75.56 207 ASP B C 1
ATOM 3506 O O . ASP B 1 207 ? -14.859 22.156 14.406 1 75.56 207 ASP B O 1
ATOM 3510 N N . ASP B 1 208 ? -12.664 22.016 13.867 1 73.62 208 ASP B N 1
ATOM 3511 C CA . ASP B 1 208 ? -12.742 23.125 12.914 1 73.62 208 ASP B CA 1
ATOM 3512 C C . ASP B 1 208 ? -12.281 22.688 11.523 1 73.62 208 ASP B C 1
ATOM 3514 O O . ASP B 1 208 ? -11.133 22.281 11.344 1 73.62 208 ASP B O 1
ATOM 3518 N N . ARG B 1 209 ? -13.305 22.797 10.594 1 73.56 209 ARG B N 1
ATOM 3519 C CA . ARG B 1 209 ? -12.984 22.406 9.227 1 73.56 209 ARG B CA 1
ATOM 3520 C C . ARG B 1 209 ? -11.883 23.281 8.641 1 73.56 209 ARG B C 1
ATOM 3522 O O . ARG B 1 209 ? -11.07 22.828 7.84 1 73.56 209 ARG B O 1
ATOM 3529 N N . CYS B 1 210 ? -11.836 24.469 9.148 1 77.88 210 CYS B N 1
ATOM 3530 C CA . CYS B 1 210 ? -10.922 25.422 8.508 1 77.88 210 CYS B CA 1
ATOM 3531 C C . CYS B 1 210 ? -9.508 25.25 9.039 1 77.88 210 CYS B C 1
ATOM 3533 O O . CYS B 1 210 ? -8.547 25.703 8.406 1 77.88 210 CYS B O 1
ATOM 3535 N N . SER B 1 211 ? -9.352 24.656 10.148 1 76.31 211 SER B N 1
ATOM 3536 C CA . SER B 1 211 ? -8 24.469 10.664 1 76.31 211 SER B CA 1
ATOM 3537 C C . SER B 1 211 ? -7.461 23.078 10.312 1 76.31 211 SER B C 1
ATOM 3539 O O . SER B 1 211 ? -6.312 22.766 10.609 1 76.31 211 SER B O 1
ATOM 3541 N N . PHE B 1 212 ? -8.273 22.281 9.711 1 83.5 212 PHE B N 1
ATOM 3542 C CA . PHE B 1 212 ? -7.875 20.938 9.305 1 83.5 212 PHE B CA 1
ATOM 3543 C C . PHE B 1 212 ? -7.441 20.938 7.844 1 83.5 212 PHE B C 1
ATOM 3545 O O . PHE B 1 212 ? -8.039 21.609 7.004 1 83.5 212 PHE B O 1
ATOM 3552 N N . PRO B 1 213 ? -6.305 20.234 7.652 1 87.06 213 PRO B N 1
ATOM 3553 C CA . PRO B 1 213 ? -5.848 20.203 6.262 1 87.06 213 PRO B CA 1
ATOM 3554 C C . PRO B 1 213 ? -6.844 19.531 5.324 1 87.06 213 PRO B C 1
ATOM 3556 O O . PRO B 1 213 ? -7.613 18.672 5.754 1 87.06 213 PRO B O 1
ATOM 3559 N N . LYS B 1 214 ? -6.781 20.031 4.121 1 86.62 214 LYS B N 1
ATOM 3560 C CA . LYS B 1 214 ? -7.598 19.406 3.086 1 86.62 214 LYS B CA 1
ATOM 3561 C C . LYS B 1 214 ? -7.07 18.016 2.729 1 86.62 214 LYS B C 1
ATOM 3563 O O . LYS B 1 214 ? -5.898 17.859 2.373 1 86.62 214 LYS B O 1
ATOM 3568 N N . LEU B 1 215 ? -7.941 17.031 2.834 1 91.25 215 LEU B N 1
ATOM 3569 C CA . LEU B 1 215 ? -7.559 15.672 2.465 1 91.25 215 LEU B CA 1
ATOM 3570 C C . LEU B 1 215 ? -8.211 15.266 1.146 1 91.25 215 LEU B C 1
ATOM 3572 O O . LEU B 1 215 ? -9.312 15.719 0.825 1 91.25 215 LEU B O 1
ATOM 3576 N N . ILE B 1 216 ? -7.508 14.492 0.438 1 92.5 216 ILE B N 1
ATOM 3577 C CA . ILE B 1 216 ? -7.945 14.094 -0.896 1 92.5 216 ILE B CA 1
ATOM 3578 C C . ILE B 1 216 ? -8.609 12.727 -0.834 1 92.5 216 ILE B C 1
ATOM 3580 O O . ILE B 1 216 ? -8.062 11.789 -0.254 1 92.5 216 ILE B O 1
ATOM 3584 N N . LEU B 1 217 ? -9.797 12.688 -1.483 1 92.19 217 LEU B N 1
ATOM 3585 C CA . LEU B 1 217 ? -10.539 11.43 -1.557 1 92.19 217 LEU B CA 1
ATOM 3586 C C . LEU B 1 217 ? -9.703 10.336 -2.213 1 92.19 217 LEU B C 1
ATOM 3588 O O . LEU B 1 217 ? -9.055 10.578 -3.234 1 92.19 217 LEU B O 1
ATOM 3592 N N . GLY B 1 218 ? -9.703 9.156 -1.559 1 94.06 218 GLY B N 1
ATOM 3593 C CA . GLY B 1 218 ? -9.023 8.008 -2.145 1 94.06 218 GLY B CA 1
ATOM 3594 C C . GLY B 1 218 ? -7.547 7.941 -1.784 1 94.06 218 GLY B C 1
ATOM 3595 O O . GLY B 1 218 ? -6.875 6.949 -2.078 1 94.06 218 GLY B O 1
ATOM 3596 N N . LYS B 1 219 ? -7.043 8.93 -1.188 1 95.56 219 LYS B N 1
ATOM 3597 C CA . LYS B 1 219 ? -5.633 8.945 -0.812 1 95.56 219 LYS B CA 1
ATOM 3598 C C . LYS B 1 219 ? -5.426 8.359 0.581 1 95.56 219 LYS B C 1
ATOM 3600 O O . LYS B 1 219 ? -6.336 8.391 1.412 1 95.56 219 LYS B O 1
ATOM 3605 N N . THR B 1 220 ? -4.254 7.793 0.77 1 96.81 220 THR B N 1
ATOM 3606 C CA . THR B 1 220 ? -3.9 7.176 2.043 1 96.81 220 THR B CA 1
ATOM 3607 C C . THR B 1 220 ? -3.078 8.133 2.9 1 96.81 220 THR B C 1
ATOM 3609 O O . THR B 1 220 ? -2.184 8.812 2.395 1 96.81 220 THR B O 1
ATOM 3612 N N . TYR B 1 221 ? -3.422 8.258 4.203 1 96.5 221 TYR B N 1
ATOM 3613 C CA . TYR B 1 221 ? -2.711 9.117 5.145 1 96.5 221 TYR B CA 1
ATOM 3614 C C . TYR B 1 221 ? -2.406 8.367 6.438 1 96.5 221 TYR B C 1
ATOM 3616 O O . TYR B 1 221 ? -3.104 7.414 6.789 1 96.5 221 TYR B O 1
ATOM 3624 N N . PHE B 1 222 ? -1.315 8.758 7.027 1 96.5 222 PHE B N 1
ATOM 3625 C CA . PHE B 1 222 ? -1.099 8.422 8.43 1 96.5 222 PHE B CA 1
ATOM 3626 C C . PHE B 1 222 ? -1.757 9.453 9.344 1 96.5 222 PHE B C 1
ATOM 3628 O O . PHE B 1 222 ? -1.86 10.625 8.984 1 96.5 222 PHE B O 1
ATOM 3635 N N . PHE B 1 223 ? -2.299 9.008 10.445 1 94.94 223 PHE B N 1
ATOM 3636 C CA . PHE B 1 223 ? -2.926 9.984 11.32 1 94.94 223 PHE B CA 1
ATOM 3637 C C . PHE B 1 223 ? -2.996 9.469 12.75 1 94.94 223 PHE B C 1
ATOM 3639 O O . PHE B 1 223 ? -2.893 8.258 12.984 1 94.94 223 PHE B O 1
ATOM 3646 N N . ASN B 1 224 ? -2.957 10.328 13.523 1 89.31 224 ASN B N 1
ATOM 3647 C CA . ASN B 1 224 ? -3.334 10.07 14.906 1 89.31 224 ASN B CA 1
ATOM 3648 C C . ASN B 1 224 ? -4.594 10.844 15.297 1 89.31 224 ASN B C 1
ATOM 3650 O O . ASN B 1 224 ? -5.34 11.305 14.43 1 89.31 224 ASN B O 1
ATOM 3654 N N . LYS B 1 225 ? -5.109 10.977 16.438 1 79.88 225 LYS B N 1
ATOM 3655 C CA . LYS B 1 225 ? -6.379 11.586 16.828 1 79.88 225 LYS B CA 1
ATOM 3656 C C . LYS B 1 225 ? -6.367 13.094 16.578 1 79.88 225 LYS B C 1
ATOM 3658 O O . LYS B 1 225 ? -7.422 13.719 16.469 1 79.88 225 LYS B O 1
ATOM 3663 N N . VAL B 1 226 ? -5.16 13.648 16.281 1 79.5 226 VAL B N 1
ATOM 3664 C CA . VAL B 1 226 ? -5.062 15.102 16.219 1 79.5 226 VAL B CA 1
ATOM 3665 C C . VAL B 1 226 ? -4.504 15.531 14.867 1 79.5 226 VAL B C 1
ATOM 3667 O O . VAL B 1 226 ? -5.031 16.453 14.234 1 79.5 226 VAL B O 1
ATOM 3670 N N . ASN B 1 227 ? -3.482 14.781 14.359 1 87.81 227 ASN B N 1
ATOM 3671 C CA . ASN B 1 227 ? -2.736 15.211 13.18 1 87.81 227 ASN B CA 1
ATOM 3672 C C . ASN B 1 227 ? -2.826 14.18 12.062 1 87.81 227 ASN B C 1
ATOM 3674 O O . ASN B 1 227 ? -3.057 13 12.312 1 87.81 227 ASN B O 1
ATOM 3678 N N . VAL B 1 228 ? -2.666 14.672 10.867 1 92.56 228 VAL B N 1
ATOM 3679 C CA . VAL B 1 228 ? -2.566 13.844 9.672 1 92.56 228 VAL B CA 1
ATOM 3680 C C . VAL B 1 228 ? -1.177 13.984 9.055 1 92.56 228 VAL B C 1
ATOM 3682 O O . VAL B 1 228 ? -0.617 15.086 9.023 1 92.56 228 VAL B O 1
ATOM 3685 N N . PHE B 1 229 ? -0.653 12.875 8.594 1 94.81 229 PHE B N 1
ATOM 3686 C CA . PHE B 1 229 ? 0.717 12.852 8.094 1 94.81 229 PHE B CA 1
ATOM 3687 C C . PHE B 1 229 ? 0.774 12.242 6.695 1 94.81 229 PHE B C 1
ATOM 3689 O O . PHE B 1 229 ? -0.015 11.352 6.367 1 94.81 229 PHE B O 1
ATOM 3696 N N . THR B 1 230 ? 1.686 12.719 5.934 1 94.62 230 THR B N 1
ATOM 3697 C CA . THR B 1 230 ? 2.055 12.117 4.656 1 94.62 230 THR B CA 1
ATOM 3698 C C . THR B 1 230 ? 3.504 11.641 4.68 1 94.62 230 THR B C 1
ATOM 3700 O O . THR B 1 230 ? 4.273 12.031 5.562 1 94.62 230 THR B O 1
ATOM 3703 N N . ASP B 1 231 ? 3.842 10.703 3.879 1 94.88 231 ASP B N 1
ATOM 3704 C CA . ASP B 1 231 ? 5.195 10.172 3.766 1 94.88 231 ASP B CA 1
ATOM 3705 C C . ASP B 1 231 ? 5.812 10.516 2.414 1 94.88 231 ASP B C 1
ATOM 3707 O O . ASP B 1 231 ? 5.445 9.945 1.39 1 94.88 231 ASP B O 1
ATOM 3711 N N . PHE B 1 232 ? 6.781 11.375 2.412 1 91.81 232 PHE B N 1
ATOM 3712 C CA . PHE B 1 232 ? 7.406 11.82 1.172 1 91.81 232 PHE B CA 1
ATOM 3713 C C . PHE B 1 232 ? 8.672 11.023 0.888 1 91.81 232 PHE B C 1
ATOM 3715 O O . PHE B 1 232 ? 9.281 11.18 -0.173 1 91.81 232 PHE B O 1
ATOM 3722 N N . ASN B 1 233 ? 9.031 10.172 1.788 1 92.5 233 ASN B N 1
ATOM 3723 C CA . ASN B 1 233 ? 10.266 9.414 1.645 1 92.5 233 ASN B CA 1
ATOM 3724 C C . ASN B 1 233 ? 10.023 8.078 0.949 1 92.5 233 ASN B C 1
ATOM 3726 O O . ASN B 1 233 ? 10.961 7.449 0.453 1 92.5 233 ASN B O 1
ATOM 3730 N N . HIS B 1 234 ? 8.797 7.648 0.967 1 93.94 234 HIS B N 1
ATOM 3731 C CA . HIS B 1 234 ? 8.492 6.324 0.432 1 93.94 234 HIS B CA 1
ATOM 3732 C C . HIS B 1 234 ? 7.414 6.398 -0.643 1 93.94 234 HIS B C 1
ATOM 3734 O O . HIS B 1 234 ? 6.5 7.223 -0.556 1 93.94 234 HIS B O 1
ATOM 3740 N N . ASP B 1 235 ? 7.492 5.434 -1.59 1 91.62 235 ASP B N 1
ATOM 3741 C CA . ASP B 1 235 ? 6.656 5.512 -2.783 1 91.62 235 ASP B CA 1
ATOM 3742 C C . ASP B 1 235 ? 5.383 4.684 -2.615 1 91.62 235 ASP B C 1
ATOM 3744 O O . ASP B 1 235 ? 4.465 4.773 -3.436 1 91.62 235 ASP B O 1
ATOM 3748 N N . SER B 1 236 ? 5.387 3.826 -1.611 1 95.44 236 SER B N 1
ATOM 3749 C CA . SER B 1 236 ? 4.238 2.947 -1.435 1 95.44 236 SER B CA 1
ATOM 3750 C C . SER B 1 236 ? 3.93 2.727 0.043 1 95.44 236 SER B C 1
ATOM 3752 O O . SER B 1 236 ? 4.793 2.936 0.899 1 95.44 236 SER B O 1
ATOM 3754 N N . VAL B 1 237 ? 2.715 2.33 0.288 1 96.06 237 VAL B N 1
ATOM 3755 C CA . VAL B 1 237 ? 2.287 2.016 1.647 1 96.06 237 VAL B CA 1
ATOM 3756 C C . VAL B 1 237 ? 3.16 0.903 2.223 1 96.06 237 VAL B C 1
ATOM 3758 O O . VAL B 1 237 ? 3.547 0.951 3.393 1 96.06 237 VAL B O 1
ATOM 3761 N N . LEU B 1 238 ? 3.477 -0.09 1.396 1 96.94 238 LEU B N 1
ATOM 3762 C CA . LEU B 1 238 ? 4.293 -1.208 1.854 1 96.94 238 LEU B CA 1
ATOM 3763 C C . LEU B 1 238 ? 5.672 -0.728 2.299 1 96.94 238 LEU B C 1
ATOM 3765 O O . LEU B 1 238 ? 6.18 -1.162 3.336 1 96.94 238 LEU B O 1
ATOM 3769 N N . GLN B 1 239 ? 6.234 0.169 1.529 1 95.94 239 GLN B N 1
ATOM 3770 C CA . GLN B 1 239 ? 7.539 0.721 1.886 1 95.94 239 GLN B CA 1
ATOM 3771 C C . GLN B 1 239 ? 7.469 1.495 3.199 1 95.94 239 GLN B C 1
ATOM 3773 O O . GLN B 1 239 ? 8.352 1.371 4.047 1 95.94 239 GLN B O 1
ATOM 3778 N N . SER B 1 240 ? 6.414 2.289 3.357 1 96.25 240 SER B N 1
ATOM 3779 C CA . SER B 1 240 ? 6.238 3.068 4.578 1 96.25 240 SER B CA 1
ATOM 3780 C C . SER B 1 240 ? 6.109 2.162 5.797 1 96.25 240 SER B C 1
ATOM 3782 O O . SER B 1 240 ? 6.762 2.393 6.82 1 96.25 240 SER B O 1
ATOM 3784 N N . LEU B 1 241 ? 5.262 1.153 5.664 1 96 241 LEU B N 1
ATOM 3785 C CA . LEU B 1 241 ? 5.039 0.23 6.773 1 96 241 LEU B CA 1
ATOM 3786 C C . LEU B 1 241 ? 6.316 -0.532 7.109 1 96 241 LEU B C 1
ATOM 3788 O O . LEU B 1 241 ? 6.641 -0.719 8.281 1 96 241 LEU B O 1
ATOM 3792 N N . HIS B 1 242 ? 7.008 -1.016 6.023 1 96.19 242 HIS B N 1
ATOM 3793 C CA . HIS B 1 242 ? 8.266 -1.714 6.25 1 96.19 242 HIS B CA 1
ATOM 3794 C C . HIS B 1 242 ? 9.25 -0.841 7.023 1 96.19 242 HIS B C 1
ATOM 3796 O O . HIS B 1 242 ? 9.906 -1.312 7.953 1 96.19 242 HIS B O 1
ATOM 3802 N N . PHE B 1 243 ? 9.391 0.427 6.695 1 95.94 243 PHE B N 1
ATOM 3803 C CA . PHE B 1 243 ? 10.297 1.371 7.348 1 95.94 243 PHE B CA 1
ATOM 3804 C C . PHE B 1 243 ? 9.906 1.563 8.812 1 95.94 243 PHE B C 1
ATOM 3806 O O . PHE B 1 243 ? 10.758 1.475 9.695 1 95.94 243 PHE B O 1
ATOM 3813 N N . ILE B 1 244 ? 8.617 1.855 9.047 1 94.88 244 ILE B N 1
ATOM 3814 C CA . ILE B 1 244 ? 8.141 2.154 10.391 1 94.88 244 ILE B CA 1
ATOM 3815 C C . ILE B 1 244 ? 8.375 0.949 11.297 1 94.88 244 ILE B C 1
ATOM 3817 O O . ILE B 1 244 ? 8.898 1.087 12.406 1 94.88 244 ILE B O 1
ATOM 3821 N N . ILE B 1 245 ? 8.023 -0.223 10.828 1 94.62 245 ILE B N 1
ATOM 3822 C CA . ILE B 1 245 ? 8.148 -1.431 11.633 1 94.62 245 ILE B CA 1
ATOM 3823 C C . ILE B 1 245 ? 9.625 -1.736 11.875 1 94.62 245 ILE B C 1
ATOM 3825 O O . ILE B 1 245 ? 10.016 -2.139 12.977 1 94.62 245 ILE B O 1
ATOM 3829 N N . SER B 1 246 ? 10.469 -1.541 10.852 1 94.44 246 SER B N 1
ATOM 3830 C CA . SER B 1 246 ? 11.898 -1.759 11 1 94.44 246 SER B CA 1
ATOM 3831 C C . SER B 1 246 ? 12.5 -0.808 12.031 1 94.44 246 SER B C 1
ATOM 3833 O O . SER B 1 246 ? 13.305 -1.221 12.867 1 94.44 246 SER B O 1
ATOM 3835 N N . LYS B 1 247 ? 12.094 0.445 11.898 1 92.81 247 LYS B N 1
ATOM 3836 C CA . LYS B 1 247 ? 12.617 1.469 12.797 1 92.81 247 LYS B CA 1
ATOM 3837 C C . LYS B 1 247 ? 12.195 1.206 14.242 1 92.81 247 LYS B C 1
ATOM 3839 O O . LYS B 1 247 ? 12.938 1.522 15.18 1 92.81 247 LYS B O 1
ATOM 3844 N N . CYS B 1 248 ? 11.023 0.633 14.438 1 93.25 248 CYS B N 1
ATOM 3845 C CA . CYS B 1 248 ? 10.477 0.43 15.773 1 93.25 248 CYS B CA 1
ATOM 3846 C C . CYS B 1 248 ? 10.867 -0.936 16.328 1 93.25 248 CYS B C 1
ATOM 3848 O O . CYS B 1 248 ? 10.578 -1.249 17.484 1 93.25 248 CYS B O 1
ATOM 3850 N N . SER B 1 249 ? 11.438 -1.784 15.562 1 90 249 SER B N 1
ATOM 3851 C CA . SER B 1 249 ? 11.883 -3.096 16.016 1 90 249 SER B CA 1
ATOM 3852 C C . SER B 1 249 ? 13.055 -2.973 17 1 90 249 SER B C 1
ATOM 3854 O O . SER B 1 249 ? 13.789 -1.984 16.969 1 90 249 SER B O 1
ATOM 3856 N N . PRO B 1 250 ? 13.148 -3.928 17.969 1 84.12 250 PRO B N 1
ATOM 3857 C CA . PRO B 1 250 ? 14.25 -3.875 18.922 1 84.12 250 PRO B CA 1
ATOM 3858 C C . PRO B 1 250 ? 15.625 -3.992 18.266 1 84.12 250 PRO B C 1
ATOM 3860 O O . PRO B 1 250 ? 15.75 -4.598 17.203 1 84.12 250 PRO B O 1
#

Organism: NCBI:txid303518

Secondary structure (DSSP, 8-state):
------TTT-EEETTEEES-TTPEEETTEEE-TTTEEEETTEEEE--TTEEEETTEEEETT-TTEEEETTEEEETGGGT--GGG--EETTEEPPTTEEEEE-SS-EEEEE--TTEEEETTEEEETTTEEEETTEEEE--STTS------S-B--EEGGGS-HHHHSS-EEEEEEEEE-SSEEEEEEEEEEETTEEEEPPSPEEEE-S-GGGSPP--TT-EEEE-SS-EEE-SS-SSHHHHHHHHHHHH--/------TTT-EEETTEEES-TTPEEETTEEE-TTTEEEETTEEEE--TTEEEETTEEEETT-TTEEEETTEEEETGGGT--GGG--EETTEEPPTTEEEEE-SS-EEEEE--TTEEEETTEEEETTTEEEETTEEEE--STTS--------B--EEGGGS-HHHHSS-EEEEEEEEE-SSEEEEEEEEEEETTEEEEPPSPEEEE-S-GGGSPP--TT-EEEE-SS-EEE-SS-SSHHHHHHHHHHHH--

Foldseek 3Di:
DPPPDDLVQFDAAPNATDRDHPFPAQHRDTDDPVQWDRANSAIDGDDACWDAQHRDIDRLQPLQWARALRAIDRNVVVVHGRLQWDHFHRDIADPQWDWAAAQVHIDIGGDDPQWAHLHNDIDRVVQWAFFQSDIDGDPDDPDDPPVLPAHAYAAALRNDDLVRLQAWKKKFAFADDDQFWTKTPQIWTHHQQDIDTDDPIDIQTHHGRRNYHHDDHGDMWMDDNHHIHDYSRDDDPVVVVVSSNSNSYD/DPPPDDLVQFDAAPNATDRDHPFPAQHRDTDDPVQWDRANSAIDGDDACWDAQHRDIDRLQPLQWARALSAIDRNVVVVHGRLPWDHFHRDIADPQWDWAAAQVHIDIGGDDPQWAHLHNDIDRVVQWAFFQSDIDGPPDPPDPPPVLPAHAYAAALRNDDLVRLQAWKKKFAFADDDQFWTKTPQIWTHHQQDIDTDDPIDIQTHHGRRNYHHDDHGDMWMDDNHHIHDYSRDDDPVVVVVSSNSNSYD

InterPro domains:
  IPR055284 Galaxin-like [PTHR34490] (10-149)
  IPR056601 Galaxin-like repeats domain [PF24748] (5-133)

Nearest PDB structures (foldseek):
  3nsw-assembly6_F  TM=5.259E-01  e=9.989E-02  Ancylostoma ceylanicum
  3nsw-assembly7_G  TM=5.437E-01  e=3.165E-01  Ancylostoma ceylanicum
  5okz-assembly3_S  TM=2.808E-01  e=1.119E+00  Saccharomyces cerevisiae S288C
  3nsw-assembly6_F  TM=5.707E-01  e=1.011E-01  Ancylostoma ceylanicum
  3nsw-assembly7_G  TM=5.441E-01  e=3.050E-01  Ancylostoma ceylanicum

Sequence (500 aa):
MGIPYNPAKGTICCSQFHGSPGQHCCGTEIYRPDVEICCNGHRHPKSENIHCCGVKAYNIKDPQMKCCAGTLYTLTSLHKHGGDVQCCGSTLQEPQDICCSSEEEEVIYSAKTGFSCCGHLYYNTTLWSCCAGRLRSIHEPGQGQRKMINESRVLSVNNLNKTDLCQKMHIGTVESVSQQSVVFGNVLTVHGMEAEALPFPYVLETDDRCSFPKLILGKTYFFNKVNVFTDFNHDSVLQSLHFIISKCSPMGIPYNPAKGTICCSQFHGSPGQHCCGTEIYRPDVEICCNGHRHPKSENIHCCGVKAYNIKDPQMKCCAGTLYTLTSLHKHGGDVQCCGSTLQEPQDICCSSEEEEVIYSAKTGFSCCGHLYYNTTLWSCCAGRLRSIHEPGQGQRKMINESRVLSVNNLNKTDLCQKMHIGTVESVSQQSVVFGNVLTVHGMEAEALPFPYVLETDDRCSFPKLILGKTYFFNKVNVFTDFNHDSVLQSLHFIISKCSP

Solvent-accessible surface area (backbone atoms only — not comparable to full-atom values): 26941 Å² total; per-residue (Å²): 132,83,73,82,81,58,62,84,58,20,27,74,16,86,88,35,80,38,81,50,48,56,47,30,54,29,49,64,34,73,53,54,63,90,56,25,37,67,17,83,44,33,78,41,76,55,54,82,63,46,42,67,30,46,61,40,73,44,48,72,79,41,57,47,48,46,67,16,46,40,36,71,40,58,25,65,85,67,77,43,65,50,89,75,59,36,62,40,47,58,36,76,56,52,90,67,44,40,72,17,14,33,94,87,43,53,36,77,40,74,63,53,90,64,48,45,34,34,16,46,39,79,41,51,57,84,50,34,45,45,43,40,49,39,80,42,74,54,74,80,88,79,65,73,78,70,83,56,78,50,60,8,47,40,40,50,56,81,54,48,49,69,69,67,58,33,29,80,31,35,34,26,26,30,65,32,71,37,54,46,33,37,32,28,35,53,29,32,36,35,42,32,49,34,37,43,45,51,72,70,48,40,75,45,71,39,91,47,45,36,40,32,49,57,76,56,79,70,39,71,37,35,31,54,96,83,51,48,24,43,60,76,70,44,94,42,70,57,46,46,50,25,49,52,25,49,63,40,45,132,131,83,74,80,81,56,62,84,58,19,28,74,16,85,88,35,81,37,81,48,47,56,47,32,52,3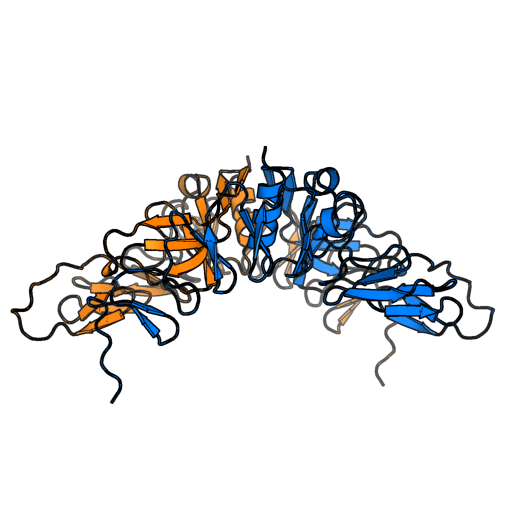0,48,63,36,75,53,53,62,90,56,24,37,66,16,83,42,33,77,41,76,56,55,82,63,46,42,67,30,46,60,39,73,45,47,72,78,40,57,48,48,49,68,14,47,41,36,70,42,57,26,64,84,68,77,45,62,49,89,74,58,35,59,39,47,59,36,76,55,51,90,66,42,38,72,17,14,32,93,86,42,52,36,78,40,76,62,54,91,64,48,45,33,33,16,45,40,79,43,51,58,84,51,36,43,48,44,42,49,38,78,41,75,55,77,77,88,78,62,74,75,71,79,62,77,46,62,9,47,42,42,51,55,81,54,49,48,69,70,66,57,36,29,81,31,33,36,27,26,29,66,34,70,37,53,45,32,36,33,27,35,52,31,33,37,36,41,34,51,35,38,44,46,52,70,68,46,40,75,47,72,38,92,48,45,37,39,32,49,57,78,56,77,71,39,72,36,36,31,55,94,85,51,49,24,41,59,76,70,45,94,42,69,57,46,45,52,25,49,53,24,50,63,42,44,133

pLDDT: mean 88.34, std 12.77, range [22.7, 97.75]